Protein AF-A0A7C6D6Q3-F1 (afdb_monomer_lite)

Radius of gyration: 23.14 Å; chains: 1; bounding box: 69×59×57 Å

Structure (mmCIF, N/CA/C/O backbone):
data_AF-A0A7C6D6Q3-F1
#
_entry.id   AF-A0A7C6D6Q3-F1
#
loop_
_atom_site.group_PDB
_atom_site.id
_atom_site.type_symbol
_atom_site.label_atom_id
_atom_site.label_alt_id
_atom_site.label_comp_id
_atom_site.label_asym_id
_atom_site.label_entity_id
_atom_site.label_seq_id
_atom_site.pdbx_PDB_ins_code
_atom_site.Cartn_x
_atom_site.Cartn_y
_atom_site.Cartn_z
_atom_site.occupancy
_atom_site.B_iso_or_equiv
_atom_site.auth_seq_id
_atom_site.auth_comp_id
_atom_site.auth_asym_id
_atom_site.auth_atom_id
_atom_site.pdbx_PDB_model_num
ATOM 1 N N . MET A 1 1 ? 22.921 26.418 19.122 1.00 55.72 1 MET A N 1
ATOM 2 C CA . MET A 1 1 ? 21.805 25.890 19.946 1.00 55.72 1 MET A CA 1
ATOM 3 C C . MET A 1 1 ? 20.838 24.997 19.164 1.00 55.72 1 MET A C 1
ATOM 5 O O . MET A 1 1 ? 20.511 23.941 19.686 1.00 55.72 1 MET A O 1
ATOM 9 N N . GLY A 1 2 ? 20.434 25.337 17.928 1.00 68.31 2 GLY A N 1
ATOM 10 C CA . GLY A 1 2 ? 19.433 24.562 17.163 1.00 68.31 2 GLY A CA 1
ATOM 11 C C . GLY A 1 2 ? 19.723 23.061 16.986 1.00 68.31 2 GLY A C 1
ATOM 12 O O . GLY A 1 2 ? 18.853 22.242 17.261 1.00 68.31 2 GLY A O 1
ATOM 13 N N . SER A 1 3 ? 20.947 22.670 16.614 1.00 79.62 3 SER A N 1
ATOM 14 C CA . SER A 1 3 ? 21.264 21.252 16.363 1.00 79.62 3 SER A CA 1
ATOM 15 C C . SER A 1 3 ? 21.243 20.383 17.628 1.00 79.62 3 SER A C 1
ATOM 17 O O . SER A 1 3 ? 20.795 19.244 17.572 1.00 79.62 3 SER A O 1
ATOM 19 N N . ALA A 1 4 ? 21.659 20.914 18.784 1.00 87.62 4 ALA A N 1
ATOM 20 C CA . ALA A 1 4 ? 21.638 20.176 20.054 1.00 87.62 4 ALA A CA 1
ATOM 21 C C . ALA A 1 4 ? 20.205 19.830 20.494 1.00 87.62 4 ALA A C 1
ATOM 23 O O . ALA A 1 4 ? 19.946 18.723 20.961 1.00 87.62 4 ALA A O 1
ATOM 24 N N . LEU A 1 5 ? 19.263 20.755 20.279 1.00 94.25 5 LEU A N 1
ATOM 25 C CA . LEU A 1 5 ? 17.848 20.523 20.558 1.00 94.25 5 LEU A CA 1
ATOM 26 C C . LEU A 1 5 ? 17.262 19.433 19.650 1.00 94.25 5 LEU A C 1
ATOM 28 O O . LEU A 1 5 ? 16.522 18.577 20.123 1.00 94.25 5 LEU A O 1
ATOM 32 N N . VAL A 1 6 ? 17.632 19.415 18.367 1.00 93.94 6 VAL A N 1
ATOM 33 C CA . VAL A 1 6 ? 17.191 18.373 17.425 1.00 93.94 6 VAL A CA 1
ATOM 34 C C . VAL A 1 6 ? 17.697 16.988 17.833 1.00 93.94 6 VAL A C 1
ATOM 36 O O . VAL A 1 6 ? 16.930 16.031 17.774 1.00 93.94 6 VAL A O 1
ATOM 39 N N . TYR A 1 7 ? 18.939 16.870 18.310 1.00 94.00 7 TYR A N 1
ATOM 40 C CA . TYR A 1 7 ? 19.449 15.594 18.825 1.00 94.00 7 TYR A CA 1
ATOM 41 C C . TYR A 1 7 ? 18.718 15.133 20.091 1.00 94.00 7 TYR A C 1
ATOM 43 O O . TYR A 1 7 ? 18.418 13.947 20.213 1.00 94.00 7 TYR A O 1
ATOM 51 N N . LEU A 1 8 ? 18.367 16.050 21.000 1.00 95.62 8 LEU A N 1
ATOM 52 C CA . LEU A 1 8 ? 17.545 15.720 22.170 1.00 95.62 8 LEU A CA 1
ATOM 53 C C . LEU A 1 8 ? 16.156 15.212 21.757 1.00 95.62 8 LEU A C 1
ATOM 55 O O . LEU A 1 8 ? 15.687 14.201 22.273 1.00 95.62 8 LEU A O 1
ATOM 59 N N . LEU A 1 9 ? 15.507 15.883 20.804 1.00 96.50 9 LEU A N 1
ATOM 60 C CA . LEU A 1 9 ? 14.205 15.464 20.281 1.00 96.50 9 LEU A CA 1
ATOM 61 C C . LEU A 1 9 ? 14.282 14.097 19.593 1.00 96.50 9 LEU A C 1
ATOM 63 O O . LEU A 1 9 ? 13.394 13.272 19.778 1.00 96.50 9 LEU A O 1
ATOM 67 N N . TRP A 1 10 ? 15.362 13.820 18.862 1.00 94.69 10 TRP A N 1
ATOM 68 C CA . TRP A 1 10 ? 15.588 12.505 18.265 1.00 94.69 10 TRP A CA 1
ATOM 69 C C . TRP A 1 10 ? 15.822 11.425 19.321 1.00 94.69 10 TRP A C 1
ATOM 71 O O . TRP A 1 10 ? 15.276 10.330 19.220 1.00 94.69 10 TRP A O 1
ATOM 81 N N . PHE A 1 11 ? 16.542 11.727 20.395 1.00 93.75 11 PHE A N 1
ATOM 82 C CA . PHE A 1 11 ? 16.652 10.793 21.511 1.00 93.75 11 PHE A CA 1
ATOM 83 C C . PHE A 1 11 ? 15.278 10.470 22.128 1.00 93.75 11 PHE A C 1
ATOM 85 O O . PHE A 1 11 ? 14.956 9.302 22.342 1.00 93.75 11 PHE A O 1
ATOM 92 N N . LEU A 1 12 ? 14.425 11.480 22.334 1.00 94.38 12 LEU A N 1
ATOM 93 C CA . LEU A 1 12 ? 13.050 11.284 22.809 1.00 94.38 12 LEU A CA 1
ATOM 94 C C . LEU A 1 12 ? 12.200 10.453 21.833 1.00 94.38 12 LEU A C 1
ATOM 96 O O . LEU A 1 12 ? 11.428 9.600 22.271 1.00 94.38 12 LEU A O 1
ATOM 100 N N . ASP A 1 13 ? 12.368 10.662 20.527 1.00 93.75 13 ASP A N 1
ATOM 101 C CA . ASP A 1 13 ? 11.723 9.874 19.472 1.00 93.75 13 ASP A CA 1
ATOM 102 C C . ASP A 1 13 ? 12.077 8.378 19.571 1.00 93.75 13 ASP A C 1
ATOM 104 O O . ASP A 1 13 ? 11.189 7.523 19.544 1.00 93.75 13 ASP A O 1
ATOM 108 N N . VAL A 1 14 ? 13.363 8.066 19.775 1.00 91.12 14 VAL A N 1
ATOM 109 C CA . VAL A 1 14 ? 13.874 6.694 19.958 1.00 91.12 14 VAL A CA 1
ATOM 110 C C . VAL A 1 14 ? 13.300 6.041 21.218 1.00 91.12 14 VAL A C 1
ATOM 112 O O . VAL A 1 14 ? 12.951 4.856 21.199 1.00 91.12 14 VAL A O 1
ATOM 115 N N . LEU A 1 15 ? 13.154 6.809 22.301 1.00 89.44 15 LEU A N 1
ATOM 116 C CA . LEU A 1 15 ? 12.526 6.348 23.543 1.00 89.44 15 LEU A CA 1
ATOM 117 C C . LEU A 1 15 ? 11.004 6.148 23.427 1.00 89.44 15 LEU A C 1
ATOM 119 O O . LEU A 1 15 ? 10.401 5.584 24.336 1.00 89.44 15 LEU A O 1
ATOM 123 N N . GLY A 1 16 ? 10.383 6.569 22.321 1.00 86.38 16 GLY A N 1
ATOM 124 C CA . GLY A 1 16 ? 8.947 6.415 22.076 1.00 86.38 16 GLY A CA 1
ATOM 125 C C . GLY A 1 16 ? 8.100 7.632 22.455 1.00 86.38 16 GLY A C 1
ATOM 126 O O . GLY A 1 16 ? 6.877 7.576 22.349 1.00 86.38 16 GLY A O 1
ATOM 127 N N . PHE A 1 17 ? 8.701 8.768 22.825 1.00 91.62 17 PHE A N 1
ATOM 128 C CA . PHE A 1 17 ? 7.979 10.023 23.080 1.00 91.62 17 PHE A CA 1
ATOM 129 C C . PHE A 1 17 ? 7.622 10.755 21.772 1.00 91.62 17 PHE A C 1
ATOM 131 O O . PHE A 1 17 ? 7.909 11.944 21.597 1.00 91.62 17 PHE A O 1
ATOM 138 N N . LYS A 1 18 ? 6.971 10.039 20.846 1.00 90.31 18 LYS A N 1
ATOM 139 C CA . LYS A 1 18 ? 6.717 10.459 19.458 1.00 90.31 18 LYS A CA 1
ATOM 140 C C . LYS A 1 18 ? 6.015 11.807 19.349 1.00 90.31 18 LYS A C 1
ATOM 142 O O . LYS A 1 18 ? 6.497 12.679 18.641 1.00 90.31 18 LYS A O 1
ATOM 147 N N . SER A 1 19 ? 4.945 12.024 20.115 1.00 90.75 19 SER A N 1
ATOM 148 C CA . SER A 1 19 ? 4.183 13.287 20.098 1.00 90.75 19 SER A CA 1
ATOM 149 C C . SER A 1 19 ? 5.005 14.508 20.542 1.00 90.75 19 SER A C 1
ATOM 151 O O . SER A 1 19 ? 4.773 15.628 20.083 1.00 90.75 19 SER A O 1
ATOM 153 N N . ILE A 1 20 ? 5.953 14.327 21.467 1.00 94.56 20 ILE A N 1
ATOM 154 C CA . ILE A 1 20 ? 6.825 15.419 21.927 1.00 94.56 20 ILE A CA 1
ATOM 155 C C . ILE A 1 20 ? 7.889 15.687 20.865 1.00 94.56 20 ILE A C 1
ATOM 157 O O . ILE A 1 20 ? 8.093 16.837 20.472 1.00 94.56 20 ILE A O 1
ATOM 161 N N . ALA A 1 21 ? 8.525 14.622 20.373 1.00 95.56 21 ALA A N 1
ATOM 162 C CA . ALA A 1 21 ? 9.560 14.712 19.357 1.00 95.56 21 ALA A CA 1
ATOM 163 C C . ALA A 1 21 ? 9.036 15.326 18.052 1.00 95.56 21 ALA A C 1
ATOM 165 O O . ALA A 1 21 ? 9.617 16.295 17.574 1.00 95.56 21 ALA A O 1
ATOM 166 N N . SER A 1 22 ? 7.908 14.842 17.523 1.00 94.00 22 SER A N 1
ATOM 167 C CA . SER A 1 22 ? 7.319 15.314 16.264 1.00 94.00 22 SER A CA 1
ATOM 168 C C . SER A 1 22 ? 6.951 16.798 16.318 1.00 94.00 22 SER A C 1
ATOM 170 O O . SER A 1 22 ? 7.301 17.557 15.413 1.00 94.00 22 SER A O 1
ATOM 172 N N . ARG A 1 23 ? 6.326 17.255 17.414 1.00 96.19 23 ARG A N 1
ATOM 173 C CA . ARG A 1 23 ? 6.018 18.679 17.639 1.00 96.19 23 ARG A CA 1
ATOM 174 C C . ARG A 1 23 ? 7.274 19.530 17.782 1.00 96.19 23 ARG A C 1
ATOM 176 O O . ARG A 1 23 ? 7.299 20.659 17.300 1.00 96.19 23 ARG A O 1
ATOM 183 N N . GLY A 1 24 ? 8.312 19.008 18.432 1.00 96.69 24 GLY A N 1
ATOM 184 C CA . GLY A 1 24 ? 9.602 19.684 18.513 1.00 96.69 24 GLY A CA 1
ATOM 185 C C . GLY A 1 24 ? 10.286 19.788 17.149 1.00 96.69 24 GLY A C 1
ATOM 186 O O . GLY A 1 24 ? 10.779 20.857 16.795 1.00 96.69 24 GLY A O 1
ATOM 187 N N . PHE A 1 25 ? 10.274 18.714 16.357 1.00 97.38 25 PHE A N 1
ATOM 188 C CA . PHE A 1 25 ? 10.816 18.708 15.002 1.00 97.38 25 PHE A CA 1
ATOM 189 C C . PHE A 1 25 ? 10.087 19.709 14.110 1.00 97.38 25 PHE A C 1
ATOM 191 O O . PHE A 1 25 ? 10.754 20.512 13.473 1.00 97.38 25 PHE A O 1
ATOM 198 N N . ALA A 1 26 ? 8.753 19.751 14.138 1.00 96.88 26 ALA A N 1
ATOM 199 C CA . ALA A 1 26 ? 7.972 20.736 13.385 1.00 96.88 26 ALA A CA 1
ATOM 200 C C . ALA A 1 26 ? 8.384 22.193 13.673 1.00 96.88 26 ALA A C 1
ATOM 202 O O . ALA A 1 26 ? 8.335 23.029 12.782 1.00 96.88 26 ALA A O 1
ATOM 203 N N . ARG A 1 27 ? 8.826 22.497 14.901 1.00 96.00 27 ARG A N 1
ATOM 204 C CA . ARG A 1 27 ? 9.243 23.852 15.308 1.00 96.00 27 ARG A CA 1
ATOM 205 C C . ARG A 1 27 ? 10.702 24.188 15.008 1.00 96.00 27 ARG A C 1
ATOM 207 O O . ARG A 1 27 ? 11.059 25.363 14.985 1.00 96.00 27 ARG A O 1
ATOM 214 N N . HIS A 1 28 ? 11.568 23.183 14.889 1.00 96.38 28 HIS A N 1
ATOM 215 C CA . HIS A 1 28 ? 13.023 23.386 14.925 1.00 96.38 28 HIS A CA 1
ATOM 216 C C . HIS A 1 28 ? 13.790 22.695 13.794 1.00 96.38 28 HIS A C 1
ATOM 218 O O . HIS A 1 28 ? 15.001 22.902 13.668 1.00 96.38 28 HIS A O 1
ATOM 224 N N . ALA A 1 29 ? 13.134 21.860 12.989 1.00 96.69 29 ALA A N 1
ATOM 225 C CA . ALA A 1 29 ? 13.746 21.267 11.814 1.00 96.69 29 ALA A CA 1
ATOM 226 C C . ALA A 1 29 ? 14.076 22.348 10.782 1.00 96.69 29 ALA A C 1
ATOM 228 O O . ALA A 1 29 ? 13.362 23.334 10.629 1.00 96.69 29 ALA A O 1
ATOM 229 N N . ARG A 1 30 ? 15.191 22.150 10.083 1.00 96.62 30 ARG A N 1
ATOM 230 C CA . ARG A 1 30 ? 15.661 23.014 9.008 1.00 96.62 30 ARG A CA 1
ATOM 231 C C . ARG A 1 30 ? 15.980 22.153 7.789 1.00 96.62 30 ARG A C 1
ATOM 233 O O . ARG A 1 30 ? 16.285 20.971 7.973 1.00 96.62 30 ARG A O 1
ATOM 240 N N . PRO A 1 31 ? 15.946 22.731 6.580 1.00 97.31 31 PRO A N 1
ATOM 241 C CA . PRO A 1 31 ? 16.250 22.034 5.332 1.00 97.31 31 PRO A CA 1
ATOM 242 C C . PRO A 1 31 ? 17.528 21.179 5.314 1.00 97.31 31 PRO A C 1
ATOM 244 O O . PRO A 1 31 ? 17.563 20.127 4.691 1.00 97.31 31 PRO A O 1
ATOM 247 N N . ASP A 1 32 ? 18.583 21.609 6.003 1.00 95.62 32 ASP A N 1
ATOM 248 C CA . ASP A 1 32 ? 19.895 20.951 6.040 1.00 95.62 32 ASP A CA 1
ATOM 249 C C . ASP A 1 32 ? 20.004 19.824 7.086 1.00 95.62 32 ASP A C 1
ATOM 251 O O . ASP A 1 32 ? 21.011 19.111 7.149 1.00 95.62 32 ASP A O 1
ATOM 255 N N . HIS A 1 33 ? 18.981 19.639 7.926 1.00 96.50 33 HIS A N 1
ATOM 256 C CA . HIS A 1 33 ? 18.960 18.568 8.918 1.00 96.50 33 HIS A CA 1
ATOM 257 C C . HIS A 1 33 ? 18.795 17.180 8.269 1.00 96.50 33 HIS A C 1
ATOM 259 O O . HIS A 1 33 ? 18.578 17.018 7.071 1.00 96.50 33 HIS A O 1
ATOM 265 N N . HIS A 1 34 ? 18.936 16.130 9.082 1.00 96.00 34 HIS A N 1
ATOM 266 C CA . HIS A 1 34 ? 18.796 14.753 8.612 1.00 96.00 34 HIS A CA 1
ATOM 267 C C . HIS A 1 34 ? 17.416 14.508 7.961 1.00 96.00 34 HIS A C 1
ATOM 269 O O . HIS A 1 34 ? 16.414 14.913 8.556 1.00 96.00 34 HIS A O 1
ATOM 275 N N . PRO A 1 35 ? 17.324 13.790 6.820 1.00 96.38 35 PRO A N 1
ATOM 276 C CA . PRO A 1 35 ? 16.057 13.545 6.125 1.00 96.38 35 PRO A CA 1
ATOM 277 C C . PRO A 1 35 ? 14.953 12.963 7.007 1.00 96.38 35 PRO A C 1
ATOM 279 O O . PRO A 1 35 ? 13.807 13.374 6.902 1.00 96.38 35 PRO A O 1
ATOM 282 N N . TYR A 1 36 ? 15.296 12.064 7.936 1.00 95.56 36 TYR A N 1
ATOM 283 C CA . TYR A 1 36 ? 14.349 11.558 8.941 1.00 95.56 36 TYR A CA 1
ATOM 284 C C . TYR A 1 36 ? 13.708 12.681 9.776 1.00 95.56 36 TYR A C 1
ATOM 286 O O . TYR A 1 36 ? 12.492 12.725 9.920 1.00 95.56 36 TYR A O 1
ATOM 294 N N . VAL A 1 37 ? 14.512 13.618 10.291 1.00 96.69 37 VAL A N 1
ATOM 295 C CA . VAL A 1 37 ? 14.029 14.739 11.114 1.00 96.69 37 VAL A CA 1
ATOM 296 C C . VAL A 1 37 ? 13.118 15.647 10.295 1.00 96.69 37 VAL A C 1
ATOM 298 O O . VAL A 1 37 ? 12.048 16.026 10.765 1.00 96.69 37 VAL A O 1
ATOM 301 N N . VAL A 1 38 ? 13.530 15.973 9.067 1.00 98.06 38 VAL A N 1
ATOM 302 C CA . VAL A 1 38 ? 12.739 16.794 8.143 1.00 98.06 38 VAL A CA 1
ATOM 303 C C . VAL A 1 38 ? 11.416 16.109 7.799 1.00 98.06 38 VAL A C 1
ATOM 305 O O . VAL A 1 38 ? 10.363 16.733 7.881 1.00 98.06 38 VAL A O 1
ATOM 308 N N . TYR A 1 39 ? 11.453 14.817 7.480 1.00 97.56 39 TYR A N 1
ATOM 309 C CA . TYR A 1 39 ? 10.271 14.014 7.186 1.00 97.56 39 TYR A CA 1
ATOM 310 C C . TYR A 1 39 ? 9.289 13.989 8.367 1.00 97.56 39 TYR A C 1
ATOM 312 O O . TYR A 1 39 ? 8.101 14.243 8.182 1.00 97.56 39 TYR A O 1
ATOM 320 N N . MET A 1 40 ? 9.774 13.748 9.590 1.00 96.81 40 MET A N 1
ATOM 321 C CA . MET A 1 40 ? 8.925 13.729 10.788 1.00 96.81 40 MET A CA 1
ATOM 322 C C . MET A 1 40 ? 8.355 15.113 11.122 1.00 96.81 40 MET A C 1
ATOM 324 O O . MET A 1 40 ? 7.191 15.216 11.514 1.00 96.81 40 MET A O 1
ATOM 328 N N . ALA A 1 41 ? 9.139 16.179 10.929 1.00 97.75 41 ALA A N 1
ATOM 329 C CA . ALA A 1 41 ? 8.664 17.555 11.050 1.00 97.75 41 ALA A CA 1
ATOM 330 C C . ALA A 1 41 ? 7.542 17.848 10.047 1.00 97.75 41 ALA A C 1
ATOM 332 O O . ALA A 1 41 ? 6.472 18.306 10.441 1.00 97.75 41 ALA A O 1
ATOM 333 N N . ALA A 1 42 ? 7.760 17.527 8.770 1.00 98.06 42 ALA A N 1
ATOM 334 C CA . ALA A 1 42 ? 6.787 17.739 7.709 1.00 98.06 42 ALA A CA 1
ATOM 335 C C . ALA A 1 42 ? 5.500 16.936 7.947 1.00 98.06 42 ALA A C 1
ATOM 337 O O . ALA A 1 42 ? 4.420 17.514 7.875 1.00 98.06 42 ALA A O 1
ATOM 338 N N . LYS A 1 43 ? 5.581 15.652 8.336 1.00 96.25 43 LYS A N 1
ATOM 339 C CA . LYS A 1 43 ? 4.399 14.861 8.740 1.00 96.25 43 LYS A CA 1
ATOM 340 C C . LYS A 1 43 ? 3.598 15.563 9.835 1.00 96.25 43 LYS A C 1
ATOM 342 O O . LYS A 1 43 ? 2.378 15.661 9.738 1.00 96.25 43 LYS A O 1
ATOM 347 N N . GLN A 1 44 ? 4.268 16.071 10.868 1.00 96.50 44 GLN A N 1
ATOM 348 C CA . GLN A 1 44 ? 3.589 16.780 11.949 1.00 96.50 44 GLN A CA 1
ATOM 349 C C . GLN A 1 44 ? 2.956 18.097 11.483 1.00 96.50 44 GLN A C 1
ATOM 351 O O . GLN A 1 44 ? 1.851 18.412 11.918 1.00 96.50 44 GLN A O 1
ATOM 356 N N . LEU A 1 45 ? 3.624 18.859 10.615 1.00 97.56 45 LEU A N 1
ATOM 357 C CA . LEU A 1 45 ? 3.077 20.092 10.042 1.00 97.56 45 LEU A CA 1
ATOM 358 C C . LEU A 1 45 ? 1.813 19.808 9.220 1.00 97.56 45 LEU A C 1
ATOM 360 O O . LEU A 1 45 ? 0.802 20.477 9.416 1.00 97.56 45 LEU A O 1
ATOM 364 N N . ILE A 1 46 ? 1.832 18.760 8.391 1.00 95.44 46 ILE A N 1
ATOM 365 C CA . ILE A 1 46 ? 0.674 18.311 7.601 1.00 95.44 46 ILE A CA 1
ATOM 366 C C . ILE A 1 46 ? -0.504 17.967 8.515 1.00 95.44 46 ILE A C 1
ATOM 368 O O . ILE A 1 46 ? -1.612 18.454 8.294 1.00 95.44 46 ILE A O 1
ATOM 372 N N . ARG A 1 47 ? -0.256 17.185 9.574 1.00 91.62 47 ARG A N 1
ATOM 373 C CA . ARG A 1 47 ? -1.275 16.809 10.569 1.00 91.62 47 ARG A CA 1
ATOM 374 C C . ARG A 1 47 ? -1.872 18.014 11.291 1.00 91.62 47 ARG A C 1
ATOM 376 O O . ARG A 1 47 ? -3.060 18.026 11.586 1.00 91.62 47 ARG A O 1
ATOM 383 N N . SER A 1 48 ? -1.061 19.036 11.555 1.00 94.25 48 SER A N 1
ATOM 384 C CA . SER A 1 48 ? -1.508 20.284 12.180 1.00 94.25 48 SER A CA 1
ATOM 385 C C . SER A 1 48 ? -2.217 21.243 11.209 1.00 94.25 48 SER A C 1
ATOM 387 O O . SER A 1 48 ? -2.617 22.322 11.630 1.00 94.25 48 SER A O 1
ATOM 389 N N . GLY A 1 49 ? -2.357 20.890 9.925 1.00 94.31 49 GLY A N 1
ATOM 390 C CA . GLY A 1 49 ? -2.953 21.749 8.895 1.00 94.31 49 GLY A CA 1
ATOM 391 C C . GLY A 1 49 ? -1.986 22.749 8.246 1.00 94.31 49 GLY A C 1
ATOM 392 O O . GLY A 1 49 ? -2.376 23.450 7.316 1.00 94.31 49 GLY A O 1
ATOM 393 N N . ASN A 1 50 ? -0.713 22.773 8.650 1.00 96.56 50 ASN A N 1
ATOM 394 C CA . ASN A 1 50 ? 0.319 23.685 8.143 1.00 96.56 50 ASN A CA 1
ATOM 395 C C . ASN A 1 50 ? 0.996 23.120 6.881 1.00 96.56 50 ASN A C 1
ATOM 397 O O . ASN A 1 50 ? 2.209 22.899 6.840 1.00 96.56 50 ASN A O 1
ATOM 401 N N . LYS A 1 51 ? 0.205 22.834 5.841 1.00 95.81 51 LYS A N 1
ATOM 402 C CA . LYS A 1 51 ? 0.702 22.192 4.610 1.00 95.81 51 LYS A CA 1
ATOM 403 C C . LYS A 1 51 ? 1.737 23.037 3.861 1.00 95.81 51 LYS A C 1
ATOM 405 O O . LYS A 1 51 ? 2.676 22.473 3.306 1.00 95.81 51 LYS A O 1
ATOM 410 N N . ASP A 1 52 ? 1.591 24.360 3.860 1.00 96.56 52 ASP A N 1
ATOM 411 C CA . ASP A 1 52 ? 2.507 25.253 3.143 1.00 96.56 52 ASP A CA 1
ATOM 412 C C . ASP A 1 52 ? 3.897 25.285 3.790 1.00 96.56 52 ASP A C 1
ATOM 414 O O . ASP A 1 52 ? 4.893 25.116 3.090 1.00 96.56 52 ASP A O 1
ATOM 418 N N . GLU A 1 53 ? 3.966 25.365 5.124 1.00 97.81 53 GLU A N 1
ATOM 419 C CA . GLU A 1 53 ? 5.225 25.250 5.877 1.00 97.81 53 GLU A CA 1
ATOM 420 C C . GLU A 1 53 ? 5.897 23.889 5.637 1.00 97.81 53 GLU A C 1
ATOM 422 O O . GLU A 1 53 ? 7.112 23.806 5.452 1.00 97.81 53 GLU A O 1
ATOM 427 N N . ALA A 1 54 ? 5.110 22.804 5.593 1.00 98.06 54 ALA A N 1
ATOM 428 C CA . ALA A 1 54 ? 5.631 21.478 5.270 1.00 98.06 54 ALA A CA 1
ATOM 429 C C . ALA A 1 54 ? 6.227 21.436 3.854 1.00 98.06 54 ALA A C 1
ATOM 431 O O . ALA A 1 54 ? 7.306 20.872 3.654 1.00 98.06 54 ALA A O 1
ATOM 432 N N . ARG A 1 55 ? 5.544 22.049 2.877 1.00 97.94 55 ARG A N 1
ATOM 433 C CA . ARG A 1 55 ? 5.993 22.119 1.482 1.00 97.94 55 ARG A CA 1
ATOM 434 C C . ARG A 1 55 ? 7.288 22.919 1.356 1.00 97.94 55 ARG A C 1
ATOM 436 O O . ARG A 1 55 ? 8.208 22.459 0.681 1.00 97.94 55 ARG A O 1
ATOM 443 N N . GLU A 1 56 ? 7.384 24.067 2.023 1.00 98.19 56 GLU A N 1
ATOM 444 C CA . GLU A 1 56 ? 8.594 24.899 2.049 1.00 98.19 56 GLU A CA 1
ATOM 445 C C . GLU A 1 56 ? 9.776 24.135 2.658 1.00 98.19 56 GLU A C 1
ATOM 447 O O . GLU A 1 56 ? 10.843 24.041 2.047 1.00 98.19 56 GLU A O 1
ATOM 452 N N . LEU A 1 57 ? 9.561 23.500 3.816 1.00 98.56 57 LEU A N 1
ATOM 453 C CA . LEU A 1 57 ? 10.586 22.718 4.502 1.00 98.56 57 LEU A CA 1
ATOM 454 C C . LEU A 1 57 ? 11.108 21.562 3.632 1.00 98.56 57 LEU A C 1
ATOM 456 O O . LEU A 1 57 ? 12.319 21.349 3.551 1.00 98.56 57 LEU A O 1
ATOM 460 N N . LEU A 1 58 ? 10.211 20.820 2.976 1.00 98.50 58 LEU A N 1
ATOM 461 C CA . LEU A 1 58 ? 10.575 19.702 2.102 1.00 98.50 58 LEU A CA 1
ATOM 462 C C . LEU A 1 58 ? 11.279 20.169 0.825 1.00 98.50 58 LEU A C 1
ATOM 464 O O . LEU A 1 58 ? 12.256 19.544 0.417 1.00 98.50 58 LEU A O 1
ATOM 468 N N . THR A 1 59 ? 10.819 21.267 0.221 1.00 98.19 59 THR A N 1
ATOM 469 C CA . THR A 1 59 ? 11.444 21.846 -0.979 1.00 98.19 59 THR A CA 1
ATOM 470 C C . THR A 1 59 ? 12.871 22.284 -0.672 1.00 98.19 59 THR A C 1
ATOM 472 O O . THR A 1 59 ? 13.806 21.838 -1.334 1.00 98.19 59 THR A O 1
ATOM 475 N N . GLY A 1 60 ? 13.067 23.049 0.406 1.00 98.00 60 GLY A N 1
ATOM 476 C CA . GLY A 1 60 ? 14.407 23.437 0.839 1.00 98.00 60 GLY A CA 1
ATOM 477 C C . GLY A 1 60 ? 15.283 22.224 1.164 1.00 98.00 60 GLY A C 1
ATOM 478 O O . GLY A 1 60 ? 16.483 22.228 0.887 1.00 98.00 60 GLY A O 1
ATOM 479 N N . ALA A 1 61 ? 14.715 21.165 1.752 1.00 97.81 61 ALA A N 1
ATOM 480 C CA . ALA A 1 61 ? 15.477 19.957 2.052 1.00 97.81 61 ALA A CA 1
ATOM 481 C C . ALA A 1 61 ? 15.956 19.238 0.788 1.00 97.81 61 ALA A C 1
ATOM 483 O O . ALA A 1 61 ? 17.074 18.730 0.781 1.00 97.81 61 ALA A O 1
ATOM 484 N N . LEU A 1 62 ? 15.170 19.242 -0.293 1.00 96.75 62 LEU A N 1
ATOM 485 C CA . LEU A 1 62 ? 15.617 18.714 -1.583 1.00 96.75 62 LEU A CA 1
ATOM 486 C C . LEU A 1 62 ? 16.775 19.514 -2.189 1.00 96.75 62 LEU A C 1
ATOM 488 O O . LEU A 1 62 ? 17.626 18.922 -2.841 1.00 96.75 62 LEU A O 1
ATOM 492 N N . GLU A 1 63 ? 16.859 20.819 -1.931 1.00 95.75 63 GLU A N 1
ATOM 493 C CA . GLU A 1 63 ? 17.987 21.646 -2.380 1.00 95.75 63 GLU A CA 1
ATOM 494 C C . GLU A 1 63 ? 19.255 21.428 -1.542 1.00 95.75 63 GLU A C 1
ATOM 496 O O . GLU A 1 63 ? 20.367 21.437 -2.067 1.00 95.75 63 GLU A O 1
ATOM 501 N N . LYS A 1 64 ? 19.113 21.280 -0.217 1.00 96.44 64 LYS A N 1
ATOM 502 C CA . LYS A 1 64 ? 20.256 21.209 0.713 1.00 96.44 64 LYS A CA 1
ATOM 503 C C . LYS A 1 64 ? 20.781 19.796 0.920 1.00 96.44 64 LYS A C 1
ATOM 505 O O . LYS A 1 64 ? 21.991 19.597 1.012 1.00 96.44 64 LYS A O 1
ATOM 510 N N . ARG A 1 65 ? 19.877 18.831 1.062 1.00 95.75 65 ARG A N 1
ATOM 511 C CA . ARG A 1 65 ? 20.186 17.424 1.320 1.00 95.75 65 ARG A CA 1
ATOM 512 C C . ARG A 1 65 ? 19.114 16.532 0.682 1.00 95.75 65 ARG A C 1
ATOM 514 O O . ARG A 1 65 ? 18.274 15.971 1.397 1.00 95.75 65 ARG A O 1
ATOM 521 N N . PRO A 1 66 ? 19.135 16.403 -0.655 1.00 95.00 66 PRO A N 1
ATOM 522 C CA . PRO A 1 66 ? 18.137 15.622 -1.355 1.00 95.00 66 PRO A CA 1
ATOM 523 C C . PRO A 1 66 ? 18.052 14.187 -0.845 1.00 95.00 66 PRO A C 1
ATOM 525 O O . PRO A 1 66 ? 19.046 13.558 -0.485 1.00 95.00 66 PRO A O 1
ATOM 528 N N . SER A 1 67 ? 16.824 13.684 -0.779 1.00 96.12 67 SER A N 1
ATOM 529 C CA . SER A 1 67 ? 16.540 12.310 -0.391 1.00 96.12 67 SER A CA 1
ATOM 530 C C . SER A 1 67 ? 15.214 11.871 -0.988 1.00 96.12 67 SER A C 1
ATOM 532 O O . SER A 1 67 ? 14.245 12.638 -1.008 1.00 96.12 67 SER A O 1
ATOM 534 N N . LEU A 1 68 ? 15.149 10.605 -1.396 1.00 96.44 68 LEU A N 1
ATOM 535 C CA . LEU A 1 68 ? 13.919 9.992 -1.888 1.00 96.44 68 LEU A CA 1
ATOM 536 C C . LEU A 1 68 ? 12.798 10.050 -0.834 1.00 96.44 68 LEU A C 1
ATOM 538 O O . LEU A 1 68 ? 11.635 10.241 -1.176 1.00 96.44 68 LEU A O 1
ATOM 542 N N . ARG A 1 69 ? 13.151 9.994 0.458 1.00 96.38 69 ARG A N 1
ATOM 543 C CA . ARG A 1 69 ? 12.217 10.116 1.587 1.00 96.38 69 ARG A CA 1
ATOM 544 C C . ARG A 1 69 ? 11.453 11.436 1.616 1.00 96.38 69 ARG A C 1
ATOM 546 O O . ARG A 1 69 ? 10.223 11.437 1.639 1.00 96.38 69 ARG A O 1
ATOM 553 N N . CYS A 1 70 ? 12.173 12.558 1.635 1.00 97.88 70 CYS A N 1
ATOM 554 C CA . CYS A 1 70 ? 11.546 13.879 1.644 1.00 97.88 70 CYS A CA 1
ATOM 555 C C . CYS A 1 70 ? 10.866 14.163 0.301 1.00 97.88 70 CYS A C 1
ATOM 557 O O . CYS A 1 70 ? 9.756 14.691 0.278 1.00 97.88 70 CYS A O 1
ATOM 559 N N . GLY A 1 71 ? 11.488 13.746 -0.805 1.00 98.00 71 GLY A N 1
ATOM 560 C CA . GLY A 1 71 ? 10.926 13.904 -2.142 1.00 98.00 71 GLY A CA 1
ATOM 561 C C . GLY A 1 71 ? 9.589 13.187 -2.314 1.00 98.00 71 GLY A C 1
ATOM 562 O O . GLY A 1 71 ? 8.629 13.793 -2.782 1.00 98.00 71 GLY A O 1
ATOM 563 N N . ARG A 1 72 ? 9.467 11.940 -1.844 1.00 97.44 72 ARG A N 1
ATOM 564 C CA . ARG A 1 72 ? 8.206 11.191 -1.916 1.00 97.44 72 ARG A CA 1
ATOM 565 C C . ARG A 1 72 ? 7.085 11.825 -1.088 1.00 97.44 72 ARG A C 1
ATOM 567 O O . ARG A 1 72 ? 5.932 11.806 -1.526 1.00 97.44 72 ARG A O 1
ATOM 574 N N . LEU A 1 73 ? 7.400 12.398 0.078 1.00 98.00 73 LEU A N 1
ATOM 575 C CA . LEU A 1 73 ? 6.412 13.124 0.886 1.00 98.00 73 LEU A CA 1
ATOM 576 C C . LEU A 1 73 ? 5.992 14.445 0.222 1.00 98.00 73 LEU A C 1
ATOM 578 O O . LEU A 1 73 ? 4.822 14.813 0.273 1.00 98.00 73 LEU A O 1
ATOM 582 N N . LEU A 1 74 ? 6.912 15.139 -0.449 1.00 98.50 74 LEU A N 1
ATOM 583 C CA . LEU A 1 74 ? 6.575 16.331 -1.229 1.00 98.50 74 LEU A CA 1
ATOM 584 C C . LEU A 1 74 ? 5.679 15.984 -2.429 1.00 98.50 74 LEU A C 1
ATOM 586 O O . LEU A 1 74 ? 4.694 16.671 -2.688 1.00 98.50 74 LEU A O 1
ATOM 590 N N . ILE A 1 75 ? 5.970 14.874 -3.111 1.00 98.25 75 ILE A N 1
ATOM 591 C CA . ILE A 1 75 ? 5.127 14.315 -4.177 1.00 98.25 75 ILE A CA 1
ATOM 592 C C . ILE A 1 75 ? 3.723 13.995 -3.656 1.00 98.25 75 ILE A C 1
ATOM 594 O O . ILE A 1 75 ? 2.749 14.359 -4.309 1.00 98.25 75 ILE A O 1
ATOM 598 N N . HIS A 1 76 ? 3.605 13.391 -2.466 1.00 97.38 76 HIS A N 1
ATOM 599 C CA . HIS A 1 76 ? 2.310 13.135 -1.824 1.00 97.38 76 HIS A CA 1
ATOM 600 C C . HIS A 1 76 ? 1.488 14.424 -1.667 1.00 97.38 76 HIS A C 1
ATOM 602 O O . HIS A 1 76 ? 0.313 14.452 -2.028 1.00 97.38 76 HIS A O 1
ATOM 608 N N . LEU A 1 77 ? 2.111 15.507 -1.183 1.00 97.06 77 LEU A N 1
ATOM 609 C CA . LEU A 1 77 ? 1.445 16.806 -1.044 1.00 97.06 77 LEU A CA 1
ATOM 610 C C . LEU A 1 77 ? 0.957 17.352 -2.386 1.00 97.06 77 LEU A C 1
ATOM 612 O O . LEU A 1 77 ? -0.192 17.773 -2.495 1.00 97.06 77 LEU A O 1
ATOM 616 N N . PHE A 1 78 ? 1.795 17.295 -3.420 1.00 98.00 78 PHE A N 1
ATOM 617 C CA . PHE A 1 78 ? 1.395 17.734 -4.753 1.00 98.00 78 PHE A CA 1
ATOM 618 C C . PHE A 1 78 ? 0.264 16.886 -5.338 1.00 98.00 78 PHE A C 1
ATOM 620 O O . PHE A 1 78 ? -0.655 17.440 -5.939 1.00 98.00 78 PHE A O 1
ATOM 627 N N . ILE A 1 79 ? 0.274 15.568 -5.127 1.00 97.06 79 ILE A N 1
ATOM 628 C CA . ILE A 1 79 ? -0.820 14.686 -5.549 1.00 97.06 79 ILE A CA 1
ATOM 629 C C . ILE A 1 79 ? -2.117 15.040 -4.811 1.00 97.06 79 ILE A C 1
ATOM 631 O O . ILE A 1 79 ? -3.141 15.221 -5.467 1.00 97.06 79 ILE A O 1
ATOM 635 N N . LYS A 1 80 ? -2.072 15.216 -3.482 1.00 94.38 80 LYS A N 1
ATOM 636 C CA . LYS A 1 80 ? -3.217 15.654 -2.658 1.00 94.38 80 LYS A CA 1
ATOM 637 C C . LYS A 1 80 ? -3.811 16.987 -3.117 1.00 94.38 80 LYS A C 1
ATOM 639 O O . LYS A 1 80 ? -5.020 17.183 -3.048 1.00 94.38 80 LYS A O 1
ATOM 644 N N . ASP A 1 81 ? -2.972 17.890 -3.613 1.00 94.88 81 ASP A N 1
ATOM 645 C CA . ASP A 1 81 ? -3.399 19.191 -4.129 1.00 94.88 81 ASP A CA 1
ATOM 646 C C . ASP A 1 81 ? -3.730 19.155 -5.637 1.00 94.88 81 ASP A C 1
ATOM 648 O O . ASP A 1 81 ? -3.941 20.201 -6.252 1.00 94.88 81 ASP A O 1
ATOM 652 N N . LYS A 1 82 ? -3.788 17.961 -6.253 1.00 95.88 82 LYS A N 1
ATOM 653 C CA . LYS A 1 82 ? -4.034 17.741 -7.696 1.00 95.88 82 LYS A CA 1
ATOM 654 C C . LYS A 1 82 ? -3.004 18.412 -8.618 1.00 95.88 82 LYS A C 1
ATOM 656 O O . LYS A 1 82 ? -3.248 18.597 -9.808 1.00 95.88 82 LYS A O 1
ATOM 661 N N . GLN A 1 83 ? -1.822 18.738 -8.102 1.00 97.56 83 GLN A N 1
ATOM 662 C CA . GLN A 1 83 ? -0.699 19.325 -8.835 1.00 97.56 83 GLN A CA 1
ATOM 663 C C . GLN A 1 83 ? 0.215 18.227 -9.404 1.00 97.56 83 GLN A C 1
ATOM 665 O O . GLN A 1 83 ? 1.395 18.128 -9.068 1.00 97.56 83 GLN A O 1
ATOM 670 N N . HIS A 1 84 ? -0.330 17.377 -10.278 1.00 97.69 84 HIS A N 1
ATOM 671 C CA . HIS A 1 84 ? 0.365 16.177 -10.768 1.00 97.69 84 HIS A CA 1
ATOM 672 C C . HIS A 1 84 ? 1.649 16.493 -11.557 1.00 97.69 84 HIS A C 1
ATOM 674 O O . HIS A 1 84 ? 2.620 15.746 -11.470 1.00 97.69 84 HIS A O 1
ATOM 680 N N . GLN A 1 85 ? 1.702 17.625 -12.269 1.00 98.19 85 GLN A N 1
ATOM 681 C CA . GLN A 1 85 ? 2.926 18.043 -12.961 1.00 98.19 85 GLN A CA 1
ATOM 682 C C . GLN A 1 85 ? 4.043 18.418 -11.976 1.00 98.19 85 GLN A C 1
ATOM 684 O O . GLN A 1 85 ? 5.195 18.056 -12.187 1.00 98.19 85 GLN A O 1
ATOM 689 N N . SER A 1 86 ? 3.715 19.093 -10.870 1.00 98.38 86 SER A N 1
ATOM 690 C CA . SER A 1 86 ? 4.692 19.405 -9.819 1.00 98.38 86 SER A CA 1
ATOM 691 C C . SER A 1 86 ? 5.221 18.130 -9.160 1.00 98.38 86 SER A C 1
ATOM 693 O O . SER A 1 86 ? 6.422 18.013 -8.929 1.00 98.38 86 SER A O 1
ATOM 695 N N . ALA A 1 87 ? 4.346 17.146 -8.924 1.00 98.38 87 ALA A N 1
ATOM 696 C CA . ALA A 1 87 ? 4.748 15.819 -8.461 1.00 98.38 87 ALA A CA 1
ATOM 697 C C . ALA A 1 87 ? 5.728 15.142 -9.437 1.00 98.38 87 ALA A C 1
ATOM 699 O O . ALA A 1 87 ? 6.771 14.646 -9.011 1.00 98.38 87 ALA A O 1
ATOM 700 N N . LEU A 1 88 ? 5.436 15.178 -10.742 1.00 98.69 88 LEU A N 1
ATOM 701 C CA . LEU A 1 88 ? 6.319 14.630 -11.773 1.00 98.69 88 LEU A CA 1
ATOM 702 C C . LEU A 1 88 ? 7.687 15.328 -11.784 1.00 98.69 88 LEU A C 1
ATOM 704 O O . LEU A 1 88 ? 8.711 14.649 -11.798 1.00 98.69 88 LEU A O 1
ATOM 708 N N . ASN A 1 89 ? 7.715 16.660 -11.703 1.00 98.50 89 ASN A N 1
ATOM 709 C CA . ASN A 1 89 ? 8.958 17.436 -11.695 1.00 98.50 89 ASN A CA 1
ATOM 710 C C . ASN A 1 89 ? 9.854 17.076 -10.493 1.00 98.50 89 ASN A C 1
ATOM 712 O O . ASN A 1 89 ? 11.071 16.978 -10.634 1.00 98.50 89 ASN A O 1
ATOM 716 N N . VAL A 1 90 ? 9.264 16.841 -9.312 1.00 98.38 90 VAL A N 1
ATOM 717 C CA . VAL A 1 90 ? 10.017 16.369 -8.135 1.00 98.38 90 VAL A CA 1
ATOM 718 C C . VAL A 1 90 ? 10.542 14.948 -8.346 1.00 98.38 90 VAL A C 1
ATOM 720 O O . VAL A 1 90 ? 11.678 14.656 -7.989 1.00 98.38 90 VAL A O 1
ATOM 723 N N . ALA A 1 91 ? 9.749 14.050 -8.934 1.00 98.06 91 ALA A N 1
ATOM 724 C CA . ALA A 1 91 ? 10.202 12.687 -9.211 1.00 98.06 91 ALA A CA 1
ATOM 725 C C . ALA A 1 91 ? 11.372 12.668 -10.217 1.00 98.06 91 ALA A C 1
ATOM 727 O O . ALA A 1 91 ? 12.339 11.930 -10.028 1.00 98.06 91 ALA A O 1
ATOM 728 N N . GLN A 1 92 ? 11.318 13.530 -11.237 1.00 98.38 92 GLN A N 1
ATOM 729 C CA . GLN A 1 92 ? 12.386 13.717 -12.223 1.00 98.38 92 GLN A CA 1
ATOM 730 C C . GLN A 1 92 ? 13.672 14.248 -11.585 1.00 98.38 92 GLN A C 1
ATOM 732 O O . GLN A 1 92 ? 14.728 13.651 -11.793 1.00 98.38 92 GLN A O 1
ATOM 737 N N . SER A 1 93 ? 13.591 15.271 -10.727 1.00 97.62 93 SER A N 1
ATOM 738 C CA . SER A 1 93 ? 14.786 15.806 -10.062 1.00 97.62 93 SER A CA 1
ATOM 739 C C . SER A 1 93 ? 15.473 14.776 -9.159 1.00 97.62 93 SER A C 1
ATOM 741 O O . SER A 1 93 ? 16.698 14.742 -9.082 1.00 97.62 93 SER A O 1
ATOM 743 N N . LEU A 1 94 ? 14.716 13.873 -8.524 1.00 96.88 94 LEU A N 1
ATOM 744 C CA . LEU A 1 94 ? 15.287 12.751 -7.768 1.00 96.88 94 LEU A CA 1
ATOM 745 C C . LEU A 1 94 ? 16.040 11.768 -8.676 1.00 96.88 94 LEU A C 1
ATOM 747 O O . LEU A 1 94 ? 17.080 11.247 -8.277 1.00 96.88 94 LEU A O 1
ATOM 751 N N . SER A 1 95 ? 15.540 11.528 -9.892 1.00 96.69 95 SER A N 1
ATOM 752 C CA . SER A 1 95 ? 16.219 10.664 -10.866 1.00 96.69 95 SER A CA 1
ATOM 753 C C . SER A 1 95 ? 17.507 11.281 -11.416 1.00 96.69 95 SER A C 1
ATOM 755 O O . SER A 1 95 ? 18.454 10.547 -11.684 1.00 96.69 95 SER A O 1
ATOM 757 N N . ASP A 1 96 ? 17.586 12.611 -11.508 1.00 95.75 96 ASP A N 1
ATOM 758 C CA . ASP A 1 96 ? 18.810 13.312 -11.919 1.00 95.75 96 ASP A CA 1
ATOM 759 C C . ASP A 1 96 ? 19.916 13.199 -10.857 1.00 95.75 96 ASP A C 1
ATOM 761 O O . ASP A 1 96 ? 21.104 13.157 -11.179 1.00 95.75 96 ASP A O 1
ATOM 765 N N . ILE A 1 97 ? 19.524 13.125 -9.581 1.00 93.50 97 ILE A N 1
ATOM 766 C CA . ILE A 1 97 ? 20.441 13.013 -8.438 1.00 93.50 97 ILE A CA 1
ATOM 767 C C . ILE A 1 97 ? 20.967 11.585 -8.290 1.00 93.50 97 ILE A C 1
ATOM 769 O O . ILE A 1 97 ? 22.146 11.388 -7.991 1.00 93.50 97 ILE A O 1
ATOM 773 N N . GLU A 1 98 ? 20.117 10.584 -8.527 1.00 92.44 98 GLU A N 1
ATOM 774 C CA . GLU A 1 98 ? 20.487 9.169 -8.467 1.00 92.44 98 GLU A CA 1
ATOM 775 C C . GLU A 1 98 ? 20.148 8.436 -9.783 1.00 92.44 98 GLU A C 1
ATOM 777 O O . GLU A 1 98 ? 19.237 7.603 -9.805 1.00 92.44 98 GLU A O 1
ATOM 782 N N . PRO A 1 99 ? 20.897 8.663 -10.885 1.00 95.12 99 PRO A N 1
ATOM 783 C CA . PRO A 1 99 ? 20.543 8.134 -12.211 1.00 95.12 99 PRO A CA 1
ATOM 784 C C . PRO A 1 99 ? 20.489 6.607 -12.307 1.00 95.12 99 PRO A C 1
ATOM 786 O O . PRO A 1 99 ? 19.825 6.068 -13.190 1.00 95.12 99 PRO A O 1
ATOM 789 N N . GLU A 1 100 ? 21.185 5.925 -11.398 1.00 95.69 100 GLU A N 1
ATOM 790 C CA . GLU A 1 100 ? 21.304 4.467 -11.303 1.00 95.69 100 GLU A CA 1
ATOM 791 C C . GLU A 1 100 ? 20.349 3.856 -10.258 1.00 95.69 100 GLU A C 1
ATOM 793 O O . GLU A 1 100 ? 20.362 2.644 -10.028 1.00 95.69 100 GLU A O 1
ATOM 798 N N . ASN A 1 101 ? 19.524 4.675 -9.598 1.00 96.00 101 ASN A N 1
ATOM 799 C CA . ASN A 1 101 ? 18.484 4.209 -8.690 1.00 96.00 101 ASN A CA 1
ATOM 800 C C . ASN A 1 101 ? 17.194 3.943 -9.492 1.00 96.00 101 ASN A C 1
ATOM 802 O O . ASN A 1 101 ? 16.679 4.860 -10.130 1.00 96.00 101 ASN A O 1
ATOM 806 N N . PRO A 1 102 ? 16.632 2.719 -9.482 1.00 97.88 102 PRO A N 1
ATOM 807 C CA . PRO A 1 102 ? 15.409 2.423 -10.231 1.00 97.88 102 PRO A CA 1
ATOM 808 C C . PRO A 1 102 ? 14.142 3.037 -9.611 1.00 97.88 102 PRO A C 1
ATOM 810 O O . PRO A 1 102 ? 13.156 3.233 -10.320 1.00 97.88 102 PRO A O 1
ATOM 813 N N . TRP A 1 103 ? 14.141 3.347 -8.309 1.00 97.44 103 TRP A N 1
ATOM 814 C CA . TRP A 1 103 ? 12.942 3.803 -7.598 1.00 97.44 103 TRP A CA 1
ATOM 815 C C . TRP A 1 103 ? 12.390 5.149 -8.092 1.00 97.44 103 TRP A C 1
ATOM 817 O O . TRP A 1 103 ? 11.177 5.227 -8.292 1.00 97.44 103 TRP A O 1
ATOM 827 N N . PRO A 1 104 ? 13.213 6.190 -8.346 1.00 98.06 104 PRO A N 1
ATOM 828 C CA . PRO A 1 104 ? 12.738 7.411 -8.990 1.00 98.06 104 PRO A CA 1
ATOM 829 C C . PRO A 1 104 ? 12.044 7.164 -10.334 1.00 98.06 104 PRO A C 1
ATOM 831 O O . PRO A 1 104 ? 11.002 7.754 -10.580 1.00 98.06 104 PRO A O 1
ATOM 834 N N . TYR A 1 105 ? 12.546 6.257 -11.178 1.00 98.62 105 TYR A N 1
ATOM 835 C CA . TYR A 1 105 ? 11.925 5.966 -12.479 1.00 98.62 105 TYR A CA 1
ATOM 836 C C . TYR A 1 105 ? 10.592 5.223 -12.360 1.00 98.62 105 TYR A C 1
ATOM 838 O O . TYR A 1 105 ? 9.661 5.533 -13.100 1.00 98.62 105 TYR A O 1
ATOM 846 N N . LEU A 1 106 ? 10.469 4.296 -11.402 1.00 98.50 106 LEU A N 1
ATOM 847 C CA . LEU A 1 106 ? 9.174 3.692 -11.064 1.00 98.50 106 LEU A CA 1
ATOM 848 C C . LEU A 1 106 ? 8.184 4.758 -10.585 1.00 98.50 106 LEU A C 1
ATOM 850 O O . LEU A 1 106 ? 7.047 4.784 -11.040 1.00 98.50 106 LEU A O 1
ATOM 854 N N . LEU A 1 107 ? 8.633 5.684 -9.734 1.00 98.12 107 LEU A N 1
ATOM 855 C CA . LEU A 1 107 ? 7.801 6.773 -9.227 1.00 98.12 107 LEU A CA 1
ATOM 856 C C . LEU A 1 107 ? 7.374 7.753 -10.332 1.00 98.12 107 LEU A C 1
ATOM 858 O O . LEU A 1 107 ? 6.216 8.156 -10.367 1.00 98.12 107 LEU A O 1
ATOM 862 N N . ILE A 1 108 ? 8.280 8.112 -11.249 1.00 98.75 108 ILE A N 1
ATOM 863 C CA . ILE A 1 108 ? 7.979 8.919 -12.442 1.00 98.75 108 ILE A CA 1
ATOM 864 C C . ILE A 1 108 ? 6.898 8.228 -13.277 1.00 98.75 108 ILE A C 1
ATOM 866 O O . ILE A 1 108 ? 5.883 8.850 -13.591 1.00 98.75 108 ILE A O 1
ATOM 870 N N . GLY A 1 109 ? 7.099 6.946 -13.597 1.00 98.62 109 GLY A N 1
ATOM 871 C CA . GLY A 1 109 ? 6.146 6.171 -14.385 1.00 98.62 109 GLY A CA 1
ATOM 872 C C . GLY A 1 109 ? 4.786 6.046 -13.697 1.00 98.62 109 GLY A C 1
ATOM 873 O O . GLY A 1 109 ? 3.761 6.209 -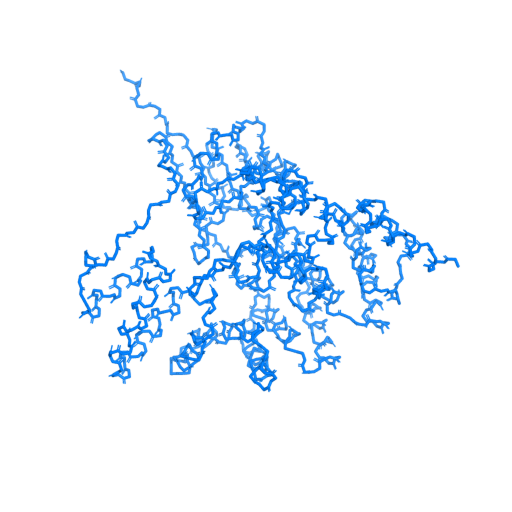14.350 1.00 98.62 109 GLY A O 1
ATOM 874 N N . ASP A 1 110 ? 4.753 5.862 -12.375 1.00 98.50 110 ASP A N 1
ATOM 875 C CA . ASP A 1 110 ? 3.503 5.797 -11.612 1.00 98.50 110 ASP A CA 1
ATOM 876 C C . ASP A 1 110 ? 2.760 7.140 -11.603 1.00 98.50 110 ASP A C 1
ATOM 878 O O . ASP A 1 110 ? 1.539 7.168 -11.775 1.00 98.50 110 ASP A O 1
ATOM 882 N N . VAL A 1 111 ? 3.472 8.269 -11.486 1.00 98.56 111 VAL A N 1
ATOM 883 C CA . VAL A 1 111 ? 2.866 9.606 -11.627 1.00 98.56 111 VAL A CA 1
ATOM 884 C C . VAL A 1 111 ? 2.294 9.803 -13.036 1.00 98.56 111 VAL A C 1
ATOM 886 O O . VAL A 1 111 ? 1.153 10.250 -13.187 1.00 98.56 111 VAL A O 1
ATOM 889 N N . GLN A 1 112 ? 3.054 9.437 -14.069 1.00 98.69 112 GLN A N 1
ATOM 890 C CA . GLN A 1 112 ? 2.632 9.538 -15.468 1.00 98.69 112 GLN A CA 1
ATOM 891 C C . GLN A 1 112 ? 1.393 8.680 -15.748 1.00 98.69 112 GLN A C 1
ATOM 893 O O . GLN A 1 112 ? 0.394 9.181 -16.263 1.00 98.69 112 GLN A O 1
ATOM 898 N N . TYR A 1 113 ? 1.420 7.417 -15.335 1.00 98.38 113 TYR A N 1
ATOM 899 C CA . TYR A 1 113 ? 0.373 6.448 -15.625 1.00 98.38 113 TYR A CA 1
ATOM 900 C C . TYR A 1 113 ? -0.911 6.715 -14.828 1.00 98.38 113 TYR A C 1
ATOM 902 O O . TYR A 1 113 ? -1.977 6.916 -15.411 1.00 98.38 113 TYR A O 1
ATOM 910 N N . PHE A 1 114 ? -0.827 6.768 -13.493 1.00 97.25 114 PHE A N 1
ATOM 911 C CA . PHE A 1 114 ? -2.018 6.806 -12.635 1.00 97.25 114 PHE A CA 1
ATOM 912 C C . PHE A 1 114 ? -2.624 8.205 -12.487 1.00 97.25 114 PHE A C 1
ATOM 914 O O . PHE A 1 114 ? -3.830 8.325 -12.257 1.00 97.25 114 PHE A O 1
ATOM 921 N N . PHE A 1 115 ? -1.823 9.268 -12.621 1.00 97.31 115 PHE A N 1
ATOM 922 C CA . PHE A 1 115 ? -2.269 10.633 -12.313 1.00 97.31 115 PHE A CA 1
ATOM 923 C C . PHE A 1 115 ? -2.319 11.556 -13.534 1.00 97.31 115 PHE A C 1
ATOM 925 O O . PHE A 1 115 ? -3.221 12.395 -13.615 1.00 97.31 115 PHE A O 1
ATOM 932 N N . LEU A 1 116 ? -1.395 11.408 -14.487 1.00 97.69 116 LEU A N 1
ATOM 933 C CA . LEU A 1 116 ? -1.400 12.176 -15.741 1.00 97.69 116 LEU A CA 1
ATOM 934 C C . LEU A 1 116 ? -2.086 11.440 -16.900 1.00 97.69 116 LEU A C 1
ATOM 936 O O . LEU A 1 116 ? -2.454 12.089 -17.876 1.00 97.69 116 LEU A O 1
ATOM 940 N N . ARG A 1 117 ? -2.320 10.125 -16.770 1.00 96.81 117 ARG A N 1
ATOM 941 C CA . ARG A 1 117 ? -2.872 9.253 -17.824 1.00 96.81 117 ARG A CA 1
ATOM 942 C C . ARG A 1 117 ? -2.029 9.254 -19.104 1.00 96.81 117 ARG A C 1
ATOM 944 O O . ARG A 1 117 ? -2.561 9.127 -20.202 1.00 96.81 117 ARG A O 1
ATOM 951 N N . ASP A 1 118 ? -0.718 9.397 -18.944 1.00 97.88 118 ASP A N 1
ATOM 952 C CA . ASP A 1 118 ? 0.265 9.333 -20.021 1.00 97.88 118 ASP A CA 1
ATOM 953 C C . ASP A 1 118 ? 0.938 7.955 -20.006 1.00 97.88 118 ASP A C 1
ATOM 955 O O . ASP A 1 118 ? 1.974 7.743 -19.370 1.00 97.88 118 ASP A O 1
ATOM 959 N N . SER A 1 119 ? 0.300 6.990 -20.673 1.00 97.50 119 SER A N 1
ATOM 960 C CA . SER A 1 119 ? 0.779 5.607 -20.737 1.00 97.50 119 SER A CA 1
ATOM 961 C C . SER A 1 119 ? 2.085 5.462 -21.516 1.00 97.50 119 SER A C 1
ATOM 963 O O . SER A 1 119 ? 2.873 4.569 -21.213 1.00 97.50 119 SER A O 1
ATOM 965 N N . ASP A 1 120 ? 2.321 6.317 -22.513 1.00 97.56 120 ASP A N 1
ATOM 966 C CA . ASP A 1 120 ? 3.488 6.219 -23.392 1.00 97.56 120 ASP A CA 1
ATOM 967 C C . ASP A 1 120 ? 4.754 6.648 -22.658 1.00 97.56 120 ASP A C 1
ATOM 969 O O . ASP A 1 120 ? 5.729 5.895 -22.607 1.00 97.56 120 ASP A O 1
ATOM 973 N N . SER A 1 121 ? 4.716 7.809 -21.998 1.00 98.44 121 SER A N 1
ATOM 974 C CA . SER A 1 121 ? 5.843 8.257 -21.181 1.00 98.44 121 SER A CA 1
ATOM 975 C C . SER A 1 121 ? 6.069 7.334 -19.983 1.00 98.44 121 SER A C 1
ATOM 977 O O . SER A 1 121 ? 7.217 7.028 -19.648 1.00 98.44 121 SER A O 1
ATOM 979 N N . ALA A 1 122 ? 4.988 6.842 -19.364 1.00 98.69 122 ALA A N 1
ATOM 980 C CA . ALA A 1 122 ? 5.091 5.889 -18.266 1.00 98.69 122 ALA A CA 1
ATOM 981 C C . ALA A 1 122 ? 5.806 4.603 -18.689 1.00 98.69 122 ALA A C 1
ATOM 983 O O . ALA A 1 122 ? 6.666 4.112 -17.958 1.00 98.69 122 ALA A O 1
ATOM 984 N N . PHE A 1 123 ? 5.501 4.082 -19.880 1.00 98.62 123 PHE A N 1
ATOM 985 C CA . PHE A 1 123 ? 6.130 2.872 -20.395 1.00 98.62 123 PHE A CA 1
ATOM 986 C C . PHE A 1 123 ? 7.645 3.008 -20.525 1.00 98.62 123 PHE A C 1
ATOM 988 O O . PHE A 1 123 ? 8.384 2.118 -20.102 1.00 98.62 123 PHE A O 1
ATOM 995 N N . GLU A 1 124 ? 8.116 4.136 -21.054 1.00 98.62 124 GLU A N 1
ATOM 996 C CA . GLU A 1 124 ? 9.548 4.405 -21.183 1.00 98.62 124 GLU A CA 1
ATOM 997 C C . GLU A 1 124 ? 10.223 4.543 -19.812 1.00 98.62 124 GLU A C 1
ATOM 999 O O . GLU A 1 124 ? 11.296 3.972 -19.588 1.00 98.62 124 GLU A O 1
ATOM 1004 N N . SER A 1 125 ? 9.565 5.195 -18.849 1.00 98.69 125 SER A N 1
ATOM 1005 C CA . SER A 1 125 ? 10.040 5.273 -17.462 1.00 98.69 125 SER A CA 1
ATOM 1006 C C . SER A 1 125 ? 10.135 3.889 -16.805 1.00 98.69 125 SER A C 1
ATOM 1008 O O . SER A 1 125 ? 11.157 3.551 -16.198 1.00 98.69 125 SER A O 1
ATOM 1010 N N . PHE A 1 126 ? 9.115 3.044 -16.973 1.00 98.75 126 PHE A N 1
ATOM 1011 C CA . PHE A 1 126 ? 9.101 1.683 -16.439 1.00 98.75 126 PHE A CA 1
ATOM 1012 C C . PHE A 1 126 ? 10.146 0.782 -17.104 1.00 98.75 126 PHE A C 1
ATOM 1014 O O . PHE A 1 126 ? 10.835 0.035 -16.408 1.00 98.75 126 PHE A O 1
ATOM 1021 N N . LYS A 1 127 ? 10.332 0.880 -18.425 1.00 98.62 127 LYS A N 1
ATOM 1022 C CA . LYS A 1 127 ? 11.393 0.162 -19.148 1.00 98.62 127 LYS A CA 1
ATOM 1023 C C . LYS A 1 127 ? 12.780 0.584 -18.680 1.00 98.62 127 LYS A C 1
ATOM 1025 O O . LYS A 1 127 ? 13.635 -0.277 -18.481 1.00 98.62 127 LYS A O 1
ATOM 1030 N N . LYS A 1 128 ? 12.998 1.880 -18.444 1.00 98.50 128 LYS A N 1
ATOM 1031 C CA . LYS A 1 128 ? 14.259 2.379 -17.884 1.00 98.50 128 LYS A CA 1
ATOM 1032 C C . LYS A 1 128 ? 14.515 1.817 -16.484 1.00 98.50 128 LYS A C 1
ATOM 1034 O O . LYS A 1 128 ? 15.616 1.339 -16.214 1.00 98.50 128 LYS A O 1
ATOM 1039 N N . ALA A 1 129 ? 13.501 1.795 -15.616 1.00 98.50 129 ALA A N 1
ATOM 1040 C CA . ALA A 1 129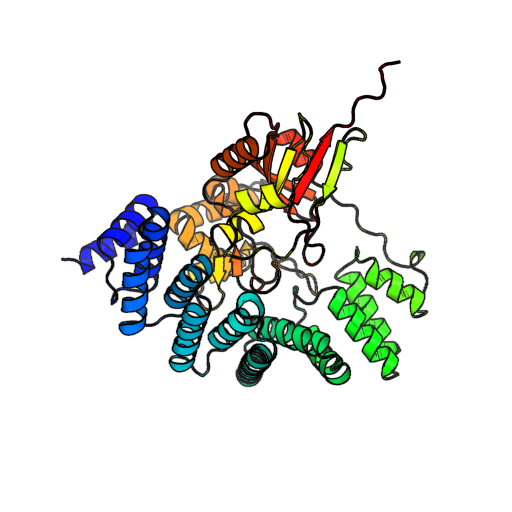 ? 13.608 1.148 -14.308 1.00 98.50 129 ALA A CA 1
ATOM 1041 C C . ALA A 1 129 ? 13.930 -0.353 -14.430 1.00 98.50 129 ALA A C 1
ATOM 1043 O O . ALA A 1 129 ? 14.797 -0.857 -13.713 1.00 98.50 129 ALA A O 1
ATOM 1044 N N . LEU A 1 130 ? 13.262 -1.057 -15.351 1.00 98.44 130 LEU A N 1
ATOM 1045 C CA . LEU A 1 130 ? 13.464 -2.482 -15.610 1.00 98.44 130 LEU A CA 1
ATOM 1046 C C . LEU A 1 130 ? 14.903 -2.783 -16.055 1.00 98.44 130 LEU A C 1
ATOM 1048 O O . LEU A 1 130 ? 15.517 -3.714 -15.531 1.00 98.44 130 LEU A O 1
ATOM 1052 N N . ASP A 1 131 ? 15.451 -1.987 -16.976 1.00 98.25 131 ASP A N 1
ATOM 1053 C CA . ASP A 1 131 ? 16.830 -2.121 -17.461 1.00 98.25 131 ASP A CA 1
ATOM 1054 C C . ASP A 1 131 ? 17.856 -1.944 -16.332 1.00 98.25 131 ASP A C 1
ATOM 1056 O O . ASP A 1 131 ? 18.691 -2.824 -16.100 1.00 98.25 131 ASP A O 1
ATOM 1060 N N . ILE A 1 132 ? 17.725 -0.869 -15.545 1.00 98.25 132 ILE A N 1
ATOM 1061 C CA . ILE A 1 132 ? 18.574 -0.620 -14.369 1.00 98.25 132 ILE A CA 1
ATOM 1062 C C . ILE A 1 132 ? 18.501 -1.808 -13.400 1.00 98.25 132 ILE A C 1
ATOM 1064 O O . ILE A 1 132 ? 19.530 -2.294 -12.921 1.00 98.25 132 ILE A O 1
ATOM 1068 N N . CYS A 1 133 ? 17.295 -2.315 -13.127 1.00 97.75 133 CYS A N 1
ATOM 1069 C CA . CYS A 1 133 ? 17.099 -3.442 -12.219 1.00 97.75 133 CYS A CA 1
ATOM 1070 C C . CYS A 1 133 ? 17.779 -4.723 -12.708 1.00 97.75 133 CYS A C 1
ATOM 1072 O O . CYS A 1 133 ? 18.407 -5.413 -11.900 1.00 97.75 133 CYS A O 1
ATOM 1074 N N . LYS A 1 134 ? 17.674 -5.035 -14.007 1.00 96.69 134 LYS A N 1
ATOM 1075 C CA . LYS A 1 134 ? 18.335 -6.192 -14.628 1.00 96.69 134 LYS A CA 1
ATOM 1076 C C . LYS A 1 134 ? 19.852 -6.057 -14.552 1.00 96.69 134 LYS A C 1
ATOM 1078 O O . LYS A 1 134 ? 20.524 -6.964 -14.064 1.00 96.69 134 LYS A O 1
ATOM 1083 N N . ARG A 1 135 ? 20.383 -4.902 -14.958 1.00 97.06 135 ARG A N 1
ATOM 1084 C CA . ARG A 1 135 ? 21.824 -4.623 -14.989 1.00 97.06 135 ARG A CA 1
ATOM 1085 C C . ARG A 1 135 ? 22.467 -4.659 -13.603 1.00 97.06 135 ARG A C 1
ATOM 1087 O O . ARG A 1 135 ? 23.562 -5.189 -13.452 1.00 97.06 135 ARG A O 1
ATOM 1094 N N . LEU A 1 136 ? 21.788 -4.123 -12.589 1.00 95.81 136 LEU A N 1
ATOM 1095 C CA . LEU A 1 136 ? 22.289 -4.059 -11.211 1.00 95.81 136 LEU A CA 1
ATOM 1096 C C . LEU A 1 136 ? 21.818 -5.227 -10.327 1.00 95.81 136 LEU A C 1
ATOM 1098 O O . LEU A 1 136 ? 22.101 -5.236 -9.128 1.00 95.81 136 LEU A O 1
ATOM 1102 N N . ASN A 1 137 ? 21.085 -6.194 -10.891 1.00 93.38 137 ASN A N 1
ATOM 1103 C CA . ASN A 1 137 ? 20.511 -7.345 -10.187 1.00 93.38 137 ASN A CA 1
ATOM 1104 C C . ASN A 1 137 ? 19.695 -6.955 -8.929 1.00 93.38 137 ASN A C 1
ATOM 1106 O O . ASN A 1 137 ? 19.795 -7.570 -7.861 1.00 93.38 137 ASN A O 1
ATOM 1110 N N . ARG A 1 138 ? 18.888 -5.890 -9.030 1.00 92.00 138 ARG A N 1
ATOM 1111 C CA . ARG A 1 138 ? 18.072 -5.355 -7.924 1.00 92.00 138 ARG A CA 1
ATOM 1112 C C . ARG A 1 138 ? 16.705 -6.039 -7.879 1.00 92.00 138 ARG A C 1
ATOM 1114 O O . ARG A 1 138 ? 15.732 -5.531 -8.421 1.00 92.00 138 ARG A O 1
ATOM 1121 N N . LYS A 1 139 ? 16.622 -7.187 -7.201 1.00 90.62 139 LYS A N 1
ATOM 1122 C CA . LYS A 1 139 ? 15.431 -8.063 -7.219 1.00 90.62 139 LYS A CA 1
ATOM 1123 C C . LYS A 1 139 ? 14.110 -7.407 -6.787 1.00 90.62 139 LYS A C 1
ATOM 1125 O O . LYS A 1 139 ? 13.092 -7.691 -7.404 1.00 90.62 139 LYS A O 1
ATOM 1130 N N . ASN A 1 140 ? 14.101 -6.568 -5.749 1.00 90.12 140 ASN A N 1
ATOM 1131 C CA . ASN A 1 140 ? 12.852 -5.977 -5.241 1.00 90.12 140 ASN A CA 1
ATOM 1132 C C . ASN A 1 140 ? 12.202 -5.013 -6.251 1.00 90.12 140 ASN A C 1
ATOM 1134 O O . ASN A 1 140 ? 11.099 -5.315 -6.709 1.00 90.12 140 ASN A O 1
ATOM 1138 N N . PRO A 1 141 ? 12.877 -3.937 -6.706 1.00 95.19 141 PRO A N 1
ATOM 1139 C CA . PRO A 1 141 ? 12.307 -3.062 -7.731 1.00 95.19 141 PRO A CA 1
ATOM 1140 C C . PRO A 1 141 ? 12.126 -3.774 -9.082 1.00 95.19 141 PRO A C 1
ATOM 1142 O O . PRO A 1 141 ? 11.248 -3.388 -9.848 1.00 95.19 141 PRO A O 1
ATOM 1145 N N . LEU A 1 142 ? 12.878 -4.850 -9.365 1.00 96.69 142 LEU A N 1
ATOM 1146 C CA . LEU A 1 142 ? 12.696 -5.656 -10.577 1.00 96.69 142 LEU A CA 1
ATOM 1147 C C . LEU A 1 142 ? 11.286 -6.259 -10.669 1.00 96.69 142 LEU A C 1
ATOM 1149 O O . LEU A 1 142 ? 10.679 -6.224 -11.736 1.00 96.69 142 LEU A O 1
ATOM 1153 N N . LYS A 1 143 ? 10.752 -6.782 -9.556 1.00 95.12 143 LYS A N 1
ATOM 1154 C CA . LYS A 1 143 ? 9.392 -7.349 -9.493 1.00 95.12 143 LYS A CA 1
ATOM 1155 C C . LYS A 1 143 ? 8.332 -6.296 -9.828 1.00 95.12 143 LYS A C 1
ATOM 1157 O O . LYS A 1 143 ? 7.418 -6.565 -10.600 1.00 95.12 143 LYS A O 1
ATOM 1162 N N . VAL A 1 144 ? 8.490 -5.091 -9.281 1.00 96.88 144 VAL A N 1
ATOM 1163 C CA . VAL A 1 144 ? 7.590 -3.952 -9.522 1.00 96.88 144 VAL A CA 1
ATOM 1164 C C . VAL A 1 144 ? 7.676 -3.504 -10.981 1.00 96.88 144 VAL A C 1
ATOM 1166 O O . VAL A 1 144 ? 6.652 -3.351 -11.642 1.00 96.88 144 VAL A O 1
ATOM 1169 N N . ALA A 1 145 ? 8.893 -3.362 -11.513 1.00 98.12 145 ALA A N 1
ATOM 1170 C CA . ALA A 1 145 ? 9.119 -2.961 -12.897 1.00 98.12 145 ALA A CA 1
ATOM 1171 C C . ALA A 1 145 ? 8.480 -3.942 -13.888 1.00 98.12 145 ALA A C 1
ATOM 1173 O O . ALA A 1 145 ? 7.813 -3.507 -14.824 1.00 98.12 145 ALA A O 1
ATOM 1174 N N . TYR A 1 146 ? 8.606 -5.254 -13.658 1.00 98.12 146 TYR A N 1
ATOM 1175 C CA . TYR A 1 146 ? 7.919 -6.251 -14.477 1.00 98.12 146 TYR A CA 1
ATOM 1176 C C . TYR A 1 146 ? 6.397 -6.121 -14.410 1.00 98.12 146 TYR A C 1
ATOM 1178 O O . TYR A 1 146 ? 5.761 -6.126 -15.462 1.00 98.12 146 TYR A O 1
ATOM 1186 N N . LYS A 1 147 ? 5.810 -5.952 -13.216 1.00 97.12 147 LYS A N 1
ATOM 1187 C CA . LYS A 1 147 ? 4.358 -5.747 -13.067 1.00 97.12 147 LYS A CA 1
ATOM 1188 C C . LYS A 1 147 ? 3.884 -4.526 -13.867 1.00 97.12 147 LYS A C 1
ATOM 1190 O O . LYS A 1 147 ? 2.880 -4.608 -14.567 1.00 97.12 147 LYS A O 1
ATOM 1195 N N . ARG A 1 148 ? 4.632 -3.416 -13.829 1.00 97.94 148 ARG A N 1
ATOM 1196 C CA . ARG A 1 148 ? 4.317 -2.191 -14.589 1.00 97.94 148 ARG A CA 1
ATOM 1197 C C . ARG A 1 148 ? 4.459 -2.351 -16.098 1.00 97.94 148 ARG A C 1
ATOM 1199 O O . ARG A 1 148 ? 3.546 -1.994 -16.834 1.00 97.94 148 ARG A O 1
ATOM 1206 N N . VAL A 1 149 ? 5.585 -2.892 -16.559 1.00 98.50 149 VAL A N 1
ATOM 1207 C CA . VAL A 1 149 ? 5.845 -3.102 -17.992 1.00 98.50 149 VAL A CA 1
ATOM 1208 C C . VAL A 1 149 ? 4.819 -4.066 -18.583 1.00 98.50 149 VAL A C 1
ATOM 1210 O O . VAL A 1 149 ? 4.243 -3.757 -19.621 1.00 98.50 149 VAL A O 1
ATOM 1213 N N . SER A 1 150 ? 4.527 -5.174 -17.894 1.00 98.12 150 SER A N 1
ATOM 1214 C CA . SER A 1 150 ? 3.516 -6.148 -18.331 1.00 98.12 150 SER A CA 1
ATOM 1215 C C . SER A 1 150 ? 2.142 -5.494 -18.465 1.00 98.12 150 SER A C 1
ATOM 1217 O O . SER A 1 150 ? 1.475 -5.676 -19.477 1.00 98.12 150 SER A O 1
ATOM 1219 N N . ARG A 1 151 ? 1.753 -4.649 -17.501 1.00 97.38 151 ARG A N 1
ATOM 1220 C CA . ARG A 1 151 ? 0.471 -3.943 -17.557 1.00 97.38 151 ARG A CA 1
ATOM 1221 C C . ARG A 1 151 ? 0.334 -3.054 -18.795 1.00 97.38 151 ARG A C 1
ATOM 1223 O O . ARG A 1 151 ? -0.707 -3.056 -19.441 1.00 97.38 151 ARG A O 1
ATOM 1230 N N . VAL A 1 152 ? 1.375 -2.298 -19.138 1.00 98.19 152 VAL A N 1
ATOM 1231 C CA . VAL A 1 152 ? 1.318 -1.408 -20.307 1.00 98.19 152 VAL A CA 1
ATOM 1232 C C . VAL A 1 152 ? 1.408 -2.189 -21.624 1.00 98.19 152 VAL A C 1
ATOM 1234 O O . VAL A 1 152 ? 0.762 -1.807 -22.597 1.00 98.19 152 VAL A O 1
ATOM 1237 N N . LEU A 1 153 ? 2.165 -3.292 -21.667 1.00 98.50 153 LEU A N 1
ATOM 1238 C CA . LEU A 1 153 ? 2.203 -4.195 -22.826 1.00 98.50 153 LEU A CA 1
ATOM 1239 C C . LEU A 1 153 ? 0.826 -4.810 -23.108 1.00 98.50 153 LEU A C 1
ATOM 1241 O O . LEU A 1 153 ? 0.389 -4.821 -24.258 1.00 98.50 153 LEU A O 1
ATOM 1245 N N . GLU A 1 154 ? 0.130 -5.252 -22.057 1.00 97.94 154 GLU A N 1
ATOM 1246 C CA . GLU A 1 154 ? -1.246 -5.750 -22.129 1.00 97.94 154 GLU A CA 1
ATOM 1247 C C . GLU A 1 154 ? -2.191 -4.696 -22.719 1.00 97.94 154 GLU A C 1
ATOM 1249 O O . GLU A 1 154 ? -2.892 -4.965 -23.691 1.00 97.94 154 GLU A O 1
ATOM 1254 N N . GLU A 1 155 ? -2.165 -3.465 -22.201 1.00 97.12 155 GLU A N 1
ATOM 1255 C CA . GLU A 1 155 ? -3.029 -2.378 -22.686 1.00 97.12 155 GLU A CA 1
ATOM 1256 C C . GLU A 1 155 ? -2.748 -1.974 -24.137 1.00 97.12 155 GLU A C 1
ATOM 1258 O O . GLU A 1 155 ? -3.649 -1.516 -24.841 1.00 97.12 155 GLU A O 1
ATOM 1263 N N . LYS A 1 156 ? -1.508 -2.157 -24.596 1.00 96.94 156 LYS A N 1
ATOM 1264 C CA . LYS A 1 156 ? -1.099 -1.904 -25.982 1.00 96.94 156 LYS A CA 1
ATOM 1265 C C . LYS A 1 156 ? -1.389 -3.071 -26.931 1.00 96.94 156 LYS A C 1
ATOM 1267 O O . LYS A 1 156 ? -1.191 -2.903 -28.132 1.00 96.94 156 LYS A O 1
ATOM 1272 N N . GLY A 1 157 ? -1.832 -4.227 -26.428 1.00 97.00 157 GLY A N 1
ATOM 1273 C CA . GLY A 1 157 ? -2.035 -5.434 -27.237 1.00 97.00 157 GLY A CA 1
ATOM 1274 C C . GLY A 1 157 ? -0.735 -6.028 -27.791 1.00 97.00 157 GLY A C 1
ATOM 1275 O O . GLY A 1 157 ? -0.746 -6.666 -28.840 1.00 97.00 157 GLY A O 1
ATOM 1276 N N . MET A 1 158 ? 0.398 -5.790 -27.122 1.00 97.75 158 MET A N 1
ATOM 1277 C CA . MET A 1 158 ? 1.712 -6.323 -27.501 1.00 97.75 158 MET A CA 1
ATOM 1278 C C . MET A 1 158 ? 1.892 -7.728 -26.914 1.00 97.75 158 MET A C 1
ATOM 1280 O O . MET A 1 158 ? 2.622 -7.924 -25.941 1.00 97.75 158 MET A O 1
ATOM 1284 N N . GLU A 1 159 ? 1.134 -8.688 -27.448 1.00 96.50 159 GLU A N 1
ATOM 1285 C CA . GLU A 1 159 ? 0.980 -10.029 -26.866 1.00 96.50 159 GLU A CA 1
ATOM 1286 C C . GLU A 1 159 ? 2.305 -10.796 -26.769 1.00 96.50 159 GLU A C 1
ATOM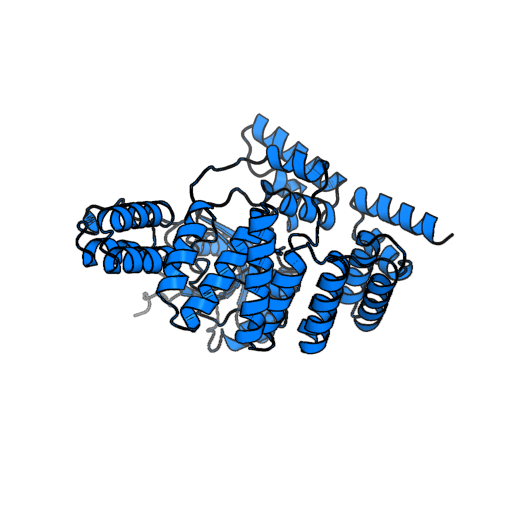 1288 O O . GLU A 1 159 ? 2.597 -11.389 -25.730 1.00 96.50 159 GLU A O 1
ATOM 1293 N N . ASP A 1 160 ? 3.145 -10.752 -27.805 1.00 97.19 160 ASP A N 1
ATOM 1294 C CA . ASP A 1 160 ? 4.401 -11.503 -27.811 1.00 97.19 160 ASP A CA 1
ATOM 1295 C C . ASP A 1 160 ? 5.399 -10.981 -26.772 1.00 97.19 160 ASP A C 1
ATOM 1297 O O . ASP A 1 160 ? 5.971 -11.759 -25.998 1.00 97.19 160 ASP A O 1
ATOM 1301 N N . GLU A 1 161 ? 5.567 -9.661 -26.704 1.00 98.38 161 GLU A N 1
ATOM 1302 C CA . GLU A 1 161 ? 6.415 -9.009 -25.714 1.00 98.38 161 GLU A CA 1
ATOM 1303 C C . GLU A 1 161 ? 5.868 -9.187 -24.296 1.00 98.38 161 GLU A C 1
ATOM 1305 O O . GLU A 1 161 ? 6.649 -9.335 -23.351 1.00 98.38 161 GLU A O 1
ATOM 1310 N N . LEU A 1 162 ? 4.541 -9.193 -24.126 1.00 98.62 162 LEU A N 1
ATOM 1311 C CA . LEU A 1 162 ? 3.896 -9.459 -22.843 1.00 98.62 162 LEU A CA 1
ATOM 1312 C C . LEU A 1 162 ? 4.216 -10.869 -22.350 1.00 98.62 162 LEU A C 1
ATOM 1314 O O . LEU A 1 162 ? 4.639 -11.031 -21.205 1.00 98.62 162 LEU A O 1
ATOM 1318 N N . VAL A 1 163 ? 4.061 -11.883 -23.203 1.00 98.44 163 VAL A N 1
ATOM 1319 C CA . VAL A 1 163 ? 4.350 -13.279 -22.846 1.00 98.44 163 VAL A CA 1
ATOM 1320 C C . VAL A 1 163 ? 5.828 -13.454 -22.493 1.00 98.44 163 VAL A C 1
ATOM 1322 O O . VAL A 1 163 ? 6.137 -14.106 -21.495 1.00 98.44 163 VAL A O 1
ATOM 1325 N N . ASP A 1 164 ? 6.743 -12.829 -23.238 1.00 98.25 164 ASP A N 1
ATOM 1326 C CA . ASP A 1 164 ? 8.179 -12.851 -22.923 1.00 98.25 164 ASP A CA 1
ATOM 1327 C C . ASP A 1 164 ? 8.486 -12.155 -21.589 1.00 98.25 164 ASP A C 1
ATOM 1329 O O . ASP A 1 164 ? 9.257 -12.657 -20.767 1.00 98.25 164 ASP A O 1
ATOM 1333 N N . CYS A 1 165 ? 7.844 -11.013 -21.339 1.00 98.31 165 CYS A N 1
ATOM 1334 C CA . CYS A 1 165 ? 7.971 -10.265 -20.094 1.00 98.31 165 CYS A CA 1
ATOM 1335 C C . CYS A 1 165 ? 7.476 -11.083 -18.889 1.00 98.31 165 CYS A C 1
ATOM 1337 O O . CYS A 1 165 ? 8.187 -11.203 -17.887 1.00 98.31 165 CYS A O 1
ATOM 1339 N N . LEU A 1 166 ? 6.298 -11.706 -18.998 1.00 98.50 166 LEU A N 1
ATOM 1340 C CA . LEU A 1 166 ? 5.719 -12.553 -17.953 1.00 98.50 166 LEU A CA 1
ATOM 1341 C C . LEU A 1 166 ? 6.534 -13.833 -17.722 1.00 98.50 166 LEU A C 1
ATOM 1343 O O . LEU A 1 166 ? 6.696 -14.247 -16.572 1.00 98.50 166 LEU A O 1
ATOM 1347 N N . ALA A 1 167 ? 7.105 -14.422 -18.777 1.00 98.12 167 ALA A N 1
ATOM 1348 C CA . ALA A 1 167 ? 7.980 -15.588 -18.675 1.00 98.12 167 ALA A CA 1
ATOM 1349 C C . ALA A 1 167 ? 9.269 -15.296 -17.886 1.00 98.12 167 ALA A C 1
ATOM 1351 O O . ALA A 1 167 ? 9.788 -16.184 -17.209 1.00 98.12 167 ALA A O 1
ATOM 1352 N N . GLU A 1 168 ? 9.783 -14.064 -17.920 1.00 97.69 168 GLU A N 1
ATOM 1353 C CA . GLU A 1 168 ? 10.872 -13.642 -17.033 1.00 97.69 168 GLU A CA 1
ATOM 1354 C C . GLU A 1 168 ? 10.376 -13.263 -15.632 1.00 97.69 168 GLU A C 1
ATOM 1356 O O . GLU A 1 168 ? 11.046 -13.557 -14.639 1.00 97.69 168 GLU A O 1
ATOM 1361 N N . PHE A 1 169 ? 9.202 -12.636 -15.529 1.00 97.25 169 PHE A N 1
ATOM 1362 C CA . PHE A 1 169 ? 8.649 -12.191 -14.253 1.00 97.25 169 PHE A CA 1
ATOM 1363 C C . PHE A 1 169 ? 8.316 -13.364 -13.318 1.00 97.25 169 PHE A C 1
ATOM 1365 O O . PHE A 1 169 ? 8.679 -13.330 -12.138 1.00 97.25 169 PHE A O 1
ATOM 1372 N N . ILE A 1 170 ? 7.710 -14.437 -13.839 1.00 96.62 170 ILE A N 1
ATOM 1373 C CA . ILE A 1 170 ? 7.323 -15.619 -13.051 1.00 96.62 170 ILE A CA 1
ATOM 1374 C C . ILE A 1 170 ? 8.520 -16.276 -12.341 1.00 96.62 170 ILE A C 1
ATOM 1376 O O . ILE A 1 170 ? 8.376 -16.787 -11.232 1.00 96.62 170 ILE A O 1
ATOM 1380 N N . LYS A 1 171 ? 9.732 -16.186 -12.915 1.00 94.94 171 LYS A N 1
ATOM 1381 C CA . LYS A 1 171 ? 10.977 -16.732 -12.333 1.00 94.94 171 LYS A CA 1
ATOM 1382 C C . LYS A 1 171 ? 11.388 -16.049 -11.027 1.00 94.94 171 LYS A C 1
ATOM 1384 O O . LYS A 1 171 ? 12.251 -16.556 -10.314 1.00 94.94 171 LYS A O 1
ATOM 1389 N N . LEU A 1 172 ? 10.825 -14.878 -10.728 1.00 92.69 172 LEU A N 1
ATOM 1390 C CA . LEU A 1 172 ? 11.082 -14.155 -9.483 1.00 92.69 172 LEU A CA 1
ATOM 1391 C C . LEU A 1 172 ? 10.217 -14.638 -8.314 1.00 92.69 172 LEU A C 1
ATOM 1393 O O . LEU A 1 172 ? 10.411 -14.124 -7.208 1.00 92.69 172 LEU A O 1
ATOM 1397 N N . GLU A 1 173 ? 9.264 -15.548 -8.570 1.00 91.50 173 GLU A N 1
ATOM 1398 C CA . GLU A 1 173 ? 8.326 -16.115 -7.587 1.00 91.50 173 GLU A CA 1
ATOM 1399 C C . GLU A 1 173 ? 7.698 -15.026 -6.701 1.00 91.50 173 GLU A C 1
ATOM 1401 O O . GLU A 1 173 ? 7.625 -15.115 -5.476 1.00 91.50 173 GLU A O 1
ATOM 1406 N N . SER A 1 174 ? 7.326 -13.916 -7.338 1.00 89.31 174 SER A N 1
ATOM 1407 C CA . SER A 1 174 ? 6.807 -12.730 -6.666 1.00 89.31 174 SER A CA 1
ATOM 1408 C C . SER A 1 174 ? 5.368 -12.951 -6.213 1.00 89.31 174 SER A C 1
ATOM 1410 O O . SER A 1 174 ? 4.552 -13.405 -7.005 1.00 89.31 174 SER A O 1
ATOM 1412 N N . SER A 1 175 ? 5.014 -12.518 -5.000 1.00 87.06 175 SER A N 1
ATOM 1413 C CA . SER A 1 175 ? 3.612 -12.476 -4.549 1.00 87.06 175 SER A CA 1
ATOM 1414 C C . SER A 1 175 ? 2.738 -11.483 -5.324 1.00 87.06 175 SER A C 1
ATOM 1416 O O . SER A 1 175 ? 1.518 -11.533 -5.232 1.00 87.06 175 SER A O 1
ATOM 1418 N N . ASN A 1 176 ? 3.373 -10.601 -6.100 1.00 88.00 176 ASN A N 1
ATOM 1419 C CA . ASN A 1 176 ? 2.731 -9.634 -6.992 1.00 88.00 176 ASN A CA 1
ATOM 1420 C C . ASN A 1 176 ? 2.500 -10.192 -8.417 1.00 88.00 176 ASN A C 1
ATOM 1422 O O . ASN A 1 176 ? 2.243 -9.428 -9.344 1.00 88.00 176 ASN A O 1
ATOM 1426 N N . PHE A 1 177 ? 2.690 -11.501 -8.620 1.00 92.81 177 PHE A N 1
ATOM 1427 C CA . PHE A 1 177 ? 2.340 -12.214 -9.851 1.00 92.81 177 PHE A CA 1
ATOM 1428 C C . PHE A 1 177 ? 1.025 -12.958 -9.595 1.00 92.81 177 PHE A C 1
ATOM 1430 O O . PHE A 1 177 ? 1.025 -14.033 -8.996 1.00 92.81 177 PHE A O 1
ATOM 1437 N N . HIS A 1 178 ? -0.088 -12.339 -9.978 1.00 92.56 178 HIS A N 1
ATOM 1438 C CA . HIS A 1 178 ? -1.437 -12.775 -9.642 1.00 92.56 178 HIS A CA 1
ATOM 1439 C C . HIS A 1 178 ? -1.981 -13.795 -10.644 1.00 92.56 178 HIS A C 1
ATOM 1441 O O . HIS A 1 178 ? -1.360 -14.123 -11.658 1.00 92.56 178 HIS A O 1
ATOM 1447 N N . ASP A 1 179 ? -3.168 -14.319 -10.349 1.00 92.88 179 ASP A N 1
ATOM 1448 C CA . ASP A 1 179 ? -3.845 -15.304 -11.183 1.00 92.88 179 ASP A CA 1
ATOM 1449 C C . ASP A 1 179 ? -4.133 -14.808 -12.608 1.00 92.88 179 ASP A C 1
ATOM 1451 O O . ASP A 1 179 ? -4.042 -15.599 -13.545 1.00 92.88 179 ASP A O 1
ATOM 1455 N N . HIS A 1 180 ? -4.383 -13.513 -12.796 1.00 94.56 180 HIS A N 1
ATOM 1456 C CA . HIS A 1 180 ? -4.498 -12.905 -14.125 1.00 94.56 180 HIS A CA 1
ATOM 1457 C C . HIS A 1 180 ? -3.221 -13.063 -14.969 1.00 94.56 180 HIS A C 1
ATOM 1459 O O . HIS A 1 180 ? -3.278 -13.528 -16.108 1.00 94.56 180 HIS A O 1
ATOM 1465 N N . GLU A 1 181 ? -2.041 -12.783 -14.399 1.00 96.75 181 GLU A N 1
ATOM 1466 C CA . GLU A 1 181 ? -0.768 -12.985 -15.106 1.00 96.75 181 GLU A CA 1
ATOM 1467 C C . GLU A 1 181 ? -0.494 -14.462 -15.413 1.00 96.75 181 GLU A C 1
ATOM 1469 O O . GLU A 1 181 ? 0.072 -14.780 -16.464 1.00 96.75 181 GLU A O 1
ATOM 1474 N N . PHE A 1 182 ? -0.905 -15.372 -14.522 1.00 97.50 182 PHE A N 1
ATOM 1475 C CA . PHE A 1 182 ? -0.839 -16.809 -14.791 1.00 97.50 182 PHE A CA 1
ATOM 1476 C C . PHE A 1 182 ? -1.696 -17.186 -16.004 1.00 97.50 182 PHE A C 1
ATOM 1478 O O . PHE A 1 182 ? -1.204 -17.905 -16.872 1.00 97.50 182 PHE A O 1
ATOM 1485 N N . ASP A 1 183 ? -2.943 -16.713 -16.089 1.00 97.62 183 ASP A N 1
ATOM 1486 C CA . ASP A 1 183 ? -3.840 -17.031 -17.208 1.00 97.62 183 ASP A CA 1
ATOM 1487 C C . ASP A 1 183 ? -3.286 -16.514 -18.546 1.00 97.62 183 ASP A C 1
ATOM 1489 O O . ASP A 1 183 ? -3.195 -17.290 -19.501 1.00 97.62 183 ASP A O 1
ATOM 1493 N N . ILE A 1 184 ? -2.818 -15.259 -18.596 1.00 98.00 184 ILE A N 1
ATOM 1494 C CA . ILE A 1 184 ? -2.200 -14.679 -19.802 1.00 98.00 184 ILE A CA 1
ATOM 1495 C C . ILE A 1 184 ? -0.995 -15.512 -20.245 1.00 98.00 184 ILE A C 1
ATOM 1497 O O . ILE A 1 184 ? -0.905 -15.921 -21.405 1.00 98.00 184 ILE A O 1
ATOM 1501 N N . LEU A 1 185 ? -0.067 -15.792 -19.324 1.00 98.56 185 LEU A N 1
ATOM 1502 C CA . LEU A 1 185 ? 1.150 -16.531 -19.647 1.00 98.56 185 LEU A CA 1
ATOM 1503 C C . LEU A 1 185 ? 0.833 -17.952 -20.134 1.00 98.56 185 LEU A C 1
ATOM 1505 O O . LEU A 1 185 ? 1.441 -18.426 -21.092 1.00 98.56 185 LEU A O 1
ATOM 1509 N N . VAL A 1 186 ? -0.132 -18.632 -19.511 1.00 98.50 186 VAL A N 1
ATOM 1510 C CA . VAL A 1 186 ? -0.566 -19.979 -19.912 1.00 98.50 186 VAL A CA 1
ATOM 1511 C C . VAL A 1 186 ? -1.131 -19.975 -21.329 1.00 98.50 186 VAL A C 1
ATOM 1513 O O . VAL A 1 186 ? -0.741 -20.828 -22.128 1.00 98.50 186 VAL A O 1
ATOM 1516 N N . ARG A 1 187 ? -2.012 -19.024 -21.659 1.00 97.88 187 ARG A N 1
ATOM 1517 C CA . ARG A 1 187 ? -2.587 -18.899 -23.009 1.00 97.88 187 ARG A CA 1
ATOM 1518 C C . ARG A 1 187 ? -1.507 -18.613 -24.046 1.00 97.88 187 ARG A C 1
ATOM 1520 O O . ARG A 1 187 ? -1.395 -19.363 -25.009 1.00 97.88 187 ARG A O 1
ATOM 1527 N N . GLY A 1 188 ? -0.617 -17.661 -23.769 1.00 97.94 188 GLY A N 1
ATOM 1528 C CA . GLY A 1 188 ? 0.508 -17.362 -24.655 1.00 97.94 188 GLY A CA 1
ATOM 1529 C C . GLY A 1 188 ? 1.435 -18.559 -24.898 1.00 97.94 188 GLY A C 1
ATOM 1530 O O . GLY A 1 188 ? 1.917 -18.770 -26.010 1.00 97.94 188 GLY A O 1
ATOM 1531 N N . MET A 1 189 ? 1.659 -19.409 -23.889 1.00 98.25 189 MET A N 1
ATOM 1532 C CA . MET A 1 189 ? 2.424 -20.649 -24.069 1.00 98.25 189 MET A CA 1
ATOM 1533 C C . MET A 1 189 ? 1.679 -21.683 -24.924 1.00 98.25 189 MET A C 1
ATOM 1535 O O . MET A 1 189 ? 2.318 -22.392 -25.704 1.00 98.25 189 MET A O 1
ATOM 1539 N N . ILE A 1 190 ? 0.348 -21.769 -24.816 1.00 98.00 190 ILE A N 1
ATOM 1540 C CA . ILE A 1 190 ? -0.480 -22.624 -25.682 1.00 98.00 190 ILE A CA 1
ATOM 1541 C C . ILE A 1 190 ? -0.390 -22.171 -27.136 1.00 98.00 190 ILE A C 1
ATOM 1543 O O . ILE A 1 190 ? -0.129 -23.007 -28.003 1.00 98.00 190 ILE A O 1
ATOM 1547 N N . ASP A 1 191 ? -0.534 -20.873 -27.389 1.00 97.00 191 ASP A N 1
ATOM 1548 C CA . ASP A 1 191 ? -0.504 -20.302 -28.740 1.00 97.00 191 ASP A CA 1
ATOM 1549 C C . ASP A 1 191 ? 0.864 -20.506 -29.410 1.00 97.00 191 ASP A C 1
ATOM 1551 O O . ASP A 1 191 ? 0.960 -20.748 -30.612 1.00 97.00 191 ASP A O 1
ATOM 1555 N N . ARG A 1 192 ? 1.933 -20.546 -28.606 1.00 97.50 192 ARG A N 1
ATOM 1556 C CA . ARG A 1 192 ? 3.302 -20.881 -29.036 1.00 97.50 192 ARG A CA 1
ATOM 1557 C C . ARG A 1 192 ? 3.578 -22.388 -29.148 1.00 97.50 192 ARG A C 1
ATOM 1559 O O . ARG A 1 192 ? 4.724 -22.789 -29.344 1.00 97.50 192 ARG A O 1
ATOM 1566 N N . GLY A 1 193 ? 2.569 -23.244 -28.983 1.00 97.44 193 GLY A N 1
ATOM 1567 C CA . GLY A 1 193 ? 2.700 -24.703 -29.060 1.00 97.44 193 GLY A CA 1
ATOM 1568 C C . GLY A 1 193 ? 3.417 -25.356 -27.868 1.00 97.44 193 GLY A C 1
ATOM 1569 O O . GLY A 1 193 ? 3.705 -26.552 -27.902 1.00 97.44 193 GLY A O 1
ATOM 1570 N N . ARG A 1 194 ? 3.686 -24.616 -26.784 1.00 97.69 194 ARG A N 1
ATOM 1571 C CA . ARG A 1 194 ? 4.399 -25.079 -25.575 1.00 97.69 194 ARG A CA 1
ATOM 1572 C C . ARG A 1 194 ? 3.421 -25.625 -24.529 1.00 97.69 194 ARG A C 1
ATOM 1574 O O . ARG A 1 194 ? 3.383 -25.191 -23.378 1.00 97.69 194 ARG A O 1
ATOM 1581 N N . ARG A 1 195 ? 2.605 -26.602 -24.934 1.00 97.69 195 ARG A N 1
ATOM 1582 C CA . ARG A 1 195 ? 1.476 -27.117 -24.134 1.00 97.69 195 ARG A CA 1
ATOM 1583 C C . ARG A 1 195 ? 1.881 -27.718 -22.783 1.00 97.69 195 ARG A C 1
ATOM 1585 O O . ARG A 1 195 ? 1.189 -27.488 -21.792 1.00 97.69 195 ARG A O 1
ATOM 1592 N N . ASP A 1 196 ? 2.981 -28.465 -22.728 1.00 97.25 196 ASP A N 1
ATOM 1593 C CA . ASP A 1 196 ? 3.443 -29.096 -21.481 1.00 97.25 196 ASP A CA 1
ATOM 1594 C C . ASP A 1 196 ? 3.888 -28.062 -20.441 1.00 97.25 196 ASP A C 1
ATOM 1596 O O . ASP A 1 196 ? 3.608 -28.193 -19.249 1.00 97.25 196 ASP A O 1
ATOM 1600 N N . GLU A 1 197 ? 4.524 -26.988 -20.899 1.00 97.44 197 GLU A N 1
ATOM 1601 C CA . GLU A 1 197 ? 4.926 -25.876 -20.045 1.00 97.44 197 GLU A CA 1
ATOM 1602 C C . GLU A 1 197 ? 3.726 -25.068 -19.563 1.00 97.44 197 GLU A C 1
ATOM 1604 O O . GLU A 1 197 ? 3.628 -24.789 -18.370 1.00 97.44 197 GLU A O 1
ATOM 1609 N N . ALA A 1 198 ? 2.765 -24.788 -20.450 1.00 98.06 198 ALA A N 1
ATOM 1610 C CA . ALA A 1 198 ? 1.504 -24.150 -20.082 1.00 98.06 198 ALA A CA 1
ATOM 1611 C C . ALA A 1 198 ? 0.784 -24.932 -18.968 1.00 98.06 198 ALA A C 1
ATOM 1613 O O . ALA A 1 198 ? 0.328 -24.348 -17.985 1.00 98.06 198 ALA A O 1
ATOM 1614 N N . ARG A 1 199 ? 0.754 -26.269 -19.062 1.00 97.69 199 ARG A N 1
ATOM 1615 C CA . ARG A 1 199 ? 0.197 -27.136 -18.012 1.00 97.69 199 ARG A CA 1
ATOM 1616 C C . ARG A 1 199 ? 0.946 -26.993 -16.686 1.00 97.69 199 ARG A C 1
ATOM 1618 O O . ARG A 1 199 ? 0.316 -26.935 -15.628 1.00 97.69 199 ARG A O 1
ATOM 1625 N N . GLY A 1 200 ? 2.278 -26.950 -16.731 1.00 97.00 200 GLY A N 1
ATOM 1626 C CA . GLY A 1 200 ? 3.126 -26.760 -15.552 1.00 97.00 200 GLY A CA 1
ATOM 1627 C C . GLY A 1 200 ? 2.887 -25.414 -14.865 1.00 97.00 200 GLY A C 1
ATOM 1628 O O . GLY A 1 200 ? 2.686 -25.373 -13.649 1.00 97.00 200 GLY A O 1
ATOM 1629 N N . ILE A 1 201 ? 2.837 -24.333 -15.648 1.00 97.50 201 ILE A N 1
ATOM 1630 C CA . ILE A 1 201 ? 2.567 -22.970 -15.170 1.00 97.50 201 ILE A CA 1
A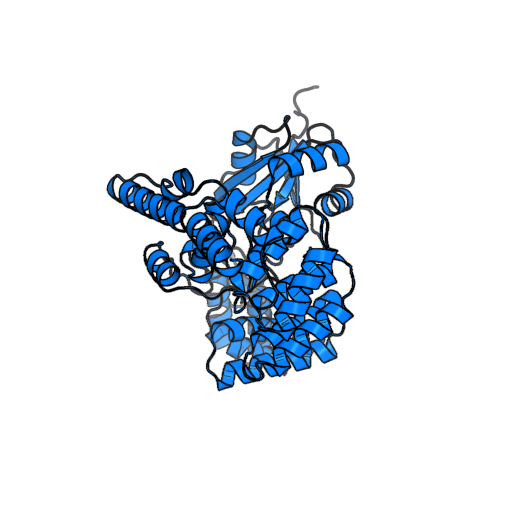TOM 1631 C C . ILE A 1 201 ? 1.166 -22.882 -14.566 1.00 97.50 201 ILE A C 1
ATOM 1633 O O . ILE A 1 201 ? 1.011 -22.359 -13.465 1.00 97.50 201 ILE A O 1
ATOM 1637 N N . LEU A 1 202 ? 0.151 -23.450 -15.218 1.00 97.06 202 LEU A N 1
ATOM 1638 C CA . LEU A 1 202 ? -1.213 -23.411 -14.698 1.00 97.06 202 LEU A CA 1
ATOM 1639 C C . LEU A 1 202 ? -1.360 -24.203 -13.392 1.00 97.06 202 LEU A C 1
ATOM 1641 O O . LEU A 1 202 ? -1.999 -23.742 -12.450 1.00 97.06 202 LEU A O 1
ATOM 1645 N N . SER A 1 203 ? -0.720 -25.372 -13.300 1.00 95.12 203 SER A N 1
ATOM 1646 C CA . SER A 1 203 ? -0.664 -26.155 -12.059 1.00 95.12 203 SER A CA 1
ATOM 1647 C C . SER A 1 203 ? 0.027 -25.385 -10.925 1.00 95.12 203 SER A C 1
ATOM 1649 O O . SER A 1 203 ? -0.405 -25.427 -9.771 1.00 95.12 203 SER A O 1
ATOM 1651 N N . LEU A 1 204 ? 1.095 -24.644 -11.234 1.00 94.81 204 LEU A N 1
ATOM 1652 C CA . LEU A 1 204 ? 1.742 -23.739 -10.286 1.00 94.81 204 LEU A CA 1
ATOM 1653 C C . LEU A 1 204 ? 0.801 -22.606 -9.851 1.00 94.81 204 LEU A C 1
ATOM 1655 O O . LEU A 1 204 ? 0.646 -22.397 -8.650 1.00 94.81 204 LEU A O 1
ATOM 1659 N N . GLY A 1 205 ? 0.117 -21.958 -10.795 1.00 94.44 205 GLY A N 1
ATOM 1660 C CA . GLY A 1 205 ? -0.856 -20.902 -10.519 1.00 94.44 205 GLY A CA 1
ATOM 1661 C C . GLY A 1 205 ? -2.012 -21.373 -9.634 1.00 94.44 205 GLY A C 1
ATOM 1662 O O . GLY A 1 205 ? -2.348 -20.702 -8.667 1.00 94.44 205 GLY A O 1
ATOM 1663 N N . ILE A 1 206 ? -2.566 -22.567 -9.874 1.00 93.44 206 ILE A N 1
ATOM 1664 C CA . ILE A 1 206 ? -3.624 -23.151 -9.027 1.00 93.44 206 ILE A CA 1
ATOM 1665 C C . ILE A 1 206 ? -3.107 -23.453 -7.614 1.00 93.44 206 ILE A C 1
ATOM 1667 O O . ILE A 1 206 ? -3.853 -23.324 -6.648 1.00 93.44 206 ILE A O 1
ATOM 1671 N N . ARG A 1 207 ? -1.836 -23.842 -7.453 1.00 90.88 207 ARG A N 1
ATOM 1672 C CA . ARG A 1 207 ? -1.245 -24.036 -6.117 1.00 90.88 207 ARG A CA 1
ATOM 1673 C C . ARG A 1 207 ? -1.028 -22.716 -5.380 1.00 90.88 207 ARG A C 1
ATOM 1675 O O . ARG A 1 207 ? -1.274 -22.669 -4.179 1.00 90.88 207 ARG A O 1
ATOM 1682 N N . ALA A 1 208 ? -0.589 -21.675 -6.087 1.00 88.75 208 ALA A N 1
ATOM 1683 C CA . ALA A 1 208 ? -0.401 -20.334 -5.535 1.00 88.75 208 ALA A CA 1
ATOM 1684 C C . ALA A 1 208 ? -1.743 -19.660 -5.187 1.00 88.75 208 ALA A C 1
ATOM 1686 O O . ALA A 1 208 ? -1.901 -19.088 -4.111 1.00 88.75 208 ALA A O 1
ATOM 1687 N N . TYR A 1 209 ? -2.739 -19.811 -6.062 1.00 88.81 209 TYR A N 1
ATOM 1688 C CA . TYR A 1 209 ? -4.074 -19.226 -5.954 1.00 88.81 209 TYR A CA 1
ATOM 1689 C C . TYR A 1 209 ? -5.148 -20.322 -5.973 1.00 88.81 209 TYR A C 1
ATOM 1691 O O . TYR A 1 209 ? -5.957 -20.400 -6.902 1.00 88.81 209 TYR A O 1
ATOM 1699 N N . PRO A 1 210 ? -5.242 -21.160 -4.922 1.00 88.44 210 PRO A N 1
ATOM 1700 C CA . PRO A 1 210 ? -6.150 -22.309 -4.896 1.00 88.44 210 PRO A CA 1
ATOM 1701 C C . PRO A 1 210 ? -7.627 -21.926 -4.969 1.00 88.44 210 PRO A C 1
ATOM 1703 O O . PRO A 1 210 ? -8.468 -22.786 -5.219 1.00 88.44 210 PRO A O 1
ATOM 1706 N N . ARG A 1 211 ? -7.973 -20.654 -4.765 1.00 86.56 211 ARG A N 1
ATOM 1707 C CA . ARG A 1 211 ? -9.344 -20.146 -4.882 1.00 86.56 211 ARG A CA 1
ATOM 1708 C C . ARG A 1 211 ? -9.644 -19.486 -6.230 1.00 86.56 211 ARG A C 1
ATOM 1710 O O . ARG A 1 211 ? -10.786 -19.084 -6.428 1.00 86.56 211 ARG A O 1
ATOM 1717 N N . SER A 1 212 ? -8.664 -19.350 -7.127 1.00 90.19 212 SER A N 1
ATOM 1718 C CA . SER A 1 212 ? -8.878 -18.688 -8.415 1.00 90.19 212 SER A CA 1
ATOM 1719 C C . SER A 1 212 ? -9.798 -19.528 -9.296 1.00 90.19 212 SER A C 1
ATOM 1721 O O . SER A 1 212 ? -9.435 -20.615 -9.751 1.00 90.19 212 SER A O 1
ATOM 1723 N N . LEU A 1 213 ? -11.013 -19.026 -9.526 1.00 91.38 213 LEU A N 1
ATOM 1724 C CA . LEU A 1 213 ? -11.950 -19.644 -10.463 1.00 91.38 213 LEU A CA 1
ATOM 1725 C C . LEU A 1 213 ? -11.446 -19.515 -11.902 1.00 91.38 213 LEU A C 1
ATOM 1727 O O . LEU A 1 213 ? -11.628 -20.450 -12.674 1.00 91.38 213 LEU A O 1
ATOM 1731 N N . LEU A 1 214 ? -10.755 -18.414 -12.223 1.00 94.44 214 LEU A N 1
ATOM 1732 C CA . LEU A 1 214 ? -10.134 -18.173 -13.525 1.00 94.44 214 LEU A CA 1
ATOM 1733 C C . LEU A 1 214 ? -9.195 -19.325 -13.902 1.00 94.44 214 LEU A C 1
ATOM 1735 O O . LEU A 1 214 ? -9.401 -19.990 -14.915 1.00 94.44 214 LEU A O 1
ATOM 1739 N N . LEU A 1 215 ? -8.222 -19.637 -13.042 1.00 95.56 215 LEU A N 1
ATOM 1740 C CA . LEU A 1 215 ? -7.236 -20.685 -13.324 1.00 95.56 215 LEU A CA 1
ATOM 1741 C C . LEU A 1 215 ? -7.843 -22.092 -13.331 1.00 95.56 215 LEU A C 1
ATOM 1743 O O . LEU A 1 215 ? -7.453 -22.946 -14.128 1.00 95.56 215 LEU A O 1
ATOM 1747 N N . ARG A 1 216 ? -8.825 -22.350 -12.461 1.00 95.25 216 ARG A N 1
ATOM 1748 C CA . ARG A 1 216 ? -9.538 -23.637 -12.429 1.00 95.25 216 ARG A CA 1
ATOM 1749 C C . ARG A 1 216 ? -10.357 -23.860 -13.702 1.00 95.25 216 ARG A C 1
ATOM 1751 O O . ARG A 1 216 ? -10.317 -24.951 -14.262 1.00 95.25 216 ARG A O 1
ATOM 1758 N N . GLN A 1 217 ? -11.045 -22.830 -14.189 1.00 95.56 217 GLN A N 1
ATOM 1759 C CA . GLN A 1 217 ? -11.762 -22.878 -15.465 1.00 95.56 217 GLN A CA 1
ATOM 1760 C C . GLN A 1 217 ? -10.798 -22.993 -16.651 1.00 95.56 217 GLN A C 1
ATOM 1762 O O . GLN A 1 217 ? -11.066 -23.741 -17.595 1.00 95.56 217 GLN A O 1
ATOM 1767 N N . ALA A 1 218 ? -9.647 -22.314 -16.601 1.00 96.50 218 ALA A N 1
ATOM 1768 C CA . ALA A 1 218 ? -8.589 -22.465 -17.597 1.00 96.50 218 ALA A CA 1
ATOM 1769 C C . ALA A 1 218 ? -8.091 -23.920 -17.677 1.00 96.50 218 ALA A C 1
ATOM 1771 O O . ALA A 1 218 ? -7.897 -24.441 -18.771 1.00 96.50 218 ALA A O 1
ATOM 1772 N N . TRP A 1 219 ? -7.962 -24.618 -16.542 1.00 96.94 219 TRP A N 1
ATOM 1773 C CA . TRP A 1 219 ? -7.494 -26.011 -16.508 1.00 96.94 219 TRP A CA 1
ATOM 1774 C C . TRP A 1 219 ? -8.396 -26.948 -17.309 1.00 96.94 219 TRP A C 1
ATOM 1776 O O . TRP A 1 219 ? -7.921 -27.762 -18.105 1.00 96.94 219 TRP A O 1
ATOM 1786 N N . GLU A 1 220 ? -9.702 -26.797 -17.120 1.00 95.88 220 GLU A N 1
ATOM 1787 C CA . GLU A 1 220 ? -10.699 -27.599 -17.816 1.00 95.88 220 GLU A CA 1
ATOM 1788 C C . GLU A 1 220 ? -10.851 -27.190 -19.280 1.00 95.88 220 GLU A C 1
ATOM 1790 O O . GLU A 1 220 ? -10.770 -28.042 -20.165 1.00 95.88 220 GLU A O 1
ATOM 1795 N N . SER A 1 221 ? -10.990 -25.891 -19.558 1.00 95.88 221 SER A N 1
ATOM 1796 C CA . SER A 1 221 ? -11.172 -25.384 -20.927 1.00 95.88 221 SER A CA 1
ATOM 1797 C C . SER A 1 221 ? -9.981 -25.669 -21.845 1.00 95.88 221 SER A C 1
ATOM 1799 O O . SER A 1 221 ? -10.170 -25.933 -23.031 1.00 95.88 221 SER A O 1
ATOM 1801 N N . LEU A 1 222 ? -8.758 -25.690 -21.308 1.00 96.50 222 LEU A N 1
ATOM 1802 C CA . LEU A 1 222 ? -7.557 -26.057 -22.059 1.00 96.50 222 LEU A CA 1
ATOM 1803 C C . LEU A 1 222 ? -7.384 -27.576 -22.206 1.00 96.50 222 LEU A C 1
ATOM 1805 O O . LEU A 1 222 ? -6.467 -28.014 -22.905 1.00 96.50 222 LEU A O 1
ATOM 1809 N N . GLY A 1 223 ? -8.246 -28.392 -21.591 1.00 95.19 223 GLY A N 1
ATOM 1810 C CA . GLY A 1 223 ? -8.236 -29.850 -21.700 1.00 95.19 223 GLY A CA 1
ATOM 1811 C C . GLY A 1 223 ? -7.135 -30.528 -20.882 1.00 95.19 223 GLY A C 1
ATOM 1812 O O . GLY A 1 223 ? -6.550 -31.509 -21.347 1.00 95.19 223 GLY A O 1
ATOM 1813 N N . PHE A 1 224 ? -6.806 -30.005 -19.696 1.00 95.69 224 PHE A N 1
ATOM 1814 C CA . PHE A 1 224 ? -5.815 -30.609 -18.792 1.00 95.69 224 PHE A CA 1
ATOM 1815 C C . PHE A 1 224 ? -6.410 -31.545 -17.726 1.00 95.69 224 PHE A C 1
ATOM 1817 O O . PHE A 1 224 ? -5.654 -32.240 -17.042 1.00 95.69 224 PHE A O 1
ATOM 1824 N N . GLY A 1 225 ? -7.739 -31.596 -17.606 1.00 94.06 225 GLY A N 1
ATOM 1825 C CA . GLY A 1 225 ? -8.499 -32.436 -16.672 1.00 94.06 225 GLY A CA 1
ATOM 1826 C C . GLY A 1 225 ? -9.811 -31.755 -16.275 1.00 94.06 225 GLY A C 1
ATOM 1827 O O . GLY A 1 225 ? -10.116 -30.688 -16.803 1.00 94.06 225 GLY A O 1
ATOM 1828 N N . LYS A 1 226 ? -10.582 -32.330 -15.349 1.00 92.25 226 LYS A N 1
ATOM 1829 C CA . LYS A 1 226 ? -11.787 -31.669 -14.823 1.00 92.25 226 LYS A CA 1
ATOM 1830 C C . LYS A 1 226 ? -11.454 -30.798 -13.616 1.00 92.25 226 LYS A C 1
ATOM 1832 O O . LYS A 1 226 ? -10.478 -31.044 -12.911 1.00 92.25 226 LYS A O 1
ATOM 1837 N N . GLN A 1 227 ? -12.301 -29.809 -13.328 1.00 88.19 227 GLN A N 1
ATOM 1838 C CA . GLN A 1 227 ? -12.178 -29.012 -12.098 1.00 88.19 227 GLN A CA 1
ATOM 1839 C C . GLN A 1 227 ? -12.337 -29.853 -10.825 1.00 88.19 227 GLN A C 1
ATOM 1841 O O . GLN A 1 227 ? -11.707 -29.554 -9.814 1.00 88.19 227 GLN A O 1
ATOM 1846 N N . GLU A 1 228 ? -13.149 -30.908 -10.891 1.00 87.19 228 GLU A N 1
ATOM 1847 C CA . GLU A 1 228 ? -13.390 -31.873 -9.809 1.00 87.19 228 GLU A CA 1
ATOM 1848 C C . GLU A 1 228 ? -12.117 -32.629 -9.397 1.00 87.19 228 GLU A C 1
ATOM 1850 O O . GLU A 1 228 ? -11.993 -33.043 -8.247 1.00 87.19 228 GLU A O 1
ATOM 1855 N N . ASP A 1 229 ? -11.158 -32.764 -10.320 1.00 88.56 229 ASP A N 1
ATOM 1856 C CA . ASP A 1 229 ? -9.886 -33.451 -10.086 1.00 88.56 229 ASP A CA 1
ATOM 1857 C C . ASP A 1 229 ? -8.861 -32.553 -9.367 1.00 88.56 229 ASP A C 1
ATOM 1859 O O . ASP A 1 229 ? -7.809 -33.020 -8.920 1.00 88.56 229 ASP A O 1
ATOM 1863 N N . LEU A 1 230 ? -9.131 -31.246 -9.271 1.00 91.25 230 LEU A N 1
ATOM 1864 C CA . LEU A 1 230 ? -8.258 -30.291 -8.596 1.00 91.25 230 LEU A CA 1
ATOM 1865 C C . LEU A 1 230 ? -8.473 -30.333 -7.076 1.00 91.25 230 LEU A C 1
ATOM 1867 O O . LEU A 1 230 ? -9.575 -30.627 -6.611 1.00 91.25 230 LEU A O 1
ATOM 1871 N N . PRO A 1 231 ? -7.461 -29.955 -6.268 1.00 88.00 231 PRO A N 1
ATOM 1872 C CA . PRO A 1 231 ? -7.618 -29.858 -4.820 1.00 88.00 231 PRO A CA 1
ATOM 1873 C C . PRO A 1 231 ? -8.844 -29.026 -4.434 1.00 88.00 231 PRO A C 1
ATOM 1875 O O . PRO A 1 231 ? -9.134 -28.012 -5.079 1.00 88.00 231 PRO A O 1
ATOM 1878 N N . ALA A 1 232 ? -9.546 -29.421 -3.372 1.00 87.31 232 ALA A N 1
ATOM 1879 C CA . ALA A 1 232 ? -10.705 -28.680 -2.886 1.00 87.31 232 ALA A CA 1
ATOM 1880 C C . ALA A 1 232 ? -10.339 -27.220 -2.573 1.00 87.31 232 ALA A C 1
ATOM 1882 O O . ALA A 1 232 ? -9.240 -26.925 -2.096 1.00 87.31 232 ALA A O 1
ATOM 1883 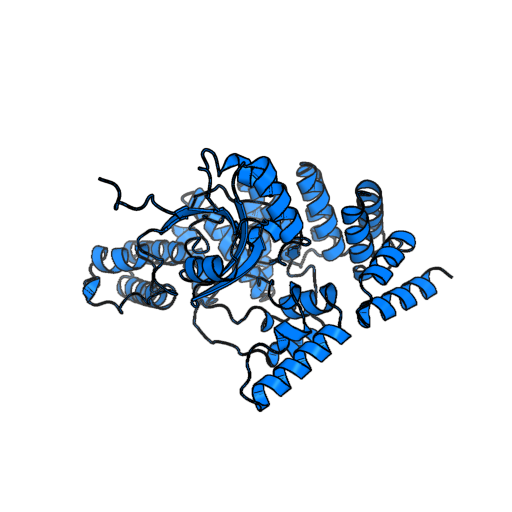N N . ILE A 1 233 ? -11.267 -26.299 -2.841 1.00 86.00 233 ILE A N 1
ATOM 1884 C CA . ILE A 1 233 ? -11.092 -24.888 -2.494 1.00 86.00 233 ILE A CA 1
ATOM 1885 C C . ILE A 1 233 ? -11.053 -24.787 -0.959 1.00 86.00 233 ILE A C 1
ATOM 1887 O O . ILE A 1 233 ? -12.010 -25.215 -0.310 1.00 86.00 233 ILE A O 1
ATOM 1891 N N . PRO A 1 234 ? -9.985 -24.231 -0.355 1.00 81.25 234 PRO A N 1
ATOM 1892 C CA . PRO A 1 234 ? -9.918 -24.064 1.095 1.00 81.25 234 PRO A CA 1
ATOM 1893 C C . PRO A 1 234 ? -11.113 -23.252 1.614 1.00 81.25 234 PRO A C 1
ATOM 1895 O O . PRO A 1 234 ? -11.529 -22.296 0.964 1.00 81.25 234 PRO A O 1
ATOM 1898 N N . VAL A 1 235 ? -11.669 -23.573 2.782 1.00 76.62 235 VAL A N 1
ATOM 1899 C CA . VAL A 1 235 ? -12.741 -22.766 3.406 1.00 76.62 235 VAL A CA 1
ATOM 1900 C C . VAL A 1 235 ? -12.123 -21.562 4.136 1.00 76.62 235 VAL A C 1
ATOM 1902 O O . VAL A 1 235 ? -11.037 -21.681 4.698 1.00 76.62 235 VAL A O 1
ATOM 1905 N N . ARG A 1 236 ? -12.782 -20.391 4.094 1.00 72.50 236 ARG A N 1
ATOM 1906 C CA . ARG A 1 236 ? -12.348 -19.146 4.764 1.00 72.50 236 ARG A CA 1
ATOM 1907 C C . ARG A 1 236 ? -13.223 -18.878 5.983 1.00 72.50 236 ARG A C 1
ATOM 1909 O O . ARG A 1 236 ? -14.441 -18.868 5.832 1.00 72.50 236 ARG A O 1
ATOM 1916 N N . GLY A 1 237 ? -12.594 -18.575 7.118 1.00 73.25 237 GLY A N 1
ATOM 1917 C CA . GLY A 1 237 ? -13.271 -18.056 8.309 1.00 73.25 237 GLY A CA 1
ATOM 1918 C C . GLY A 1 237 ? -14.492 -18.868 8.742 1.00 73.25 237 GLY A C 1
ATOM 1919 O O . GLY A 1 237 ? -14.590 -20.072 8.493 1.00 73.25 237 GLY A O 1
ATOM 1920 N N . LYS A 1 238 ? -15.426 -18.193 9.411 1.00 79.56 238 LYS A N 1
ATOM 1921 C CA . LYS A 1 238 ? -16.735 -18.750 9.753 1.00 79.56 238 LYS A CA 1
ATOM 1922 C C . LYS A 1 238 ? -17.746 -18.424 8.656 1.00 79.56 238 LYS A C 1
ATOM 1924 O O . LYS A 1 238 ? -17.627 -17.418 7.963 1.00 79.56 238 LYS A O 1
ATOM 1929 N N . THR A 1 239 ? -18.760 -19.274 8.511 1.00 81.00 239 THR A N 1
ATOM 1930 C CA . THR A 1 239 ? -19.924 -18.927 7.685 1.00 81.00 239 THR A CA 1
ATOM 1931 C C . THR A 1 239 ? -20.709 -17.830 8.408 1.00 81.00 239 THR A C 1
ATOM 1933 O O . THR A 1 239 ? -20.989 -18.011 9.596 1.00 81.00 239 THR A O 1
ATOM 1936 N N . PRO A 1 240 ? -21.039 -16.706 7.747 1.00 81.81 240 PRO A N 1
ATOM 1937 C CA . PRO A 1 240 ? -21.837 -15.661 8.374 1.00 81.81 240 PRO A CA 1
ATOM 1938 C C . PRO A 1 240 ? -23.229 -16.198 8.751 1.00 81.81 240 PRO A C 1
ATOM 1940 O O . PRO A 1 240 ? -23.707 -17.151 8.121 1.00 81.81 240 PRO A O 1
ATOM 1943 N N . PRO A 1 241 ? -23.895 -15.609 9.761 1.00 86.88 241 PRO A N 1
ATOM 1944 C CA . PRO A 1 241 ? -25.255 -15.989 10.125 1.00 86.88 241 PRO A CA 1
ATOM 1945 C C . PRO A 1 241 ? -26.218 -15.919 8.918 1.00 86.88 241 PRO A C 1
ATOM 1947 O O . PRO A 1 241 ? -26.062 -15.030 8.078 1.00 86.88 241 PRO A O 1
ATOM 1950 N N . PRO A 1 242 ? -27.216 -16.819 8.796 1.00 86.81 242 PRO A N 1
ATOM 1951 C CA . PRO A 1 242 ? -28.117 -16.865 7.632 1.00 86.81 242 PRO A CA 1
ATOM 1952 C C . PRO A 1 242 ? -28.936 -15.583 7.407 1.00 86.81 242 PRO A C 1
ATOM 1954 O O . PRO A 1 242 ? -29.334 -15.271 6.279 1.00 86.81 242 PRO A O 1
ATOM 1957 N N . ASP A 1 243 ? -29.189 -14.851 8.490 1.00 90.25 243 ASP A N 1
ATOM 1958 C CA . ASP A 1 243 ? -29.871 -13.561 8.537 1.00 90.25 243 ASP A CA 1
ATOM 1959 C C . ASP A 1 243 ? -28.936 -12.379 8.239 1.00 90.25 243 ASP A C 1
ATOM 1961 O O . ASP A 1 243 ? -29.373 -11.236 8.287 1.00 90.25 243 ASP A O 1
ATOM 1965 N N . VAL A 1 244 ? -27.669 -12.616 7.896 1.00 92.94 244 VAL A N 1
ATOM 1966 C CA . VAL A 1 244 ? -26.711 -11.570 7.527 1.00 92.94 244 VAL A CA 1
ATOM 1967 C C . VAL A 1 244 ? -26.388 -11.652 6.042 1.00 92.94 244 VAL A C 1
ATOM 1969 O O . VAL A 1 244 ? -26.050 -12.700 5.495 1.00 92.94 244 VAL A O 1
ATOM 1972 N N . GLU A 1 245 ? -26.485 -10.511 5.375 1.00 94.06 245 GLU A N 1
ATOM 1973 C CA . GLU A 1 245 ? -26.038 -10.305 4.009 1.00 94.06 245 GLU A CA 1
ATOM 1974 C C . GLU A 1 245 ? -24.750 -9.475 4.011 1.00 94.06 245 GLU A C 1
ATOM 1976 O O . GLU A 1 245 ? -24.663 -8.425 4.651 1.00 94.06 245 GLU A O 1
ATOM 1981 N N . LEU A 1 246 ? -23.743 -9.967 3.290 1.00 94.12 246 LEU A N 1
ATOM 1982 C CA . LEU A 1 246 ? -22.457 -9.308 3.092 1.00 94.12 246 LEU A CA 1
ATOM 1983 C C . LEU A 1 246 ? -22.361 -8.874 1.637 1.00 94.12 246 LEU A C 1
ATOM 1985 O O . LEU A 1 246 ? -22.256 -9.718 0.749 1.00 94.12 246 LEU A O 1
ATOM 1989 N N . ILE A 1 247 ? -22.407 -7.566 1.402 1.00 95.06 247 ILE A N 1
ATOM 1990 C CA . ILE A 1 247 ? -22.468 -6.990 0.059 1.00 95.06 247 ILE A CA 1
ATOM 1991 C C . ILE A 1 247 ? -21.126 -6.304 -0.231 1.00 95.06 247 ILE A C 1
ATOM 1993 O O . ILE A 1 247 ? -20.940 -5.145 0.155 1.00 95.06 247 ILE A O 1
ATOM 1997 N N . PRO A 1 248 ? -20.158 -6.988 -0.869 1.00 95.25 248 PRO A N 1
ATOM 1998 C CA . PRO A 1 248 ? -18.930 -6.345 -1.319 1.00 95.25 248 PRO A CA 1
ATOM 1999 C C . PRO A 1 248 ? -19.233 -5.363 -2.453 1.00 95.25 248 PRO A C 1
ATOM 2001 O O . PRO A 1 248 ? -19.904 -5.697 -3.431 1.00 95.25 248 PRO A O 1
ATOM 2004 N N . VAL A 1 249 ? -18.729 -4.138 -2.332 1.00 96.00 249 VAL A N 1
ATOM 2005 C CA . VAL A 1 249 ? -18.978 -3.054 -3.284 1.00 96.00 249 VAL A CA 1
ATOM 2006 C C . VAL A 1 249 ? -17.729 -2.836 -4.123 1.00 96.00 249 VAL A C 1
ATOM 2008 O O . VAL A 1 249 ? -16.696 -2.407 -3.610 1.00 96.00 249 VAL A O 1
ATOM 2011 N N . LYS A 1 250 ? -17.819 -3.137 -5.423 1.00 95.44 250 LYS A N 1
ATOM 2012 C CA . LYS A 1 250 ? -16.711 -2.924 -6.359 1.00 95.44 250 LYS A CA 1
ATOM 2013 C C . LYS A 1 250 ? -16.499 -1.430 -6.584 1.00 95.44 250 LYS A C 1
ATOM 2015 O O . LYS A 1 250 ? -17.443 -0.712 -6.919 1.00 95.44 250 LYS A O 1
ATOM 2020 N N . THR A 1 251 ? -15.262 -0.972 -6.436 1.00 96.12 251 THR A N 1
ATOM 2021 C CA . THR A 1 251 ? -14.887 0.437 -6.580 1.00 96.12 251 THR A CA 1
ATOM 2022 C C . THR A 1 251 ? -13.887 0.637 -7.713 1.00 96.12 251 THR A C 1
ATOM 2024 O O . THR A 1 251 ? -13.299 -0.311 -8.231 1.00 96.12 251 THR A O 1
ATOM 2027 N N . ARG A 1 252 ? -13.643 1.896 -8.095 1.00 95.12 252 ARG A N 1
ATOM 2028 C CA . ARG A 1 252 ? -12.370 2.240 -8.747 1.00 95.12 252 ARG A CA 1
ATOM 2029 C C . ARG A 1 252 ? -11.211 2.032 -7.766 1.00 95.12 252 ARG A C 1
ATOM 2031 O O . ARG A 1 252 ? -11.427 1.977 -6.555 1.00 95.12 252 ARG A O 1
ATOM 2038 N N . LEU A 1 253 ? -9.981 2.034 -8.274 1.00 94.94 253 LEU A N 1
ATOM 2039 C CA . LEU A 1 253 ? -8.797 2.121 -7.422 1.00 94.94 253 LEU A CA 1
ATOM 2040 C C . LEU A 1 253 ? -8.813 3.434 -6.618 1.00 94.94 253 LEU A C 1
ATOM 2042 O O . LEU A 1 253 ? -8.878 4.525 -7.198 1.00 94.94 253 LEU A O 1
ATOM 2046 N N . PHE A 1 254 ? -8.757 3.318 -5.293 1.00 96.19 254 PHE A N 1
ATOM 2047 C CA . PHE A 1 254 ? -8.522 4.459 -4.415 1.00 96.19 254 PHE A CA 1
ATOM 2048 C C . PHE A 1 254 ? -7.033 4.780 -4.352 1.00 96.19 254 PHE A C 1
ATOM 2050 O O . PHE A 1 254 ? -6.188 3.887 -4.311 1.00 96.19 254 PHE A O 1
ATOM 2057 N N . VAL A 1 255 ? -6.727 6.071 -4.364 1.00 95.81 255 VAL A N 1
ATOM 2058 C CA . VAL A 1 255 ? -5.368 6.607 -4.392 1.00 95.81 255 VAL A CA 1
ATOM 2059 C C . VAL A 1 255 ? -5.183 7.634 -3.285 1.00 95.81 255 VAL A C 1
ATOM 2061 O O . VAL A 1 255 ? -6.137 8.114 -2.677 1.00 95.81 255 VAL A O 1
ATOM 2064 N N . GLU A 1 256 ? -3.939 8.034 -3.045 1.00 94.50 256 GLU A N 1
ATOM 2065 C CA . GLU A 1 256 ? -3.594 8.976 -1.980 1.00 94.50 256 GLU A CA 1
ATOM 2066 C C . GLU A 1 256 ? -4.224 10.368 -2.153 1.00 94.50 256 GLU A C 1
ATOM 2068 O O . GLU A 1 256 ? -4.155 11.160 -1.228 1.00 94.50 256 GLU A O 1
ATOM 2073 N N . ASN A 1 257 ? -4.853 10.695 -3.287 1.00 93.69 257 ASN A N 1
ATOM 2074 C CA . ASN A 1 257 ? -5.612 11.941 -3.466 1.00 93.69 257 ASN A CA 1
ATOM 2075 C C . ASN A 1 257 ? -7.056 11.863 -2.924 1.00 93.69 257 ASN A C 1
ATOM 2077 O O . ASN A 1 257 ? -7.728 12.879 -2.769 1.00 93.69 257 ASN A O 1
ATOM 2081 N N . ASP A 1 258 ? -7.546 10.661 -2.627 1.00 96.44 258 ASP A N 1
ATOM 2082 C CA . ASP A 1 258 ? -8.919 10.463 -2.178 1.00 96.44 258 ASP A CA 1
ATOM 2083 C C . ASP A 1 258 ? -9.113 10.835 -0.701 1.00 96.44 258 ASP A C 1
ATOM 2085 O O . ASP A 1 258 ? -8.167 10.868 0.093 1.00 96.44 258 ASP A O 1
ATOM 2089 N N . ASP A 1 259 ? -10.362 11.146 -0.349 1.00 96.38 259 ASP A N 1
ATOM 2090 C CA . ASP A 1 259 ? -10.820 11.335 1.029 1.00 96.38 259 ASP A CA 1
ATOM 2091 C C . ASP A 1 259 ? -11.693 10.134 1.424 1.00 96.38 259 ASP A C 1
ATOM 2093 O O . ASP A 1 259 ? -12.658 9.847 0.706 1.00 96.38 259 ASP A O 1
ATOM 2097 N N . PRO A 1 260 ? -11.414 9.451 2.552 1.00 97.25 260 PRO A N 1
ATOM 2098 C CA . PRO A 1 260 ? -12.155 8.251 2.928 1.00 97.25 260 PRO A CA 1
ATOM 2099 C C . PRO A 1 260 ? -13.661 8.477 3.085 1.00 97.25 260 PRO A C 1
ATOM 2101 O O . PRO A 1 260 ? -14.462 7.630 2.696 1.00 97.25 260 PRO A O 1
ATOM 2104 N N . VAL A 1 261 ? -14.070 9.633 3.616 1.00 97.75 261 VAL A N 1
ATOM 2105 C CA . VAL A 1 261 ? -15.487 9.931 3.852 1.00 97.75 261 VAL A CA 1
ATOM 2106 C C . VAL A 1 261 ? -16.201 10.197 2.529 1.00 97.75 261 VAL A C 1
ATOM 2108 O O . VAL A 1 261 ? -17.281 9.657 2.301 1.00 97.75 261 VAL A O 1
ATOM 2111 N N . GLN A 1 262 ? -15.599 10.978 1.626 1.00 97.69 262 GLN A N 1
ATOM 2112 C CA . GLN A 1 262 ? -16.170 11.203 0.293 1.00 97.69 262 GLN A CA 1
ATOM 2113 C C . GLN A 1 262 ? -16.220 9.916 -0.535 1.00 97.69 262 GLN A C 1
ATOM 2115 O O . GLN A 1 262 ? -17.216 9.674 -1.215 1.00 97.69 262 GLN A O 1
ATOM 2120 N N . ALA A 1 263 ? -15.185 9.076 -0.446 1.00 97.12 263 ALA A N 1
ATOM 2121 C CA . ALA A 1 263 ? -15.166 7.763 -1.077 1.00 97.12 263 ALA A CA 1
ATOM 2122 C C . ALA A 1 263 ? -16.348 6.910 -0.595 1.00 97.12 263 ALA A C 1
ATOM 2124 O O . ALA A 1 263 ? -17.115 6.400 -1.409 1.00 97.12 263 ALA A O 1
ATOM 2125 N N . MET A 1 264 ? -16.573 6.827 0.716 1.00 97.81 264 MET A N 1
ATOM 2126 C CA . MET A 1 264 ? -17.702 6.068 1.253 1.00 97.81 264 MET A CA 1
ATOM 2127 C C . MET A 1 264 ? -19.056 6.628 0.811 1.00 97.81 264 MET A C 1
ATOM 2129 O O . MET A 1 264 ? -19.905 5.854 0.382 1.00 97.81 264 MET A O 1
ATOM 2133 N N . LYS A 1 265 ? -19.249 7.954 0.806 1.00 96.88 265 LYS A N 1
ATOM 2134 C CA . LYS A 1 265 ? -20.486 8.579 0.292 1.00 96.88 265 LYS A CA 1
ATOM 2135 C C . LYS A 1 265 ? -20.740 8.272 -1.184 1.00 96.88 265 LYS A C 1
ATOM 2137 O O . LYS A 1 265 ? -21.888 8.180 -1.604 1.00 96.88 265 LYS A O 1
ATOM 2142 N N . GLN A 1 266 ? -19.677 8.135 -1.976 1.00 97.19 266 GLN A N 1
ATOM 2143 C CA . GLN A 1 266 ? -19.785 7.812 -3.396 1.00 97.19 266 GLN A CA 1
ATOM 2144 C C . GLN A 1 266 ? -20.271 6.372 -3.627 1.00 97.19 266 GLN A C 1
ATOM 2146 O O . GLN A 1 266 ? -21.037 6.141 -4.560 1.00 97.19 266 GLN A O 1
ATOM 2151 N N . TYR A 1 267 ? -19.811 5.411 -2.820 1.00 97.12 267 TYR A N 1
ATOM 2152 C CA . TYR A 1 267 ? -20.049 3.981 -3.062 1.00 97.12 267 TYR A CA 1
ATOM 2153 C C . TYR A 1 267 ? -21.155 3.371 -2.194 1.00 97.12 267 TYR A C 1
ATOM 2155 O O . TYR A 1 267 ? -21.774 2.391 -2.601 1.00 97.12 267 TYR A O 1
ATOM 2163 N N . VAL A 1 268 ? -21.460 3.964 -1.041 1.00 95.81 268 VAL A N 1
ATOM 2164 C CA . VAL A 1 268 ? -22.579 3.573 -0.176 1.00 95.81 268 VAL A CA 1
ATOM 2165 C C . VAL A 1 268 ? -23.756 4.507 -0.461 1.00 95.81 268 VAL A C 1
ATOM 2167 O O . VAL A 1 268 ? -23.955 5.514 0.211 1.00 95.81 268 VAL A O 1
ATOM 2170 N N . THR A 1 269 ? -24.514 4.207 -1.517 1.00 90.50 269 THR A N 1
ATOM 2171 C CA . THR A 1 269 ? -25.518 5.136 -2.073 1.00 90.50 269 THR A CA 1
ATOM 2172 C C . THR A 1 269 ? -26.915 5.005 -1.467 1.00 90.50 269 THR A C 1
ATOM 2174 O O . THR A 1 269 ? -27.674 5.972 -1.488 1.00 90.50 269 THR A O 1
ATOM 2177 N N . GLN A 1 270 ? -27.282 3.829 -0.948 1.00 88.44 270 GLN A N 1
ATOM 2178 C CA . GLN A 1 270 ? -28.613 3.552 -0.389 1.00 88.44 270 GLN A CA 1
ATOM 2179 C C . GLN A 1 270 ? -28.521 2.664 0.866 1.00 88.44 270 GLN A C 1
ATOM 2181 O O . GLN A 1 270 ? -28.982 1.515 0.847 1.00 88.44 270 GLN A O 1
ATOM 2186 N N . PRO A 1 271 ? -27.886 3.149 1.948 1.00 91.69 271 PRO A N 1
ATOM 2187 C CA . PRO A 1 271 ? -27.865 2.404 3.196 1.00 91.69 271 PRO A CA 1
ATOM 2188 C C . PRO A 1 271 ? -29.261 2.384 3.839 1.00 91.69 271 PRO A C 1
ATOM 2190 O O . PRO A 1 271 ? -30.014 3.357 3.768 1.00 91.69 271 PRO A O 1
ATOM 2193 N N . LEU A 1 272 ? -29.605 1.268 4.474 1.00 91.56 272 LEU A N 1
ATOM 2194 C CA . LEU A 1 272 ? -30.796 1.121 5.305 1.00 91.56 272 LEU A CA 1
ATOM 2195 C C . LEU A 1 272 ? -30.457 1.391 6.780 1.00 91.56 272 LEU A C 1
ATOM 2197 O O . LEU A 1 272 ? -29.311 1.197 7.199 1.00 91.56 272 LEU A O 1
ATOM 2201 N N . PRO A 1 273 ? -31.445 1.787 7.605 1.00 87.25 273 PRO A N 1
ATOM 2202 C CA . PRO A 1 273 ? -31.263 1.835 9.050 1.00 87.25 273 PRO A CA 1
ATOM 2203 C C . PRO A 1 273 ? -30.779 0.483 9.591 1.00 87.25 273 PRO A C 1
ATOM 2205 O O . PRO A 1 273 ? -31.405 -0.547 9.348 1.00 87.25 273 PRO A O 1
ATOM 2208 N N . GLY A 1 274 ? -29.672 0.495 10.335 1.00 87.88 274 GLY A N 1
ATOM 2209 C CA . GLY A 1 274 ? -29.050 -0.709 10.896 1.00 87.88 274 GLY A CA 1
ATOM 2210 C C . GLY A 1 274 ? -28.003 -1.382 10.003 1.00 87.88 274 GLY A C 1
ATOM 2211 O O . GLY A 1 274 ? -27.350 -2.315 10.468 1.00 87.88 274 GLY A O 1
ATOM 2212 N N . ASP A 1 275 ? -27.800 -0.911 8.768 1.00 96.00 275 ASP A N 1
ATOM 2213 C CA . ASP A 1 275 ? -26.637 -1.316 7.977 1.00 96.00 275 ASP A CA 1
ATOM 2214 C C . ASP A 1 275 ? -25.336 -0.843 8.641 1.00 96.00 275 ASP A C 1
ATOM 2216 O O . ASP A 1 275 ? -25.290 0.223 9.267 1.00 96.00 275 ASP A O 1
ATOM 2220 N N . ILE A 1 276 ? -24.263 -1.610 8.433 1.00 97.88 276 ILE A N 1
ATOM 2221 C CA . ILE A 1 276 ? -22.899 -1.216 8.794 1.00 97.88 276 ILE A CA 1
ATOM 2222 C C . ILE A 1 276 ? -22.061 -1.110 7.522 1.00 97.88 276 ILE A C 1
ATOM 2224 O O . ILE A 1 276 ? -21.797 -2.106 6.845 1.00 97.88 276 ILE A O 1
ATOM 2228 N N . ALA A 1 277 ? -21.633 0.107 7.202 1.00 98.00 277 ALA A N 1
ATOM 2229 C CA . ALA A 1 277 ? -20.747 0.392 6.086 1.00 98.00 277 ALA A CA 1
ATOM 2230 C C . ALA A 1 277 ? -19.281 0.208 6.505 1.00 98.00 277 ALA A C 1
ATOM 2232 O O . ALA A 1 277 ? -18.751 0.948 7.335 1.00 98.00 277 ALA A O 1
ATOM 2233 N N . ILE A 1 278 ? -18.616 -0.783 5.921 1.00 98.19 278 ILE A N 1
ATOM 2234 C CA . ILE A 1 278 ? -17.235 -1.145 6.234 1.00 98.19 278 ILE A CA 1
ATOM 2235 C C . ILE A 1 278 ? -16.284 -0.571 5.195 1.00 98.19 278 ILE A C 1
ATOM 2237 O O . ILE A 1 278 ? -16.534 -0.699 3.997 1.00 98.19 278 ILE A O 1
ATOM 2241 N N . LEU A 1 279 ? -15.167 -0.011 5.658 1.00 98.12 279 LEU A N 1
ATOM 2242 C CA . LEU A 1 279 ? -14.015 0.348 4.834 1.00 98.12 279 LEU A CA 1
ATOM 2243 C C . LEU A 1 279 ? -12.770 -0.414 5.310 1.00 98.12 279 LEU A C 1
ATOM 2245 O O . LEU A 1 279 ? -12.504 -0.506 6.509 1.00 98.12 279 LEU A O 1
ATOM 2249 N N . SER A 1 280 ? -11.987 -0.938 4.367 1.00 96.19 280 SER A N 1
ATOM 2250 C CA . SER A 1 280 ? -10.695 -1.571 4.655 1.00 96.19 280 SER A CA 1
ATOM 2251 C C . SER A 1 280 ? -9.735 -0.620 5.386 1.00 96.19 280 SER A C 1
ATOM 2253 O O . SER A 1 280 ? -9.515 0.514 4.953 1.00 96.19 280 SER A O 1
ATOM 2255 N N . SER A 1 281 ? -9.112 -1.113 6.462 1.00 95.38 281 SER A N 1
ATOM 2256 C CA . SER A 1 281 ? -8.069 -0.409 7.222 1.00 95.38 281 SER A CA 1
ATOM 2257 C C . SER A 1 281 ? -6.901 0.045 6.345 1.00 95.38 281 SER A C 1
ATOM 2259 O O . SER A 1 281 ? -6.530 1.219 6.382 1.00 95.38 281 SER A O 1
ATOM 2261 N N . CYS A 1 282 ? -6.362 -0.854 5.519 1.00 93.94 282 CYS A N 1
ATOM 2262 C CA . CYS A 1 282 ? -5.270 -0.558 4.590 1.00 93.94 282 CYS A CA 1
ATOM 2263 C C . CYS A 1 282 ? -5.621 0.620 3.668 1.00 93.94 282 CYS A C 1
ATOM 2265 O O . CYS A 1 282 ? -4.883 1.597 3.547 1.00 93.94 282 CYS A O 1
ATOM 2267 N N . VAL A 1 283 ? -6.813 0.573 3.068 1.00 95.62 283 VAL A N 1
ATOM 2268 C CA . VAL A 1 283 ? -7.268 1.578 2.099 1.00 95.62 283 VAL A CA 1
ATOM 2269 C C . VAL A 1 283 ? -7.583 2.919 2.766 1.00 95.62 283 VAL A C 1
ATOM 2271 O O . VAL A 1 283 ? -7.285 3.970 2.197 1.00 95.62 283 VAL A O 1
ATOM 2274 N N . ALA A 1 284 ? -8.121 2.909 3.989 1.00 97.06 284 ALA A N 1
ATOM 2275 C CA . ALA A 1 284 ? -8.283 4.122 4.788 1.00 97.06 284 ALA A CA 1
ATOM 2276 C C . ALA A 1 284 ? -6.924 4.780 5.091 1.00 97.06 284 ALA A C 1
ATOM 2278 O O . ALA A 1 284 ? -6.752 5.972 4.837 1.00 97.06 284 ALA A O 1
ATOM 2279 N N . GLY A 1 285 ? -5.939 3.999 5.547 1.00 95.75 285 GLY A N 1
ATOM 2280 C CA . GLY A 1 285 ? -4.581 4.477 5.818 1.00 95.75 285 GLY A CA 1
ATOM 2281 C C . GLY A 1 285 ? -3.855 5.007 4.577 1.00 95.75 285 GLY A C 1
ATOM 2282 O O . GLY A 1 285 ? -3.199 6.051 4.632 1.00 95.75 285 GLY A O 1
ATOM 2283 N N . LEU A 1 286 ? -4.044 4.352 3.426 1.00 96.38 286 LEU A N 1
ATOM 2284 C CA . LEU A 1 286 ? -3.562 4.811 2.121 1.00 96.38 286 LEU A CA 1
ATOM 2285 C C . LEU A 1 286 ? -4.115 6.197 1.776 1.00 96.38 286 LEU A C 1
ATOM 2287 O O . LEU A 1 286 ? -3.349 7.101 1.434 1.00 96.38 286 LEU A O 1
ATOM 2291 N N . MET A 1 287 ? -5.432 6.388 1.889 1.00 96.75 287 MET A N 1
ATOM 2292 C CA . MET A 1 287 ? -6.074 7.677 1.613 1.00 96.75 287 MET A CA 1
ATOM 2293 C C . MET A 1 287 ? -5.664 8.760 2.620 1.00 96.75 287 MET A C 1
ATOM 2295 O O . MET A 1 287 ? -5.618 9.934 2.263 1.00 96.75 287 MET A O 1
ATOM 2299 N N . GLU A 1 288 ? -5.293 8.407 3.850 1.00 94.50 288 GLU A N 1
ATOM 2300 C CA . GLU A 1 288 ? -4.703 9.344 4.820 1.00 94.50 288 GLU A CA 1
ATOM 2301 C C . GLU A 1 288 ? -3.218 9.656 4.556 1.00 94.50 288 GLU A C 1
ATOM 2303 O O . GLU A 1 288 ? -2.638 10.521 5.212 1.00 94.50 288 GLU A O 1
ATOM 2308 N N . GLY A 1 289 ? -2.592 8.991 3.580 1.00 94.25 289 GLY A N 1
ATOM 2309 C CA . GLY A 1 289 ? -1.181 9.185 3.253 1.00 94.25 289 GLY A CA 1
ATOM 2310 C C . GLY A 1 289 ? -0.223 8.510 4.235 1.00 94.25 289 GLY A C 1
ATOM 2311 O O . GLY A 1 289 ? 0.957 8.866 4.277 1.00 94.25 289 GLY A O 1
ATOM 2312 N N . ARG A 1 290 ? -0.683 7.522 5.017 1.00 94.81 290 ARG A N 1
ATOM 2313 C CA . ARG A 1 290 ? 0.171 6.721 5.914 1.00 94.81 290 ARG A CA 1
ATOM 2314 C C . ARG A 1 290 ? 0.923 5.624 5.147 1.00 94.81 290 ARG A C 1
ATOM 2316 O O . ARG A 1 290 ? 0.869 4.445 5.487 1.00 94.81 290 ARG A O 1
ATOM 2323 N N . ILE A 1 291 ? 1.634 6.044 4.103 1.00 95.56 291 ILE A N 1
ATOM 2324 C CA . ILE A 1 291 ? 2.320 5.190 3.130 1.00 95.56 291 ILE A CA 1
ATOM 2325 C C . ILE A 1 291 ? 3.839 5.404 3.178 1.00 95.56 291 ILE A C 1
ATOM 2327 O O . ILE A 1 291 ? 4.330 6.532 3.276 1.00 95.56 291 ILE A O 1
ATOM 2331 N N . PHE A 1 292 ? 4.597 4.314 3.080 1.00 96.25 292 PHE A N 1
ATOM 2332 C CA . PHE A 1 292 ? 6.053 4.304 3.206 1.00 96.25 292 PHE A CA 1
ATOM 2333 C C . PHE A 1 292 ? 6.665 3.528 2.043 1.00 96.25 292 PHE A C 1
ATOM 2335 O O . PHE A 1 292 ? 6.627 2.302 1.999 1.00 96.25 292 PHE A O 1
ATOM 2342 N N . MET A 1 293 ? 7.213 4.270 1.085 1.00 96.12 293 MET A N 1
ATOM 2343 C CA . MET A 1 293 ? 7.749 3.723 -0.159 1.00 96.12 293 MET A CA 1
ATOM 2344 C C . MET A 1 293 ? 9.060 2.960 0.072 1.00 96.12 293 MET A C 1
ATOM 2346 O O . MET A 1 293 ? 9.973 3.467 0.736 1.00 96.12 293 MET A O 1
ATOM 2350 N N . GLU A 1 294 ? 9.195 1.781 -0.536 1.00 94.00 294 GLU A N 1
ATOM 2351 C CA . GLU A 1 294 ? 10.476 1.080 -0.604 1.00 94.00 294 GLU A CA 1
ATOM 2352 C C . GLU A 1 294 ? 11.540 1.942 -1.312 1.00 94.00 294 GLU A C 1
ATOM 2354 O O . GLU A 1 294 ? 11.262 2.680 -2.255 1.00 94.00 294 GLU A O 1
ATOM 2359 N N . GLY A 1 295 ? 12.771 1.924 -0.797 1.00 92.88 295 GLY A N 1
ATOM 2360 C CA . GLY A 1 295 ? 13.850 2.813 -1.243 1.00 92.88 295 GLY A CA 1
ATOM 2361 C C . GLY A 1 295 ? 13.795 4.221 -0.641 1.00 92.88 295 GLY A C 1
ATOM 2362 O O . GLY A 1 295 ? 14.839 4.840 -0.466 1.00 92.88 295 GLY A O 1
ATOM 2363 N N . ALA A 1 296 ? 12.618 4.722 -0.255 1.00 95.38 296 ALA A N 1
ATOM 2364 C CA . ALA A 1 296 ? 12.492 5.988 0.472 1.00 95.38 296 ALA A CA 1
ATOM 2365 C C . ALA A 1 296 ? 12.737 5.814 1.982 1.00 95.38 296 ALA A C 1
ATOM 2367 O O . ALA A 1 296 ? 13.220 6.727 2.654 1.00 95.38 296 ALA A O 1
ATOM 2368 N N . VAL A 1 297 ? 12.413 4.640 2.525 1.00 94.88 297 VAL A N 1
ATOM 2369 C CA . VAL A 1 297 ? 12.744 4.247 3.898 1.00 94.88 297 VAL A CA 1
ATOM 2370 C C . VAL A 1 297 ? 13.753 3.106 3.844 1.00 94.88 297 VAL A C 1
ATOM 2372 O O . VAL A 1 297 ? 13.502 2.067 3.238 1.00 94.88 297 VAL A O 1
ATOM 2375 N N . GLU A 1 298 ? 14.912 3.300 4.471 1.00 90.81 298 GLU A N 1
ATOM 2376 C CA . GLU A 1 298 ? 15.986 2.308 4.468 1.00 90.81 298 GLU A CA 1
ATOM 2377 C C . GLU A 1 298 ? 16.001 1.500 5.772 1.00 90.81 298 GLU A C 1
ATOM 2379 O O . GLU A 1 298 ? 16.182 2.074 6.850 1.00 90.81 298 GLU A O 1
ATOM 2384 N N . PRO A 1 299 ? 15.864 0.162 5.712 1.00 94.44 299 PRO A N 1
ATOM 2385 C CA . PRO A 1 299 ? 15.912 -0.666 6.909 1.00 94.44 299 PRO A CA 1
ATOM 2386 C C . PRO A 1 299 ? 17.291 -0.652 7.576 1.00 94.44 299 PRO A C 1
ATOM 2388 O O . PRO A 1 299 ? 18.296 -1.103 7.002 1.00 94.44 299 PRO A O 1
ATOM 2391 N N . GLY A 1 300 ? 17.327 -0.211 8.833 1.00 95.25 300 GLY A N 1
ATOM 2392 C CA . GLY A 1 300 ? 18.515 -0.269 9.676 1.00 95.25 300 GLY A CA 1
ATOM 2393 C C . GLY A 1 300 ? 18.868 -1.692 10.120 1.00 95.25 300 GLY A C 1
ATOM 2394 O O . GLY A 1 300 ? 18.114 -2.650 9.928 1.00 95.25 300 GLY A O 1
ATOM 2395 N N . LEU A 1 301 ? 20.028 -1.842 10.768 1.00 95.50 301 LEU A N 1
ATOM 2396 C CA . LEU A 1 301 ? 20.487 -3.136 11.292 1.00 95.50 301 LEU A CA 1
ATOM 2397 C C . LEU A 1 301 ? 19.483 -3.748 12.275 1.00 95.50 301 LEU A C 1
ATOM 2399 O O . LEU A 1 301 ? 19.262 -4.959 12.261 1.00 95.50 301 LEU A O 1
ATOM 2403 N N . LEU A 1 302 ? 18.853 -2.908 13.100 1.00 94.88 302 LEU A N 1
ATOM 2404 C CA . LEU A 1 302 ? 17.881 -3.364 14.081 1.00 94.88 302 LEU A CA 1
ATOM 2405 C C . LEU A 1 302 ? 16.648 -3.969 13.407 1.00 94.88 302 LEU A C 1
ATOM 2407 O O . LEU A 1 302 ? 16.273 -5.092 13.732 1.00 94.88 302 LEU A O 1
ATOM 2411 N N . ALA A 1 303 ? 16.082 -3.280 12.414 1.00 94.81 303 ALA A N 1
ATOM 2412 C CA . ALA A 1 303 ? 14.934 -3.769 11.658 1.00 94.81 303 ALA A CA 1
ATOM 2413 C C . ALA A 1 303 ? 15.243 -5.092 10.939 1.00 94.81 303 ALA A C 1
ATOM 2415 O O . ALA A 1 303 ? 14.477 -6.052 11.024 1.00 94.81 303 ALA A O 1
ATOM 2416 N N . LYS A 1 304 ? 16.424 -5.185 10.311 1.00 94.44 304 LYS A N 1
ATOM 2417 C CA . LYS A 1 304 ? 16.935 -6.413 9.671 1.00 94.44 304 LYS A CA 1
ATOM 2418 C C . LYS A 1 304 ? 17.154 -7.566 10.651 1.00 94.44 304 LYS A C 1
ATOM 2420 O O . LYS A 1 304 ? 17.113 -8.722 10.246 1.00 94.44 304 LYS A O 1
ATOM 2425 N N . THR A 1 305 ? 17.431 -7.266 11.917 1.00 93.44 305 THR A N 1
ATOM 2426 C CA . THR A 1 305 ? 17.652 -8.283 12.950 1.00 93.44 305 THR A CA 1
ATOM 2427 C C . THR A 1 305 ? 16.325 -8.762 13.525 1.00 93.44 305 THR A C 1
ATOM 2429 O O . THR A 1 305 ? 16.088 -9.964 13.572 1.00 93.44 305 THR A O 1
ATOM 2432 N N . LEU A 1 306 ? 15.435 -7.838 13.899 1.00 91.62 306 LEU A N 1
ATOM 2433 C CA . LEU A 1 306 ? 14.124 -8.157 14.471 1.00 91.62 306 LEU A CA 1
ATOM 2434 C C . LEU A 1 306 ? 13.235 -8.939 13.495 1.00 91.62 306 LEU A C 1
ATOM 2436 O O . LEU A 1 306 ? 12.614 -9.921 13.891 1.00 91.62 306 LEU A O 1
ATOM 2440 N N . SER A 1 307 ? 13.235 -8.560 12.215 1.00 90.38 307 SER A N 1
ATOM 2441 C CA . SER A 1 307 ? 12.450 -9.232 11.165 1.00 90.38 307 SER A CA 1
ATOM 2442 C C . SER A 1 307 ? 12.785 -10.719 10.986 1.00 90.38 307 SER A C 1
ATOM 2444 O O . SER A 1 307 ? 11.917 -11.505 10.621 1.00 90.38 307 SER A O 1
ATOM 2446 N N . ARG A 1 308 ? 14.010 -11.152 11.310 1.00 89.31 308 ARG A N 1
ATOM 2447 C CA . ARG A 1 308 ? 14.414 -12.570 11.230 1.00 89.31 308 ARG A CA 1
ATOM 2448 C C . ARG A 1 308 ? 13.789 -13.449 12.312 1.00 89.31 308 ARG A C 1
ATOM 2450 O O . ARG A 1 308 ? 13.795 -14.666 12.168 1.00 89.31 308 ARG A O 1
ATOM 2457 N N . PHE A 1 309 ? 13.290 -12.856 13.396 1.00 85.75 309 PHE A N 1
ATOM 2458 C CA . PHE A 1 309 ? 12.638 -13.588 14.487 1.00 85.75 309 PHE A CA 1
ATOM 2459 C C . PHE A 1 309 ? 11.129 -13.750 14.284 1.00 85.75 309 PHE A C 1
ATOM 2461 O O . PHE A 1 309 ? 10.472 -14.422 15.082 1.00 85.75 309 PHE A O 1
ATOM 2468 N N . VAL A 1 310 ? 10.581 -13.137 13.236 1.00 82.00 310 VAL A N 1
ATOM 2469 C CA . VAL A 1 310 ? 9.184 -13.293 12.841 1.00 82.00 310 VAL A CA 1
ATOM 2470 C C . VAL A 1 310 ? 9.068 -14.543 11.980 1.00 82.00 310 VAL A C 1
ATOM 2472 O O . VAL A 1 310 ? 9.914 -14.789 11.122 1.00 82.00 310 VAL A O 1
ATOM 2475 N N . ASP A 1 311 ? 8.033 -15.345 12.226 1.00 74.44 311 ASP A N 1
ATOM 2476 C CA . ASP A 1 311 ? 7.829 -16.596 11.502 1.00 74.44 311 ASP A CA 1
ATOM 2477 C C . ASP A 1 311 ? 7.718 -16.318 9.989 1.00 74.44 311 ASP A C 1
ATOM 2479 O O . ASP A 1 311 ? 6.826 -15.601 9.524 1.00 74.44 311 ASP A O 1
ATOM 2483 N N . GLN A 1 312 ? 8.639 -16.898 9.222 1.00 68.94 312 GLN A N 1
ATOM 2484 C CA . GLN A 1 312 ? 8.632 -16.853 7.764 1.00 68.94 312 GLN A CA 1
ATOM 2485 C C . GLN A 1 312 ? 7.852 -18.062 7.257 1.00 68.94 312 GLN A C 1
ATOM 2487 O O . GLN A 1 312 ? 8.192 -19.204 7.569 1.00 68.94 312 GLN A O 1
ATOM 2492 N N . LYS A 1 313 ? 6.776 -17.820 6.507 1.00 66.19 313 LYS A N 1
ATOM 2493 C CA . LYS A 1 313 ? 6.100 -18.878 5.757 1.00 66.19 313 LYS A CA 1
ATOM 2494 C C . LYS A 1 313 ? 6.707 -18.905 4.364 1.00 66.19 313 LYS A C 1
ATOM 2496 O O . LYS A 1 313 ? 6.662 -17.897 3.670 1.00 66.19 313 LYS A O 1
ATOM 2501 N N . ASP A 1 314 ? 7.274 -20.043 3.994 1.00 62.19 314 ASP A N 1
ATOM 2502 C CA . ASP A 1 314 ? 7.836 -20.262 2.667 1.00 62.19 314 ASP A CA 1
ATOM 2503 C C . ASP A 1 314 ? 6.752 -20.870 1.770 1.00 62.19 314 ASP A C 1
ATOM 2505 O O . ASP A 1 314 ? 6.520 -22.080 1.763 1.00 62.19 314 ASP A O 1
ATOM 2509 N N . ILE A 1 315 ? 5.983 -19.996 1.122 1.00 68.00 315 ILE A N 1
ATOM 2510 C CA . ILE A 1 315 ? 4.936 -20.371 0.171 1.00 68.00 315 ILE A CA 1
ATOM 2511 C C . ILE A 1 315 ? 5.337 -19.745 -1.169 1.00 68.00 315 ILE A C 1
ATOM 2513 O O . ILE A 1 315 ? 5.469 -18.522 -1.220 1.00 68.00 315 ILE A O 1
ATOM 2517 N N . PRO A 1 316 ? 5.517 -20.527 -2.251 1.00 65.00 316 PRO A N 1
ATOM 2518 C CA . PRO A 1 316 ? 5.785 -19.976 -3.578 1.00 65.00 316 PRO A CA 1
ATOM 2519 C C . PRO A 1 316 ? 4.693 -18.983 -3.975 1.00 65.00 316 PRO A C 1
ATOM 2521 O O . PRO A 1 316 ? 3.511 -19.299 -3.829 1.00 65.00 316 PRO A O 1
ATOM 2524 N N . PHE A 1 317 ? 5.077 -17.799 -4.466 1.00 78.25 317 PHE A N 1
ATOM 2525 C CA . PHE A 1 317 ? 4.151 -16.690 -4.765 1.00 78.25 317 PHE A CA 1
ATOM 2526 C C . PHE A 1 317 ? 3.344 -16.199 -3.542 1.00 78.25 317 PHE A C 1
ATOM 2528 O O . PHE A 1 317 ? 2.409 -15.416 -3.676 1.00 78.25 317 PHE A O 1
ATOM 2535 N N . GLY A 1 318 ? 3.705 -16.631 -2.333 1.00 66.69 318 GLY A N 1
ATOM 2536 C CA . GLY A 1 318 ? 3.128 -16.181 -1.075 1.00 66.69 318 GLY A CA 1
ATOM 2537 C C . GLY A 1 318 ? 3.992 -15.118 -0.402 1.00 66.69 318 GLY A C 1
ATOM 2538 O O . GLY A 1 318 ? 5.215 -15.098 -0.526 1.00 66.69 318 GLY A O 1
ATOM 2539 N N . GLY A 1 319 ? 3.342 -14.219 0.334 1.00 65.69 319 GLY A N 1
ATOM 2540 C CA . GLY A 1 319 ? 4.028 -13.294 1.231 1.00 65.69 319 GLY A CA 1
ATOM 2541 C C . GLY A 1 319 ? 4.428 -13.968 2.547 1.00 65.69 319 GLY A C 1
ATOM 2542 O O . GLY A 1 319 ? 3.772 -14.903 3.017 1.00 65.69 319 GLY A O 1
ATOM 2543 N N . ALA A 1 320 ? 5.485 -13.459 3.180 1.00 68.06 320 ALA A N 1
ATOM 2544 C CA . ALA A 1 320 ? 5.737 -13.730 4.592 1.00 68.06 320 ALA A CA 1
ATOM 2545 C C . ALA A 1 320 ? 4.779 -12.897 5.467 1.00 68.06 320 ALA A C 1
ATOM 2547 O O . ALA A 1 320 ? 4.044 -12.043 4.973 1.00 68.06 320 ALA A O 1
ATOM 2548 N N . ALA A 1 321 ? 4.782 -13.124 6.784 1.00 76.12 321 ALA A N 1
ATOM 2549 C CA . ALA A 1 321 ? 4.112 -12.193 7.691 1.00 76.12 321 ALA A CA 1
ATOM 2550 C C . ALA A 1 321 ? 4.683 -10.773 7.482 1.00 76.12 321 ALA A C 1
ATOM 2552 O O . ALA A 1 321 ? 5.905 -10.666 7.377 1.00 76.12 321 ALA A O 1
ATOM 2553 N N . PRO A 1 322 ? 3.871 -9.697 7.490 1.00 79.81 322 PRO A N 1
ATOM 2554 C CA . PRO A 1 322 ? 4.351 -8.339 7.212 1.00 79.81 322 PRO A CA 1
ATOM 2555 C C . PRO A 1 322 ? 5.610 -7.944 7.994 1.00 79.81 322 PRO A C 1
ATOM 2557 O O . PRO A 1 322 ? 6.579 -7.415 7.459 1.00 79.81 322 PRO A O 1
ATOM 2560 N N . MET A 1 323 ? 5.656 -8.309 9.276 1.00 82.75 323 MET A N 1
ATOM 2561 C CA . MET A 1 323 ? 6.781 -8.024 10.173 1.00 82.75 323 MET A CA 1
ATOM 2562 C C . MET A 1 323 ? 8.077 -8.795 9.860 1.00 82.75 323 MET A C 1
ATOM 2564 O O . MET A 1 323 ? 9.134 -8.456 10.395 1.00 82.75 323 MET A O 1
ATOM 2568 N N . ALA A 1 324 ? 8.026 -9.814 9.000 1.00 85.31 324 ALA A N 1
ATOM 2569 C CA . ALA A 1 324 ? 9.209 -10.512 8.502 1.00 85.31 324 ALA A CA 1
ATOM 2570 C C . ALA A 1 324 ? 9.962 -9.703 7.434 1.00 85.31 324 ALA A C 1
ATOM 2572 O O . ALA A 1 324 ? 11.117 -10.013 7.132 1.00 85.31 324 ALA A O 1
ATOM 2573 N N . ASN A 1 325 ? 9.355 -8.643 6.894 1.00 88.69 325 ASN A N 1
ATOM 2574 C CA . ASN A 1 325 ? 10.037 -7.705 6.021 1.00 88.69 325 ASN A CA 1
ATOM 2575 C C . ASN A 1 325 ? 10.782 -6.633 6.840 1.00 88.69 325 ASN A C 1
ATOM 2577 O O . ASN A 1 325 ? 10.174 -5.932 7.658 1.00 88.69 325 ASN A O 1
ATOM 2581 N N . PRO A 1 326 ? 12.100 -6.449 6.621 1.00 92.69 326 PRO A N 1
ATOM 2582 C CA . PRO A 1 326 ? 12.869 -5.397 7.277 1.00 92.69 326 PRO A CA 1
ATOM 2583 C C . PRO A 1 326 ? 12.309 -3.982 7.084 1.00 92.69 326 PRO A C 1
ATOM 2585 O O . PRO A 1 326 ? 12.465 -3.161 7.983 1.00 92.69 326 PRO A O 1
ATOM 2588 N N . LEU A 1 327 ? 11.682 -3.676 5.944 1.00 94.00 327 LEU A N 1
ATOM 2589 C CA . LEU A 1 327 ? 11.054 -2.376 5.693 1.00 94.00 327 LEU A CA 1
ATOM 2590 C C . LEU A 1 327 ? 9.862 -2.147 6.615 1.00 94.00 327 LEU A C 1
ATOM 2592 O O . LEU A 1 327 ? 9.842 -1.150 7.331 1.00 94.00 327 LEU A O 1
ATOM 2596 N N . SER A 1 328 ? 8.937 -3.101 6.671 1.00 93.31 328 SER A N 1
ATOM 2597 C CA . SER A 1 328 ? 7.799 -3.061 7.590 1.00 93.31 328 SER A CA 1
ATOM 2598 C C . SER A 1 328 ? 8.251 -2.934 9.049 1.00 93.31 328 SER A C 1
ATOM 2600 O O . SER A 1 328 ? 7.751 -2.093 9.795 1.00 93.31 328 SER A O 1
ATOM 2602 N N . MET A 1 329 ? 9.283 -3.680 9.456 1.00 94.25 329 MET A N 1
ATOM 2603 C CA . MET A 1 329 ? 9.861 -3.550 10.799 1.00 94.25 329 MET A CA 1
ATOM 2604 C C . MET A 1 329 ? 10.496 -2.167 11.047 1.00 94.25 329 MET A C 1
ATOM 2606 O O . MET A 1 329 ? 10.412 -1.635 12.153 1.00 94.25 329 MET A O 1
ATOM 2610 N N . GLN A 1 330 ? 11.132 -1.564 10.037 1.00 96.12 330 GLN A N 1
ATOM 2611 C CA . GLN A 1 330 ? 11.686 -0.211 10.137 1.00 96.12 330 GLN A CA 1
ATOM 2612 C C . GLN A 1 330 ? 10.578 0.835 10.287 1.00 96.12 330 GLN A C 1
ATOM 2614 O O . GLN A 1 330 ? 10.694 1.710 11.142 1.00 96.12 330 GLN A O 1
ATOM 2619 N N . VAL A 1 331 ? 9.497 0.722 9.513 1.00 95.06 331 VAL A N 1
ATOM 2620 C CA . VAL A 1 331 ? 8.319 1.591 9.646 1.00 95.06 331 VAL A CA 1
ATOM 2621 C C . VAL A 1 331 ? 7.730 1.472 11.049 1.00 95.06 331 VAL A C 1
ATOM 2623 O O . VAL A 1 331 ? 7.474 2.490 11.685 1.00 95.06 331 VAL A O 1
ATOM 2626 N N . LEU A 1 332 ? 7.626 0.257 11.595 1.00 92.12 332 LEU A N 1
ATOM 2627 C CA . LEU A 1 332 ? 7.159 0.061 12.966 1.00 92.12 332 LEU A CA 1
ATOM 2628 C C . LEU A 1 332 ? 8.052 0.781 13.995 1.00 92.12 332 LEU A C 1
ATOM 2630 O O . LEU A 1 332 ? 7.547 1.527 14.835 1.00 92.12 332 LEU A O 1
ATOM 2634 N N . LEU A 1 333 ? 9.378 0.618 13.906 1.00 93.88 333 LEU A N 1
ATOM 2635 C CA . LEU A 1 333 ? 10.335 1.319 14.779 1.00 93.88 333 LEU A CA 1
ATOM 2636 C C . LEU A 1 333 ? 10.154 2.846 14.725 1.00 93.88 333 LEU A C 1
ATOM 2638 O O . LEU A 1 333 ? 10.279 3.533 15.744 1.00 93.88 333 LEU A O 1
ATOM 2642 N N . GLU A 1 334 ? 9.857 3.379 13.544 1.00 93.19 334 GLU A N 1
ATOM 2643 C CA . GLU A 1 334 ? 9.667 4.808 13.315 1.00 93.19 334 GLU A CA 1
ATOM 2644 C C . GLU A 1 334 ? 8.292 5.321 13.758 1.00 93.19 334 GLU A C 1
ATOM 2646 O O . GLU A 1 334 ? 8.210 6.451 14.238 1.00 93.19 334 GLU A O 1
ATOM 2651 N N . GLU A 1 335 ? 7.236 4.515 13.678 1.00 89.44 335 GLU A N 1
ATOM 2652 C CA . GLU A 1 335 ? 5.884 4.936 14.060 1.00 89.44 335 GLU A CA 1
ATOM 2653 C C . GLU A 1 335 ? 5.641 4.774 15.566 1.00 89.44 335 GLU A C 1
ATOM 2655 O O . GLU A 1 335 ? 5.250 5.736 16.227 1.00 89.44 335 GLU A O 1
ATOM 2660 N N . ILE A 1 336 ? 5.947 3.610 16.156 1.00 87.00 336 ILE A N 1
ATOM 2661 C CA . ILE A 1 336 ? 5.676 3.360 17.587 1.00 87.00 336 ILE A CA 1
ATOM 2662 C C . ILE A 1 336 ? 6.878 3.638 18.501 1.00 87.00 336 ILE A C 1
ATOM 2664 O O . ILE A 1 336 ? 6.723 3.745 19.719 1.00 87.00 336 ILE A O 1
ATOM 2668 N N . GLY A 1 337 ? 8.077 3.777 17.927 1.00 90.31 337 GLY A N 1
ATOM 2669 C CA . GLY A 1 337 ? 9.324 4.034 18.645 1.00 90.31 337 GLY A CA 1
ATOM 2670 C C . GLY A 1 337 ? 10.153 2.781 18.912 1.00 90.31 337 GLY A C 1
ATOM 2671 O O . GLY A 1 337 ? 9.635 1.697 19.199 1.00 90.31 337 GLY A O 1
ATOM 2672 N N . THR A 1 338 ? 11.475 2.949 18.863 1.00 92.94 338 THR A N 1
ATOM 2673 C CA . THR A 1 338 ? 12.445 1.858 18.999 1.00 92.94 338 THR A CA 1
ATOM 2674 C C . THR A 1 338 ? 12.299 1.115 20.319 1.00 92.94 338 THR A C 1
ATOM 2676 O O . THR A 1 338 ? 12.178 -0.108 20.320 1.00 92.94 338 THR A O 1
ATOM 2679 N N . LEU A 1 339 ? 12.264 1.830 21.448 1.00 92.00 339 LEU A N 1
ATOM 2680 C CA . LEU A 1 339 ? 12.164 1.190 22.761 1.00 92.00 339 LEU A CA 1
ATOM 2681 C C . LEU A 1 339 ? 10.858 0.399 22.913 1.00 92.00 339 LEU A C 1
ATOM 2683 O O . LEU A 1 339 ? 10.884 -0.752 23.344 1.00 92.00 339 LEU A O 1
ATOM 2687 N N . LYS A 1 340 ? 9.724 0.982 22.507 1.00 90.50 340 LYS A N 1
ATOM 2688 C CA . LYS A 1 340 ? 8.418 0.313 22.565 1.00 90.50 340 LYS A CA 1
ATOM 2689 C C . LYS A 1 340 ? 8.386 -0.939 21.684 1.00 90.50 340 LYS A C 1
ATOM 2691 O O . LYS A 1 340 ? 7.904 -1.978 22.125 1.00 90.50 340 LYS A O 1
ATOM 2696 N N . THR A 1 341 ? 8.969 -0.869 20.488 1.00 92.06 341 THR A N 1
ATOM 2697 C CA . THR A 1 341 ? 9.097 -2.024 19.584 1.00 92.06 341 THR A CA 1
ATOM 2698 C C . THR A 1 341 ? 9.942 -3.136 20.203 1.00 92.06 341 THR A C 1
ATOM 2700 O O . THR A 1 341 ? 9.581 -4.305 20.116 1.00 92.06 341 THR A O 1
ATOM 2703 N N . LEU A 1 342 ? 11.045 -2.794 20.877 1.00 93.62 342 LEU A N 1
ATOM 2704 C CA . LEU A 1 342 ? 11.890 -3.777 21.560 1.00 93.62 342 LEU A CA 1
ATOM 2705 C C . LEU A 1 342 ? 11.172 -4.444 22.734 1.00 93.62 342 LEU A C 1
ATOM 2707 O O . LEU A 1 342 ? 11.270 -5.659 22.896 1.00 93.62 342 LEU A O 1
ATOM 2711 N N . LEU A 1 343 ? 10.417 -3.675 23.522 1.00 93.19 343 LEU A N 1
ATOM 2712 C CA . LEU A 1 343 ? 9.576 -4.224 24.588 1.00 93.19 343 LEU A CA 1
ATOM 2713 C C . LEU A 1 343 ? 8.493 -5.148 24.019 1.00 93.19 343 LEU A C 1
ATOM 2715 O O . LEU A 1 343 ? 8.267 -6.225 24.567 1.00 93.19 343 LEU A O 1
ATOM 2719 N N . ALA A 1 344 ? 7.874 -4.774 22.896 1.00 91.56 344 ALA A N 1
ATOM 2720 C CA . ALA A 1 344 ? 6.902 -5.609 22.199 1.00 91.56 344 ALA A CA 1
ATOM 2721 C C . ALA A 1 344 ? 7.525 -6.910 21.677 1.00 91.56 344 ALA A C 1
ATOM 2723 O O . ALA A 1 344 ? 6.978 -7.990 21.904 1.00 91.56 344 ALA A O 1
ATOM 2724 N N . ALA A 1 345 ? 8.701 -6.836 21.048 1.00 91.50 345 ALA A N 1
ATOM 2725 C CA . ALA A 1 345 ? 9.458 -8.003 20.601 1.00 91.50 345 ALA A CA 1
ATOM 2726 C C . ALA A 1 345 ? 9.818 -8.930 21.774 1.00 91.50 345 ALA A C 1
ATOM 2728 O O . ALA A 1 345 ? 9.606 -10.141 21.693 1.00 91.50 345 ALA A O 1
ATOM 2729 N N . GLY A 1 346 ? 10.281 -8.364 22.894 1.00 92.75 346 GLY A N 1
ATOM 2730 C CA . GLY A 1 346 ? 10.560 -9.106 24.124 1.00 92.75 346 GLY A CA 1
ATOM 2731 C C . GLY A 1 346 ? 9.314 -9.789 24.695 1.00 92.75 346 GLY A C 1
ATOM 2732 O O . GLY A 1 346 ? 9.354 -10.978 25.010 1.00 92.75 346 GLY A O 1
ATOM 2733 N N . ALA A 1 347 ? 8.183 -9.083 24.758 1.00 92.19 347 ALA A N 1
ATOM 2734 C CA . ALA A 1 347 ? 6.908 -9.649 25.196 1.00 92.19 347 ALA A CA 1
ATOM 2735 C C . ALA A 1 347 ? 6.426 -10.772 24.266 1.00 92.19 347 ALA A C 1
ATOM 2737 O O . ALA A 1 347 ? 5.959 -11.806 24.741 1.00 92.19 347 ALA A O 1
ATOM 2738 N N . GLY A 1 348 ? 6.590 -10.613 22.950 1.00 88.75 348 GLY A N 1
ATOM 2739 C CA . GLY A 1 348 ? 6.319 -11.659 21.965 1.00 88.75 348 GLY A CA 1
ATOM 2740 C C . GLY A 1 348 ? 7.175 -12.910 22.182 1.00 88.75 348 GLY A C 1
ATOM 2741 O O . GLY A 1 348 ? 6.646 -14.022 22.171 1.00 88.75 348 GLY A O 1
ATOM 2742 N N . ALA A 1 349 ? 8.473 -12.738 22.450 1.00 89.00 349 ALA A N 1
ATOM 2743 C CA . ALA A 1 349 ? 9.385 -13.840 22.748 1.00 89.00 349 ALA A CA 1
ATOM 2744 C C . ALA A 1 349 ? 8.992 -14.584 24.038 1.00 89.00 349 ALA A C 1
ATOM 2746 O O . ALA A 1 349 ? 8.908 -15.812 24.035 1.00 89.00 349 ALA A O 1
ATOM 2747 N N . VAL A 1 350 ? 8.674 -13.854 25.115 1.00 92.12 350 VAL A N 1
ATOM 2748 C CA . VAL A 1 350 ? 8.170 -14.442 26.370 1.00 92.12 350 VAL A CA 1
ATOM 2749 C C . VAL A 1 350 ? 6.846 -15.171 26.141 1.00 92.12 350 VAL A C 1
ATOM 2751 O O . VAL A 1 350 ? 6.681 -16.298 26.602 1.00 92.12 350 VAL A O 1
ATOM 2754 N N . GLY A 1 351 ? 5.925 -14.576 25.380 1.00 89.69 351 GLY A N 1
ATOM 2755 C CA . GLY A 1 351 ? 4.673 -15.218 24.991 1.00 89.69 351 GLY A CA 1
ATOM 2756 C C . GLY A 1 351 ? 4.914 -16.559 24.294 1.00 89.69 351 GLY A C 1
ATOM 2757 O O . GLY A 1 351 ? 4.349 -17.569 24.712 1.00 89.69 351 GLY A O 1
ATOM 2758 N N . LYS A 1 352 ? 5.822 -16.604 23.306 1.00 87.12 352 LYS A N 1
ATOM 2759 C CA . LYS A 1 352 ? 6.194 -17.835 22.584 1.00 87.12 352 LYS A CA 1
ATOM 2760 C C . LYS A 1 352 ? 6.749 -18.909 23.528 1.00 87.12 352 LYS A C 1
ATOM 2762 O O . LYS A 1 352 ? 6.349 -20.064 23.406 1.00 87.12 352 LYS A O 1
ATOM 2767 N N . LEU A 1 353 ? 7.586 -18.534 24.501 1.00 90.88 353 LEU A N 1
ATOM 2768 C CA . LEU A 1 353 ? 8.100 -19.451 25.532 1.00 90.88 353 LEU A CA 1
ATOM 2769 C C . LEU A 1 353 ? 6.996 -19.996 26.453 1.00 90.88 353 LEU A C 1
ATOM 2771 O O . LEU A 1 353 ? 7.064 -21.144 26.879 1.00 90.88 353 LEU A O 1
ATOM 2775 N N . LEU A 1 354 ? 5.967 -19.196 26.735 1.00 92.62 354 LEU A N 1
ATOM 2776 C CA . LEU A 1 354 ? 4.818 -19.577 27.565 1.00 92.62 354 LEU A CA 1
ATOM 2777 C C . LEU A 1 354 ? 3.663 -20.210 26.765 1.00 92.62 354 LEU A C 1
ATOM 2779 O O . LEU A 1 354 ? 2.588 -20.433 27.321 1.00 92.62 354 LEU A O 1
ATOM 2783 N N . GLY A 1 355 ? 3.833 -20.446 25.459 1.00 86.88 355 GLY A N 1
ATOM 2784 C CA . GLY A 1 355 ? 2.774 -20.951 24.578 1.00 86.88 355 GLY A CA 1
ATOM 2785 C C . GLY A 1 355 ? 1.621 -19.965 24.327 1.00 86.88 355 GLY A C 1
ATOM 2786 O O . GLY A 1 355 ? 0.580 -20.358 23.802 1.00 86.88 355 GLY A O 1
ATOM 2787 N N . LYS A 1 356 ? 1.782 -18.683 24.682 1.00 86.69 356 LYS A N 1
ATOM 2788 C CA . LYS A 1 356 ? 0.790 -17.617 24.484 1.00 86.69 356 LYS A CA 1
ATOM 2789 C C . LYS A 1 356 ? 1.121 -16.793 23.240 1.00 86.69 356 LYS A C 1
ATOM 2791 O O . LYS A 1 356 ? 2.200 -16.220 23.118 1.00 86.69 356 LYS A O 1
ATOM 2796 N N . LYS A 1 357 ? 0.170 -16.696 22.313 1.00 82.06 357 LYS A N 1
ATOM 2797 C CA . LYS A 1 357 ? 0.306 -15.894 21.087 1.00 82.06 357 LYS A CA 1
ATOM 2798 C C . LYS A 1 357 ? -0.178 -14.456 21.318 1.00 82.06 357 LYS A C 1
ATOM 2800 O O . LYS A 1 357 ? -0.940 -14.193 22.243 1.00 82.06 357 LYS A O 1
ATOM 2805 N N . GLY A 1 358 ? 0.274 -13.526 20.479 1.00 80.56 358 GLY A N 1
ATOM 2806 C CA . GLY A 1 358 ? -0.276 -12.164 20.405 1.00 80.56 358 GLY A CA 1
ATOM 2807 C C . GLY A 1 358 ? 0.310 -11.123 21.367 1.00 80.56 358 GLY A C 1
ATOM 2808 O O . GLY A 1 358 ? -0.004 -9.947 21.234 1.00 80.56 358 GLY A O 1
ATOM 2809 N N . TRP A 1 359 ? 1.209 -11.497 22.285 1.00 87.38 359 TRP A N 1
ATOM 2810 C CA . TRP A 1 359 ? 1.801 -10.557 23.257 1.00 87.38 359 TRP A CA 1
ATOM 2811 C C . TRP A 1 359 ? 2.594 -9.412 22.618 1.00 87.38 359 TRP A C 1
ATOM 2813 O O . TRP A 1 359 ? 2.642 -8.316 23.173 1.00 87.38 359 TRP A O 1
ATOM 2823 N N . PHE A 1 360 ? 3.156 -9.646 21.431 1.00 86.69 360 PHE A N 1
ATOM 2824 C CA . PHE A 1 360 ? 3.762 -8.596 20.618 1.00 86.69 360 PHE A CA 1
ATOM 2825 C C . PHE A 1 360 ? 2.770 -7.463 20.327 1.00 86.69 360 PHE A C 1
ATOM 2827 O O . PHE A 1 360 ? 3.067 -6.305 20.600 1.00 86.69 360 PHE A O 1
ATOM 2834 N N . TYR A 1 361 ? 1.570 -7.800 19.852 1.00 84.75 361 TYR A N 1
ATOM 2835 C CA . TYR A 1 361 ? 0.537 -6.824 19.505 1.00 84.75 361 TYR A CA 1
ATOM 2836 C C . TYR A 1 361 ? -0.068 -6.154 20.744 1.00 84.75 361 TYR A C 1
ATOM 2838 O O . TYR A 1 361 ? -0.350 -4.962 20.710 1.00 84.75 361 TYR A O 1
ATOM 2846 N N . ILE A 1 362 ? -0.176 -6.874 21.871 1.00 84.56 362 ILE A N 1
ATOM 2847 C CA . ILE A 1 362 ? -0.650 -6.299 23.145 1.00 84.56 362 ILE A CA 1
ATOM 2848 C C . ILE A 1 362 ? 0.253 -5.142 23.600 1.00 84.56 362 ILE A C 1
ATOM 2850 O O . ILE A 1 362 ? -0.241 -4.103 24.029 1.00 84.56 362 ILE A O 1
ATOM 2854 N N . VAL A 1 363 ? 1.577 -5.303 23.501 1.00 86.50 363 VAL A N 1
ATOM 2855 C CA . VAL A 1 363 ? 2.541 -4.272 23.930 1.00 86.50 363 VAL A CA 1
ATOM 2856 C C . VAL A 1 363 ? 2.813 -3.239 22.831 1.00 86.50 363 VAL A C 1
ATOM 2858 O O . VAL A 1 363 ? 2.936 -2.046 23.117 1.00 86.50 363 VAL A O 1
ATOM 2861 N N . GLY A 1 364 ? 2.895 -3.674 21.572 1.00 82.62 364 GLY A N 1
ATOM 2862 C CA . GLY A 1 364 ? 3.076 -2.793 20.415 1.00 82.62 364 GLY A CA 1
ATOM 2863 C C . GLY A 1 364 ? 1.902 -1.829 20.233 1.00 82.62 364 GLY A C 1
ATOM 2864 O O . GLY A 1 364 ? 2.101 -0.664 19.879 1.00 82.62 364 GLY A O 1
ATOM 2865 N N . GLY A 1 365 ? 0.702 -2.273 20.603 1.00 84.62 365 GLY A N 1
ATOM 2866 C CA . GLY A 1 365 ? -0.538 -1.533 20.441 1.00 84.62 365 GLY A CA 1
ATOM 2867 C C . GLY A 1 365 ? -1.047 -1.589 19.006 1.00 84.62 365 GLY A C 1
ATOM 2868 O O . GLY A 1 365 ? -0.602 -2.402 18.196 1.00 84.62 365 GLY A O 1
ATOM 2869 N N . GLN A 1 366 ? -1.987 -0.698 18.708 1.00 81.38 366 GLN A N 1
ATOM 2870 C CA . GLN A 1 366 ? -2.794 -0.771 17.500 1.00 81.38 366 GLN A CA 1
ATOM 2871 C C . GLN A 1 366 ? -1.986 -0.680 16.194 1.00 81.38 366 GLN A C 1
ATOM 2873 O O . GLN A 1 366 ? -2.122 -1.549 15.338 1.00 81.38 366 GLN A O 1
ATOM 2878 N N . ASP A 1 367 ? -1.069 0.285 16.091 1.00 78.81 367 ASP A N 1
ATOM 2879 C CA . ASP A 1 367 ? -0.195 0.453 14.920 1.00 78.81 367 ASP A CA 1
ATOM 2880 C C . ASP A 1 367 ? 0.657 -0.796 14.618 1.00 78.81 367 ASP A C 1
ATOM 2882 O O . ASP A 1 367 ? 0.962 -1.073 13.464 1.00 78.81 367 ASP A O 1
ATOM 2886 N N . ALA A 1 368 ? 1.034 -1.583 15.635 1.00 77.69 368 ALA A N 1
ATOM 2887 C CA . ALA A 1 368 ? 1.805 -2.811 15.425 1.00 77.69 368 ALA A CA 1
ATOM 2888 C C . ALA A 1 368 ? 0.976 -3.932 14.786 1.00 77.69 368 ALA A C 1
ATOM 2890 O O . ALA A 1 368 ? 1.550 -4.848 14.201 1.00 77.69 368 ALA A O 1
ATOM 2891 N N . GLY A 1 369 ? -0.349 -3.880 14.942 1.00 75.12 369 GLY A N 1
ATOM 2892 C CA . GLY A 1 369 ? -1.289 -4.825 14.346 1.00 75.12 369 GLY A CA 1
ATOM 2893 C C . GLY A 1 369 ? -1.837 -4.388 12.987 1.00 75.12 369 GLY A C 1
ATOM 2894 O O . GLY A 1 369 ? -2.401 -5.228 12.304 1.00 75.12 369 GLY A O 1
ATOM 2895 N N . GLN A 1 370 ? -1.668 -3.120 12.592 1.00 82.25 370 GLN A N 1
ATOM 2896 C CA . GLN A 1 370 ? -2.216 -2.554 11.351 1.00 82.25 370 GLN A CA 1
ATOM 2897 C C . GLN A 1 370 ? -1.103 -2.109 10.402 1.00 82.25 370 GLN A C 1
ATOM 2899 O O . GLN A 1 370 ? -0.858 -0.912 10.218 1.00 82.25 370 GLN A O 1
ATOM 2904 N N . ILE A 1 371 ? -0.414 -3.087 9.828 1.00 84.38 371 ILE A N 1
ATOM 2905 C CA . ILE A 1 371 ? 0.693 -2.863 8.905 1.00 84.38 371 ILE A CA 1
ATOM 2906 C C . ILE A 1 371 ? 0.620 -3.845 7.744 1.00 84.38 371 ILE A C 1
ATOM 2908 O O . ILE A 1 371 ? 0.834 -5.050 7.897 1.00 84.38 371 ILE A O 1
ATOM 2912 N N . ASP A 1 372 ? 0.346 -3.291 6.575 1.00 82.19 372 ASP A N 1
ATOM 2913 C CA . ASP A 1 372 ? 0.320 -4.006 5.313 1.00 82.19 372 ASP A CA 1
ATOM 2914 C C . ASP A 1 372 ? 1.677 -3.867 4.628 1.00 82.19 372 ASP A C 1
ATOM 2916 O O . ASP A 1 372 ? 2.208 -2.763 4.480 1.00 82.19 372 ASP A O 1
ATOM 2920 N N . ASP A 1 373 ? 2.264 -4.999 4.247 1.00 81.12 373 ASP A N 1
ATOM 2921 C CA . ASP A 1 373 ? 3.608 -5.050 3.672 1.00 81.12 373 ASP A CA 1
ATOM 2922 C C . ASP A 1 373 ? 3.618 -4.786 2.160 1.00 81.12 373 ASP A C 1
ATOM 2924 O O . ASP A 1 373 ? 2.593 -4.853 1.472 1.00 81.12 373 ASP A O 1
ATOM 2928 N N . VAL A 1 374 ? 4.817 -4.538 1.628 1.00 80.44 374 VAL A N 1
ATOM 2929 C CA . VAL A 1 374 ? 5.051 -4.430 0.183 1.00 80.44 374 VAL A CA 1
ATOM 2930 C C . VAL A 1 374 ? 4.566 -5.680 -0.551 1.00 80.44 374 VAL A C 1
ATOM 2932 O O . VAL A 1 374 ? 4.564 -6.787 -0.015 1.00 80.44 374 VAL A O 1
ATOM 2935 N N . LEU A 1 375 ? 4.184 -5.506 -1.814 1.00 76.44 375 LEU A N 1
ATOM 2936 C CA . LEU A 1 375 ? 3.622 -6.531 -2.698 1.00 76.44 375 LEU A CA 1
ATOM 2937 C C . LEU A 1 375 ? 2.284 -7.124 -2.209 1.00 76.44 375 LEU A C 1
ATOM 2939 O O . LEU A 1 375 ? 1.803 -8.082 -2.809 1.00 76.44 375 LEU A O 1
ATOM 2943 N N . GLY A 1 376 ? 1.688 -6.572 -1.142 1.00 75.75 376 GLY A N 1
ATOM 2944 C CA . GLY A 1 376 ? 0.341 -6.910 -0.662 1.00 75.75 376 GLY A CA 1
ATOM 2945 C C . GLY A 1 376 ? -0.764 -5.977 -1.174 1.00 75.75 376 GLY A C 1
ATOM 2946 O O . GLY A 1 376 ? -1.938 -6.336 -1.144 1.00 75.75 376 GLY A O 1
ATOM 2947 N N . SER A 1 377 ? -0.392 -4.795 -1.674 1.00 86.25 377 SER A N 1
ATOM 2948 C CA . SER A 1 377 ? -1.308 -3.783 -2.216 1.00 86.25 377 SER A CA 1
ATOM 2949 C C . SER A 1 377 ? -1.286 -3.746 -3.744 1.00 86.25 377 SER A C 1
ATOM 2951 O O . SER A 1 377 ? -0.371 -4.269 -4.370 1.00 86.25 377 SER A O 1
ATOM 2953 N N . LEU A 1 378 ? -2.286 -3.107 -4.357 1.00 91.50 378 LEU A N 1
ATOM 2954 C CA . LEU A 1 378 ? -2.324 -2.900 -5.807 1.00 91.50 378 LEU A CA 1
ATOM 2955 C C . LEU A 1 378 ? -1.392 -1.756 -6.250 1.00 91.50 378 LEU A C 1
ATOM 2957 O O . LEU A 1 378 ? -1.224 -0.789 -5.501 1.00 91.50 378 LEU A O 1
ATOM 2961 N N . PRO A 1 379 ? -0.856 -1.800 -7.487 1.00 94.75 379 PRO A N 1
ATOM 2962 C CA . PRO A 1 379 ? -0.224 -0.650 -8.134 1.00 94.75 379 PRO A CA 1
ATOM 2963 C C . PRO A 1 379 ? -1.075 0.636 -8.034 1.00 94.75 379 PRO A C 1
ATOM 2965 O O . PRO A 1 379 ? -2.290 0.547 -8.213 1.00 94.75 379 PRO A O 1
ATOM 2968 N N . PRO A 1 380 ? -0.481 1.821 -7.774 1.00 95.88 380 PRO A N 1
ATOM 2969 C CA . PRO A 1 380 ? 0.954 2.077 -7.644 1.00 95.88 380 PRO A CA 1
ATOM 2970 C C . PRO A 1 380 ? 1.543 1.781 -6.252 1.00 95.88 380 PRO A C 1
ATOM 2972 O O . PRO A 1 380 ? 2.695 2.107 -5.990 1.00 95.88 380 PRO A O 1
ATOM 2975 N N . TYR A 1 381 ? 0.772 1.204 -5.330 1.00 95.69 381 TYR A N 1
ATOM 2976 C CA . TYR A 1 381 ? 1.147 1.065 -3.919 1.00 95.69 381 TYR A CA 1
ATOM 2977 C C . TYR A 1 381 ? 1.701 -0.321 -3.545 1.00 95.69 381 TYR A C 1
ATOM 2979 O O . TYR A 1 381 ? 2.004 -0.584 -2.386 1.00 95.69 381 TYR A O 1
ATOM 2987 N N . ASP A 1 382 ? 1.913 -1.193 -4.528 1.00 93.50 382 ASP A N 1
ATOM 2988 C CA . ASP A 1 382 ? 2.465 -2.550 -4.407 1.00 93.50 382 ASP A CA 1
ATOM 2989 C C . ASP A 1 382 ? 3.940 -2.606 -3.968 1.00 93.50 382 ASP A C 1
ATOM 2991 O O . ASP A 1 382 ? 4.497 -3.684 -3.814 1.00 93.50 382 ASP A O 1
ATOM 2995 N N . TYR A 1 383 ? 4.595 -1.476 -3.725 1.00 94.81 383 TYR A N 1
ATOM 2996 C CA . TYR A 1 383 ? 5.936 -1.403 -3.127 1.00 94.81 383 TYR A CA 1
ATOM 2997 C C . TYR A 1 383 ? 5.994 -0.421 -1.951 1.00 94.81 383 TYR A C 1
ATOM 2999 O O . TYR A 1 383 ? 7.022 0.199 -1.665 1.00 94.81 383 TYR A O 1
ATOM 3007 N N . TYR A 1 384 ? 4.861 -0.271 -1.264 1.00 95.50 384 TYR A N 1
ATOM 3008 C CA . TYR A 1 384 ? 4.722 0.544 -0.068 1.00 95.50 384 TYR A CA 1
ATOM 3009 C C . TYR A 1 384 ? 4.358 -0.337 1.115 1.00 95.50 384 TYR A C 1
ATOM 3011 O O . TYR A 1 384 ? 3.595 -1.289 0.983 1.00 95.50 384 TYR A O 1
ATOM 3019 N N . VAL A 1 385 ? 4.874 0.036 2.278 1.00 95.38 385 VAL A N 1
ATOM 3020 C CA . VAL A 1 385 ? 4.268 -0.349 3.548 1.00 95.38 385 VAL A CA 1
ATOM 3021 C C . VAL A 1 385 ? 3.159 0.650 3.843 1.00 95.38 385 VAL A C 1
ATOM 3023 O O . VAL A 1 385 ? 3.379 1.862 3.743 1.00 95.38 385 VAL A O 1
ATOM 3026 N N . ILE A 1 386 ? 1.976 0.156 4.189 1.00 94.81 386 ILE A N 1
ATOM 3027 C CA . ILE A 1 386 ? 0.805 0.983 4.486 1.00 94.81 386 ILE A CA 1
ATOM 3028 C C . ILE A 1 386 ? 0.404 0.733 5.934 1.00 94.81 386 ILE A C 1
ATOM 3030 O O . ILE A 1 386 ? 0.191 -0.404 6.346 1.00 94.81 386 ILE A O 1
ATOM 3034 N N . MET A 1 387 ? 0.338 1.803 6.720 1.00 93.88 387 MET A N 1
ATOM 3035 C CA . MET A 1 387 ? -0.163 1.732 8.091 1.00 93.88 387 MET A CA 1
ATOM 3036 C C . MET A 1 387 ? -1.672 1.960 8.091 1.00 93.88 387 MET A C 1
ATOM 3038 O O . MET A 1 387 ? -2.170 2.742 7.281 1.00 93.88 387 MET A O 1
ATOM 3042 N N . GLY A 1 388 ? -2.387 1.345 9.036 1.00 92.88 388 GLY A N 1
ATOM 3043 C CA . GLY A 1 388 ? -3.805 1.640 9.272 1.00 92.88 388 GLY A CA 1
ATOM 3044 C C . GLY A 1 388 ? -4.058 3.126 9.570 1.00 92.88 388 GLY A C 1
ATOM 3045 O O . GLY A 1 388 ? -3.113 3.859 9.862 1.00 92.88 388 GLY A O 1
ATOM 3046 N N . PRO A 1 389 ? -5.309 3.607 9.509 1.00 93.94 389 PRO A N 1
ATOM 3047 C CA . PRO A 1 389 ? -5.626 5.022 9.705 1.00 93.94 389 PRO A CA 1
ATOM 3048 C C . PRO A 1 389 ? -5.232 5.525 11.100 1.00 93.94 389 PRO A C 1
ATOM 3050 O O . PRO A 1 389 ? -5.072 4.750 12.040 1.00 93.94 389 PRO A O 1
ATOM 3053 N N . GLU A 1 390 ? -5.056 6.834 11.232 1.00 90.31 390 GLU A N 1
ATOM 3054 C CA . GLU A 1 390 ? -4.561 7.478 12.453 1.00 90.31 390 GLU A CA 1
ATOM 3055 C C . GLU A 1 390 ? -5.595 7.516 13.590 1.00 90.31 390 GLU A C 1
ATOM 3057 O O . GLU A 1 390 ? -5.251 7.258 14.743 1.00 90.31 390 GLU A O 1
ATOM 3062 N N . ASP A 1 391 ? -6.855 7.823 13.271 1.00 93.88 391 ASP A N 1
ATOM 3063 C CA . ASP A 1 391 ? -7.983 7.795 14.213 1.00 93.88 391 ASP A CA 1
ATOM 3064 C C . ASP A 1 391 ? -9.160 7.012 13.602 1.00 93.88 391 ASP A C 1
ATOM 3066 O O . ASP A 1 391 ? -10.137 7.603 13.129 1.00 93.88 391 ASP A O 1
ATOM 3070 N N . PRO A 1 392 ? -9.090 5.666 13.576 1.00 95.38 392 PRO A N 1
ATOM 3071 C CA . PRO A 1 392 ? -10.126 4.840 12.959 1.00 95.38 392 PRO A CA 1
ATOM 3072 C C . PRO A 1 392 ? -11.498 5.012 13.622 1.00 95.38 392 PRO A C 1
ATOM 3074 O O . PRO A 1 392 ? -12.521 4.884 12.948 1.00 95.38 392 PRO A O 1
ATOM 3077 N N . SER A 1 393 ? -11.546 5.324 14.922 1.00 95.75 393 SER A N 1
ATOM 3078 C CA . SER A 1 393 ? -12.802 5.536 15.657 1.00 95.75 393 SER A CA 1
ATOM 3079 C C . SER A 1 393 ? -13.448 6.873 15.291 1.00 95.75 393 SER A C 1
ATOM 3081 O O . SER A 1 393 ? -14.647 6.927 14.990 1.00 95.75 393 SER A O 1
ATOM 3083 N N . GLY A 1 394 ? -12.658 7.950 15.249 1.00 97.38 394 GLY A N 1
ATOM 3084 C CA . GLY A 1 394 ? -13.111 9.256 14.777 1.00 97.38 394 GLY A CA 1
ATOM 3085 C C . GLY A 1 394 ? -13.532 9.221 13.309 1.00 97.38 394 GLY A C 1
ATOM 3086 O O . GLY A 1 394 ? -14.586 9.763 12.958 1.00 97.38 394 GLY A O 1
ATOM 3087 N N . LEU A 1 395 ? -12.773 8.513 12.466 1.00 97.75 395 LEU A N 1
ATOM 3088 C CA . LEU A 1 395 ? -13.106 8.316 11.058 1.00 97.75 395 LEU A CA 1
ATOM 3089 C C . LEU A 1 395 ? -14.434 7.566 10.895 1.00 97.75 395 LEU A C 1
ATOM 3091 O O . LEU A 1 395 ? -15.320 8.049 10.191 1.00 97.75 395 LEU A O 1
ATOM 3095 N N . SER A 1 396 ? -14.619 6.451 11.607 1.00 98.25 396 SER A N 1
ATOM 3096 C CA . SER A 1 396 ? -15.869 5.675 11.598 1.00 98.25 396 SER A CA 1
ATOM 3097 C C . SER A 1 396 ? -17.067 6.504 12.051 1.00 98.25 396 SER A C 1
ATOM 3099 O O . SER A 1 396 ? -18.094 6.541 11.378 1.00 98.25 396 SER A O 1
ATOM 3101 N N . SER A 1 397 ? -16.915 7.266 13.135 1.00 98.12 397 SER A N 1
ATOM 3102 C CA . SER A 1 397 ? -17.964 8.158 13.643 1.00 98.12 397 SER A CA 1
ATOM 3103 C C . SER A 1 397 ? -18.325 9.271 12.651 1.00 98.12 397 SER A C 1
ATOM 3105 O O . SER A 1 397 ? -19.482 9.688 12.556 1.00 98.12 397 SER A O 1
ATOM 3107 N N . LYS A 1 398 ? -17.342 9.787 11.904 1.00 98.00 398 LYS A N 1
ATOM 3108 C CA . LYS A 1 398 ? -17.569 10.784 10.852 1.00 98.00 398 LYS A CA 1
ATOM 3109 C C . LYS A 1 398 ? -18.288 10.170 9.650 1.00 98.00 398 LYS A C 1
ATOM 3111 O O . LYS A 1 398 ? -19.243 10.773 9.171 1.00 98.00 398 LYS A O 1
ATOM 3116 N N . MET A 1 399 ? -17.877 8.981 9.205 1.00 97.94 399 MET A N 1
ATOM 3117 C CA . MET A 1 399 ? -18.544 8.253 8.120 1.00 97.94 399 MET A CA 1
ATOM 3118 C C . MET A 1 399 ? -19.998 7.936 8.474 1.00 97.94 399 MET A C 1
ATOM 3120 O O . MET A 1 399 ? -20.881 8.258 7.689 1.00 97.94 399 MET A O 1
ATOM 3124 N N . ALA A 1 400 ? -20.260 7.407 9.672 1.00 97.38 400 ALA A N 1
ATOM 3125 C CA . ALA A 1 400 ? -21.612 7.061 10.107 1.00 97.38 400 ALA A CA 1
ATOM 3126 C C . ALA A 1 400 ? -22.575 8.260 10.039 1.00 97.38 400 ALA A C 1
ATOM 3128 O O . ALA A 1 400 ? -23.668 8.185 9.477 1.00 97.38 400 ALA A O 1
ATOM 3129 N N . ARG A 1 401 ? -22.122 9.423 10.526 1.00 96.44 401 ARG A N 1
ATOM 3130 C CA . ARG A 1 401 ? -22.882 10.682 10.477 1.00 96.44 401 ARG A CA 1
ATOM 3131 C C . ARG A 1 401 ? -23.207 11.135 9.052 1.00 96.44 401 ARG A C 1
ATOM 3133 O O . ARG A 1 401 ? -24.287 11.658 8.816 1.00 96.44 401 ARG A O 1
ATOM 3140 N N . GLU A 1 402 ? -22.259 10.985 8.133 1.00 96.56 402 GLU A N 1
ATOM 3141 C CA . GLU A 1 402 ? -22.386 11.448 6.747 1.00 96.56 402 GLU A CA 1
ATOM 3142 C C . GLU A 1 402 ? -23.180 10.482 5.859 1.00 96.56 402 GLU A C 1
ATOM 3144 O O . GLU A 1 402 ? -23.781 10.920 4.879 1.00 96.56 402 GLU A O 1
ATOM 3149 N N . LEU A 1 403 ? -23.168 9.187 6.186 1.00 95.94 403 LEU A N 1
ATOM 3150 C CA . LEU A 1 403 ? -23.886 8.140 5.456 1.00 95.94 403 LEU A CA 1
ATOM 3151 C C . LEU A 1 403 ? -25.318 7.934 5.964 1.00 95.94 403 LEU A C 1
ATOM 3153 O O . LEU A 1 403 ? -26.176 7.511 5.196 1.00 95.94 403 LEU A O 1
ATOM 3157 N N . GLY A 1 404 ? -25.585 8.222 7.242 1.00 94.19 404 GLY A N 1
ATOM 3158 C CA . GLY A 1 404 ? -26.882 7.949 7.869 1.00 94.19 404 GLY A CA 1
ATOM 3159 C C . GLY A 1 404 ? -27.086 6.484 8.282 1.00 94.19 404 GLY A C 1
ATOM 3160 O O . GLY A 1 404 ? -28.220 6.075 8.519 1.00 94.19 404 GLY A O 1
ATOM 3161 N N . CYS A 1 405 ? -26.008 5.703 8.381 1.00 96.00 405 CYS A N 1
ATOM 3162 C CA . CYS A 1 405 ? -25.979 4.336 8.912 1.00 96.00 405 CYS A CA 1
ATOM 3163 C C . CYS A 1 405 ? -24.749 4.143 9.808 1.00 96.00 405 CYS A C 1
ATOM 3165 O O . CYS A 1 405 ? -23.926 5.050 9.927 1.00 96.00 405 CYS A O 1
ATOM 3167 N N . GLU A 1 406 ? -24.593 2.978 10.435 1.00 97.81 406 GLU A N 1
ATOM 3168 C CA . GLU A 1 406 ? -23.370 2.690 11.184 1.00 97.81 406 GLU A CA 1
ATOM 3169 C C . GLU A 1 406 ? -22.189 2.496 10.222 1.00 97.81 406 GLU A C 1
ATOM 3171 O O . GLU A 1 406 ? -22.364 2.171 9.043 1.00 97.81 406 GLU A O 1
ATOM 3176 N N . ALA A 1 407 ? -20.969 2.703 10.712 1.00 98.12 407 ALA A N 1
ATOM 3177 C CA . ALA A 1 407 ? -19.764 2.530 9.917 1.00 98.12 407 ALA A CA 1
ATOM 3178 C C . ALA A 1 407 ? -18.607 1.987 10.754 1.00 98.12 407 ALA A C 1
ATOM 3180 O O . ALA A 1 407 ? -18.497 2.269 11.949 1.00 98.12 407 ALA A O 1
ATOM 3181 N N . ALA A 1 408 ? -17.714 1.237 10.114 1.00 98.25 408 ALA A N 1
ATOM 3182 C CA . ALA A 1 408 ? -16.501 0.753 10.755 1.00 98.25 408 ALA A CA 1
ATOM 3183 C C . ALA A 1 408 ? -15.324 0.672 9.783 1.00 98.25 408 ALA A C 1
ATOM 3185 O O . ALA A 1 408 ? -15.482 0.467 8.578 1.00 98.25 408 ALA A O 1
ATOM 3186 N N . ILE A 1 409 ? -14.126 0.807 10.338 1.00 97.88 409 ILE A N 1
ATOM 3187 C CA . ILE A 1 409 ? -12.884 0.414 9.692 1.00 97.88 409 ILE A CA 1
ATOM 3188 C C . ILE A 1 409 ? -12.560 -1.008 10.148 1.00 97.88 409 ILE A C 1
ATOM 3190 O O . ILE A 1 409 ? -12.506 -1.283 11.349 1.00 97.88 409 ILE A O 1
ATOM 3194 N N . VAL A 1 410 ? -12.326 -1.905 9.193 1.00 96.19 410 VAL A N 1
ATOM 3195 C CA . VAL A 1 410 ? -12.005 -3.309 9.471 1.00 96.19 410 VAL A CA 1
ATOM 3196 C C . VAL A 1 410 ? -10.711 -3.693 8.769 1.00 96.19 410 VAL A C 1
ATOM 3198 O O . VAL A 1 410 ? -10.510 -3.390 7.592 1.00 96.19 410 VAL A O 1
ATOM 3201 N N . ASP A 1 411 ? -9.838 -4.369 9.503 1.00 92.88 411 ASP A N 1
ATOM 3202 C CA . ASP A 1 411 ? -8.732 -5.134 8.942 1.00 92.88 411 ASP A CA 1
ATOM 3203 C C . ASP A 1 411 ? -9.139 -6.611 8.891 1.00 92.88 411 ASP A C 1
ATOM 3205 O O . ASP A 1 411 ? -9.572 -7.162 9.899 1.00 92.88 411 ASP A O 1
ATOM 3209 N N . ALA A 1 412 ? -9.078 -7.246 7.724 1.00 89.12 412 ALA A N 1
ATOM 3210 C CA . ALA A 1 412 ? -9.496 -8.633 7.544 1.00 89.12 412 ALA A CA 1
ATOM 3211 C C . ALA A 1 412 ? -8.567 -9.348 6.569 1.00 89.12 412 ALA A C 1
ATOM 3213 O O . ALA A 1 412 ? -8.117 -8.770 5.584 1.00 89.12 412 ALA A O 1
ATOM 3214 N N . ASN A 1 413 ? -8.305 -10.628 6.826 1.00 84.38 413 ASN A N 1
ATOM 3215 C CA . ASN A 1 413 ? -7.426 -11.432 5.988 1.00 84.38 413 ASN A CA 1
ATOM 3216 C C . ASN A 1 413 ? -7.986 -12.829 5.707 1.00 84.38 413 ASN A C 1
ATOM 3218 O O . ASN A 1 413 ? -8.913 -13.327 6.345 1.00 84.38 413 ASN A O 1
ATOM 3222 N N . ASP A 1 414 ? -7.352 -13.503 4.751 1.00 78.94 414 ASP A N 1
ATOM 3223 C CA . ASP A 1 414 ? -7.769 -14.826 4.287 1.00 78.94 414 ASP A CA 1
ATOM 3224 C C . ASP A 1 414 ? -7.486 -15.965 5.276 1.00 78.94 414 ASP A C 1
ATOM 3226 O O . ASP A 1 414 ? -7.895 -17.101 5.029 1.00 78.94 414 ASP A O 1
ATOM 3230 N N . LEU A 1 415 ? -6.815 -15.685 6.400 1.00 77.31 415 LEU A N 1
ATOM 3231 C CA . LEU A 1 415 ? -6.549 -16.663 7.458 1.00 77.31 415 LEU A CA 1
ATOM 3232 C C . LEU A 1 415 ? -7.709 -16.786 8.454 1.00 77.31 415 LEU A C 1
ATOM 3234 O O . LEU A 1 415 ? -7.588 -17.519 9.435 1.00 77.31 415 LEU A O 1
ATOM 3238 N N . GLY A 1 416 ? -8.829 -16.101 8.211 1.00 81.50 416 GLY A N 1
ATOM 3239 C CA . GLY A 1 416 ? -9.998 -16.158 9.084 1.00 81.50 416 GLY A CA 1
ATOM 3240 C C . GLY A 1 416 ? -9.963 -15.152 10.232 1.00 81.50 416 GLY A C 1
ATOM 3241 O O . GLY A 1 416 ? -10.721 -15.305 11.187 1.00 81.50 416 GLY A O 1
ATOM 3242 N N . VAL A 1 417 ? -9.060 -14.169 10.178 1.00 83.62 417 VAL A N 1
ATOM 3243 C CA . VAL A 1 417 ? -8.915 -13.138 11.208 1.00 83.62 417 VAL A CA 1
ATOM 3244 C C . VAL A 1 417 ? -9.442 -11.824 10.654 1.00 83.62 417 VAL A C 1
ATOM 3246 O O . VAL A 1 417 ? -8.991 -11.370 9.602 1.00 83.62 417 VAL A O 1
ATOM 3249 N N . ALA A 1 418 ? -10.377 -11.225 11.383 1.00 90.62 418 ALA A N 1
ATOM 3250 C CA . ALA A 1 418 ? -10.843 -9.867 11.172 1.00 90.62 418 ALA A CA 1
ATOM 3251 C C . ALA A 1 418 ? -10.756 -9.096 12.491 1.00 90.62 418 ALA A C 1
ATOM 3253 O O . ALA A 1 418 ? -10.895 -9.682 13.564 1.00 90.62 418 ALA A O 1
ATOM 3254 N N . TRP A 1 419 ? -10.512 -7.796 12.396 1.00 92.75 419 TRP A N 1
ATOM 3255 C CA . TRP A 1 419 ? -10.391 -6.885 13.518 1.00 92.75 419 TRP A CA 1
ATOM 3256 C C . TRP A 1 419 ? -11.110 -5.573 13.196 1.00 92.75 419 TRP A C 1
ATOM 3258 O O . TRP A 1 419 ? -10.778 -4.882 12.228 1.00 92.75 419 TRP A O 1
ATOM 3268 N N . ALA A 1 420 ? -12.101 -5.222 14.016 1.00 94.31 420 ALA A N 1
ATOM 3269 C CA . ALA A 1 420 ? -12.795 -3.943 13.935 1.00 94.31 420 ALA A CA 1
ATOM 3270 C C . ALA A 1 420 ? -11.941 -2.859 14.614 1.00 94.31 420 ALA A C 1
ATOM 3272 O O . ALA A 1 420 ? -12.098 -2.541 15.792 1.00 94.31 420 ALA A O 1
ATOM 3273 N N . VAL A 1 421 ? -10.997 -2.301 13.856 1.00 93.94 421 VAL A N 1
ATOM 3274 C CA . VAL A 1 421 ? -9.972 -1.357 14.342 1.00 93.94 421 VAL A CA 1
ATOM 3275 C C . VAL A 1 421 ? -10.536 0.009 14.749 1.00 93.94 421 VAL A C 1
ATOM 3277 O O . VAL A 1 421 ? -9.898 0.750 15.496 1.00 93.94 421 VAL A O 1
ATOM 3280 N N . GLY A 1 422 ? -11.732 0.350 14.274 1.00 95.94 422 GLY A N 1
ATOM 3281 C CA . GLY A 1 422 ? -12.544 1.453 14.777 1.00 95.94 422 GLY A CA 1
ATOM 3282 C C . GLY A 1 422 ? -13.950 1.380 14.205 1.00 95.94 422 GLY A C 1
ATOM 3283 O O . GLY A 1 422 ? -14.162 0.810 13.139 1.00 95.94 422 GLY A O 1
ATOM 3284 N N . TYR A 1 423 ? -14.919 1.902 14.944 1.00 97.75 423 TYR A N 1
ATOM 3285 C CA . TYR A 1 423 ? -16.335 1.708 14.647 1.00 97.75 423 TYR A CA 1
ATOM 3286 C C . TYR A 1 423 ? -17.184 2.801 15.300 1.00 97.75 423 TYR A C 1
ATOM 3288 O O . TYR A 1 423 ? -16.763 3.433 16.272 1.00 97.75 423 TYR A O 1
ATOM 3296 N N . SER A 1 424 ? -18.364 3.064 14.738 1.00 97.06 424 SER A N 1
ATOM 3297 C CA . SER A 1 424 ? -19.363 3.952 15.334 1.00 97.06 424 SER A CA 1
ATOM 3298 C C . SER A 1 424 ? -20.091 3.283 16.507 1.00 97.06 424 SER A C 1
ATOM 3300 O O . SER A 1 424 ? -20.029 2.071 16.705 1.00 97.06 424 SER A O 1
ATOM 3302 N N . SER A 1 425 ? -20.770 4.087 17.329 1.00 94.50 425 SER A N 1
ATOM 3303 C CA . SER A 1 425 ? -21.312 3.652 18.624 1.00 94.50 425 SER A CA 1
ATOM 3304 C C . SER A 1 425 ? -22.389 2.567 18.558 1.00 94.50 425 SER A C 1
ATOM 3306 O O . SER A 1 425 ? -22.630 1.919 19.573 1.00 94.50 425 SER A O 1
ATOM 3308 N N . GLY A 1 426 ? -23.066 2.387 17.420 1.00 93.12 426 GLY A N 1
ATOM 3309 C CA . GLY A 1 426 ? -24.093 1.357 17.248 1.00 93.12 426 GLY A CA 1
ATOM 3310 C C . GLY A 1 426 ? -23.550 -0.005 16.808 1.00 93.12 426 GLY A C 1
ATOM 3311 O O . GLY A 1 426 ? -24.334 -0.932 16.611 1.00 93.12 426 GLY A O 1
ATOM 3312 N N . VAL A 1 427 ? -22.232 -0.147 16.645 1.00 96.31 427 VAL A N 1
ATOM 3313 C CA . VAL A 1 427 ? -21.590 -1.388 16.197 1.00 96.31 427 VAL A CA 1
ATOM 3314 C C . VAL A 1 427 ? -21.177 -2.250 17.390 1.00 96.31 427 VAL A C 1
ATOM 3316 O O . VAL A 1 427 ? -20.469 -1.789 18.282 1.00 96.31 427 VAL A O 1
ATOM 3319 N N . ASP A 1 428 ? -21.557 -3.529 17.363 1.00 95.81 428 ASP A N 1
ATOM 3320 C CA . ASP A 1 428 ? -20.942 -4.566 18.199 1.00 95.81 428 ASP A CA 1
ATOM 3321 C C . ASP A 1 428 ? -19.681 -5.100 17.489 1.00 95.81 428 ASP A C 1
ATOM 3323 O O . ASP A 1 428 ? -19.808 -5.796 16.472 1.00 95.81 428 ASP A O 1
ATOM 3327 N N . PRO A 1 429 ? -18.466 -4.784 17.979 1.00 95.38 429 PRO A N 1
ATOM 3328 C CA . PRO A 1 429 ? -17.229 -5.169 17.308 1.00 95.38 429 PRO A CA 1
ATOM 3329 C C . PRO A 1 429 ? -16.994 -6.681 17.319 1.00 95.38 429 PRO A C 1
ATOM 3331 O O . PRO A 1 429 ? -16.510 -7.212 16.326 1.00 95.38 429 PRO A O 1
ATOM 3334 N N . ALA A 1 430 ? -17.367 -7.394 18.388 1.00 94.62 430 ALA A N 1
ATOM 3335 C CA . ALA A 1 430 ? -17.124 -8.834 18.481 1.00 94.62 430 ALA A CA 1
ATOM 3336 C C . ALA A 1 430 ? -17.982 -9.600 17.464 1.00 94.62 430 ALA A C 1
ATOM 3338 O O . ALA A 1 430 ? -17.501 -10.506 16.781 1.00 94.62 430 ALA A O 1
ATOM 3339 N N . TRP A 1 431 ? -19.244 -9.187 17.323 1.00 94.38 431 TRP A N 1
ATOM 3340 C CA . TRP A 1 431 ? -20.129 -9.711 16.288 1.00 94.38 431 TRP A CA 1
ATOM 3341 C C . TRP A 1 431 ? -19.636 -9.354 14.880 1.00 94.38 431 TRP A C 1
ATOM 3343 O O . TRP A 1 431 ? -19.619 -10.212 13.996 1.00 94.38 431 TRP A O 1
ATOM 3353 N N . LEU A 1 432 ? -19.196 -8.110 14.665 1.00 95.31 432 LEU A N 1
ATOM 3354 C CA . LEU A 1 432 ? -18.696 -7.673 13.363 1.00 95.31 432 LEU A CA 1
ATOM 3355 C C . LEU A 1 432 ? -17.438 -8.448 12.940 1.00 95.31 432 LEU A C 1
ATOM 3357 O O . LEU A 1 432 ? -17.335 -8.858 11.787 1.00 95.31 432 LEU A O 1
ATOM 3361 N N . GLU A 1 433 ? -16.503 -8.694 13.857 1.00 94.56 433 GLU A N 1
ATOM 3362 C CA . GLU A 1 433 ? -15.296 -9.493 13.605 1.00 94.56 433 GLU A CA 1
ATOM 3363 C C . GLU A 1 433 ? -15.627 -10.941 13.226 1.00 94.56 433 GLU A C 1
ATOM 3365 O O . GLU A 1 433 ? -15.026 -11.502 12.307 1.00 94.56 433 GLU A O 1
ATOM 3370 N N . GLU A 1 434 ? -16.622 -11.545 13.879 1.00 92.06 434 GLU A N 1
ATOM 3371 C CA . GLU A 1 434 ? -17.106 -12.878 13.520 1.00 92.06 434 GLU A CA 1
ATOM 3372 C C . GLU A 1 434 ? -17.690 -12.904 12.101 1.00 92.06 434 GLU A C 1
ATOM 3374 O O . GLU A 1 434 ? -17.308 -13.757 11.291 1.00 92.06 434 GLU A O 1
ATOM 3379 N N . VAL A 1 435 ? -18.557 -11.942 11.786 1.00 92.44 435 VAL A N 1
ATOM 3380 C CA . VAL A 1 435 ? -19.207 -11.797 10.477 1.00 92.44 435 VAL A CA 1
ATOM 3381 C C . VAL A 1 435 ? -18.190 -11.533 9.360 1.00 92.44 435 VAL A C 1
ATOM 3383 O O . VAL A 1 435 ? -18.308 -12.090 8.270 1.00 92.44 435 VAL A O 1
ATOM 3386 N N . MET A 1 436 ? -17.163 -10.727 9.628 1.00 93.50 436 MET A N 1
ATOM 3387 C CA . MET A 1 436 ? -16.137 -10.355 8.648 1.00 93.50 436 MET A CA 1
ATOM 3388 C C . MET A 1 436 ? -15.003 -11.381 8.524 1.00 93.50 436 MET A C 1
ATOM 3390 O O . MET A 1 436 ? -14.175 -11.259 7.620 1.00 93.50 436 MET A O 1
ATOM 3394 N N . SER A 1 437 ? -14.963 -12.415 9.374 1.00 91.19 437 SER A N 1
ATOM 3395 C CA . SER A 1 437 ? -13.884 -13.418 9.399 1.00 91.19 437 SER A CA 1
ATOM 3396 C C . SER A 1 437 ? -13.701 -14.176 8.079 1.00 91.19 437 SER A C 1
ATOM 3398 O O . SER A 1 437 ? -12.614 -14.677 7.803 1.00 91.19 437 SER A O 1
ATOM 3400 N N . SER A 1 438 ? -14.725 -14.256 7.225 1.00 86.94 438 SER A N 1
ATOM 3401 C CA . SER A 1 438 ? -14.611 -14.865 5.893 1.00 86.94 438 SER A CA 1
ATOM 3402 C C . SER A 1 438 ? -13.887 -13.980 4.865 1.00 86.94 438 SER A C 1
ATOM 3404 O O . SER A 1 438 ? -13.688 -14.420 3.730 1.00 86.94 438 SER A O 1
ATOM 3406 N N . ASN A 1 439 ? -13.521 -12.750 5.242 1.00 91.38 439 ASN A N 1
ATOM 3407 C CA . ASN A 1 439 ? -13.003 -11.692 4.378 1.00 91.38 439 ASN A CA 1
ATOM 3408 C C . ASN A 1 439 ? -13.884 -11.466 3.127 1.00 91.38 439 ASN A C 1
ATOM 3410 O O . ASN A 1 439 ? -13.464 -11.782 2.008 1.00 91.38 439 ASN A O 1
ATOM 3414 N N . PRO A 1 440 ? -15.124 -10.956 3.291 1.00 90.44 440 PRO A N 1
ATOM 3415 C CA . PRO A 1 440 ? -16.040 -10.706 2.173 1.00 90.44 440 PRO A CA 1
ATOM 3416 C C . PRO A 1 440 ? -15.542 -9.618 1.213 1.00 90.44 440 PRO A C 1
ATOM 3418 O O . PRO A 1 440 ? -15.912 -9.638 0.045 1.00 90.44 440 PRO A O 1
ATOM 3421 N N . ALA A 1 441 ? -14.688 -8.704 1.687 1.00 88.56 441 ALA A N 1
ATOM 3422 C CA . ALA A 1 441 ? -14.012 -7.712 0.853 1.00 88.56 441 ALA A CA 1
ATOM 3423 C C . ALA A 1 441 ? -13.047 -8.364 -0.148 1.00 88.56 441 ALA A C 1
ATOM 3425 O O . ALA A 1 441 ? -12.715 -7.757 -1.163 1.00 88.56 441 ALA A O 1
ATOM 3426 N N . GLY A 1 442 ? -12.590 -9.586 0.142 1.00 86.31 442 GLY A N 1
ATOM 3427 C CA . GLY A 1 442 ? -11.573 -10.262 -0.640 1.00 86.31 442 GLY A CA 1
ATOM 3428 C C . GLY A 1 442 ? -10.257 -9.495 -0.687 1.00 86.31 442 GLY A C 1
ATOM 3429 O O . GLY A 1 442 ? -9.950 -8.739 0.226 1.00 86.31 442 GLY A O 1
ATOM 3430 N N . ASN A 1 443 ? -9.450 -9.726 -1.726 1.00 83.00 443 ASN A N 1
ATOM 3431 C CA . ASN A 1 443 ? -8.119 -9.123 -1.856 1.00 83.00 443 ASN A CA 1
ATOM 3432 C C . ASN A 1 443 ? -7.802 -8.762 -3.311 1.00 83.00 443 ASN A C 1
ATOM 3434 O O . ASN A 1 443 ? -8.442 -9.261 -4.241 1.00 83.00 443 ASN A O 1
ATOM 3438 N N . GLN A 1 444 ? -6.751 -7.953 -3.485 1.00 83.12 444 GLN A N 1
ATOM 3439 C CA . GLN A 1 444 ? -6.117 -7.674 -4.777 1.00 83.12 444 GLN A CA 1
ATOM 3440 C C . GLN A 1 444 ? -7.137 -7.189 -5.828 1.00 83.12 444 GLN A C 1
ATOM 3442 O O . GLN A 1 444 ? -7.869 -6.226 -5.596 1.00 83.12 444 GLN A O 1
ATOM 3447 N N . GLU A 1 445 ? -7.187 -7.836 -6.991 1.00 83.06 445 GLU A N 1
ATOM 3448 C CA . GLU A 1 445 ? -7.894 -7.375 -8.194 1.00 83.06 445 GLU A CA 1
ATOM 3449 C C . GLU A 1 445 ? -9.426 -7.425 -8.085 1.00 83.06 445 GLU A C 1
ATOM 3451 O O . GLU A 1 445 ? -10.130 -6.905 -8.950 1.00 83.06 445 GLU A O 1
ATOM 3456 N N . GLN A 1 446 ? -9.963 -7.962 -6.984 1.00 85.19 446 GLN A N 1
ATOM 3457 C CA . GLN A 1 446 ? -11.398 -7.899 -6.693 1.00 85.19 446 GLN A CA 1
ATOM 3458 C C . GLN A 1 446 ? -11.882 -6.456 -6.484 1.00 85.19 446 GLN A C 1
ATOM 3460 O O . GLN A 1 446 ? -13.011 -6.136 -6.857 1.00 85.19 446 GLN A O 1
ATOM 3465 N N . GLN A 1 447 ? -11.010 -5.574 -5.969 1.00 91.69 447 GLN A N 1
ATOM 3466 C CA . GLN A 1 447 ? -11.267 -4.135 -5.815 1.00 91.69 447 GLN A CA 1
ATOM 3467 C C . GLN A 1 447 ? -12.584 -3.822 -5.085 1.00 91.69 447 GLN A C 1
ATOM 3469 O O . GLN A 1 447 ? -13.356 -2.951 -5.487 1.00 91.69 447 GLN A O 1
ATOM 3474 N N . THR A 1 448 ? -12.823 -4.532 -3.983 1.00 94.56 448 THR A N 1
ATOM 3475 C CA . THR A 1 448 ? -14.011 -4.408 -3.126 1.00 94.56 448 THR A CA 1
ATOM 3476 C C . THR A 1 448 ? -13.650 -3.967 -1.700 1.00 94.56 448 THR A C 1
ATOM 3478 O O . THR A 1 448 ? -14.001 -4.645 -0.736 1.00 94.56 448 THR A O 1
ATOM 3481 N N . PRO A 1 449 ? -12.937 -2.834 -1.513 1.00 95.81 449 PRO A N 1
ATOM 3482 C CA . PRO A 1 449 ? -12.499 -2.379 -0.189 1.00 95.81 449 PRO A CA 1
ATOM 3483 C C . PRO A 1 449 ? -13.645 -1.865 0.695 1.00 95.81 449 PRO A C 1
ATOM 3485 O O . PRO A 1 449 ? -13.413 -1.539 1.860 1.00 95.81 449 PRO A O 1
ATOM 3488 N N . VAL A 1 450 ? -14.853 -1.762 0.133 1.00 97.62 450 VAL A N 1
ATOM 3489 C CA . VAL A 1 450 ? -16.083 -1.384 0.822 1.00 97.62 450 VAL A CA 1
ATOM 3490 C C . VAL A 1 450 ? -16.994 -2.603 0.905 1.00 97.62 450 VAL A C 1
ATOM 3492 O O . VAL A 1 450 ? -17.223 -3.277 -0.100 1.00 97.62 450 VAL A O 1
ATOM 3495 N N . VAL A 1 451 ? -17.540 -2.872 2.090 1.00 97.06 451 VAL A N 1
ATOM 3496 C CA . VAL A 1 451 ? -18.529 -3.938 2.306 1.00 97.06 451 VAL A CA 1
ATOM 3497 C C . VAL A 1 451 ? -19.704 -3.366 3.083 1.00 97.06 451 VAL A C 1
ATOM 3499 O O . VAL A 1 451 ? -19.511 -2.733 4.117 1.00 97.06 451 VAL A O 1
ATOM 3502 N N . LEU A 1 452 ? -20.924 -3.593 2.608 1.00 96.94 452 LEU A N 1
ATOM 3503 C CA . LEU A 1 452 ? -22.133 -3.277 3.362 1.00 96.94 452 LEU A CA 1
ATOM 3504 C C . LEU A 1 452 ? -22.606 -4.539 4.085 1.00 96.94 452 LEU A C 1
ATOM 3506 O O . LEU A 1 452 ? -22.899 -5.552 3.447 1.00 96.94 452 LEU A O 1
ATOM 3510 N N . VAL A 1 453 ? -22.654 -4.481 5.414 1.00 96.44 453 VAL A N 1
ATOM 3511 C CA . VAL A 1 453 ? -23.194 -5.551 6.258 1.00 96.44 453 VAL A CA 1
ATOM 3512 C C . VAL A 1 453 ? -24.644 -5.220 6.570 1.00 96.44 453 VAL A C 1
ATOM 3514 O O . VAL A 1 453 ? -24.925 -4.184 7.174 1.00 96.44 453 VAL A O 1
ATOM 3517 N N . ARG A 1 454 ? -25.558 -6.109 6.181 1.00 94.31 454 ARG A N 1
ATOM 3518 C CA . ARG A 1 454 ? -27.000 -5.924 6.352 1.00 94.31 454 ARG A CA 1
ATOM 3519 C C . ARG A 1 454 ? -27.612 -7.099 7.095 1.00 94.31 454 ARG A C 1
ATOM 3521 O O . ARG A 1 454 ? -27.398 -8.250 6.726 1.00 94.31 454 ARG A O 1
ATOM 3528 N N . ARG A 1 455 ? -28.420 -6.818 8.116 1.00 89.38 455 ARG A N 1
ATOM 3529 C CA . ARG A 1 455 ? -29.290 -7.832 8.724 1.00 89.38 455 ARG A CA 1
ATOM 3530 C C . ARG A 1 455 ? -30.571 -7.932 7.904 1.00 89.38 455 ARG A C 1
ATOM 3532 O O . ARG A 1 455 ? -31.242 -6.928 7.671 1.00 89.38 455 ARG A O 1
ATOM 3539 N N . LYS A 1 456 ? -30.900 -9.132 7.442 1.00 79.38 456 LYS A N 1
ATOM 3540 C CA . LYS A 1 456 ? -32.171 -9.421 6.784 1.00 79.38 456 LYS A CA 1
ATOM 3541 C C . LYS A 1 456 ? -33.293 -9.296 7.819 1.00 79.38 456 LYS A C 1
ATOM 3543 O O . LYS A 1 456 ? -33.103 -9.699 8.967 1.00 79.38 456 LYS A O 1
ATOM 3548 N N . PRO A 1 457 ? -34.465 -8.765 7.438 1.00 63.56 457 PRO A N 1
ATOM 3549 C CA . PRO A 1 457 ? -35.637 -8.846 8.295 1.00 63.56 457 PRO A CA 1
ATOM 3550 C C . PRO A 1 457 ? -35.920 -10.318 8.611 1.00 63.56 457 PRO A C 1
ATOM 3552 O O . PRO A 1 457 ? -35.847 -11.170 7.722 1.00 63.56 457 PRO A O 1
ATOM 3555 N N . SER A 1 458 ? -36.235 -10.618 9.869 1.00 55.66 458 SER A N 1
ATOM 3556 C CA . SER A 1 458 ? -36.665 -11.950 10.275 1.00 55.66 458 SER A CA 1
ATOM 3557 C C . SER A 1 458 ? -37.941 -12.321 9.516 1.00 55.66 458 SER A C 1
ATOM 3559 O O . SER A 1 458 ? -38.916 -11.575 9.505 1.00 55.66 458 SER A O 1
ATOM 3561 N N . THR A 1 459 ? -37.949 -13.487 8.872 1.00 51.94 459 THR A N 1
ATOM 3562 C CA . THR A 1 459 ? -39.125 -14.026 8.163 1.00 51.94 459 THR A CA 1
ATOM 3563 C C . THR A 1 459 ? -40.248 -14.497 9.101 1.00 51.94 459 THR A C 1
ATOM 3565 O O . THR A 1 459 ? -41.257 -15.004 8.625 1.00 51.94 459 THR A O 1
ATOM 3568 N N . ASP A 1 460 ? -40.121 -14.282 10.413 1.00 45.88 460 ASP A N 1
ATOM 3569 C CA . ASP A 1 460 ? -41.041 -14.779 11.448 1.00 45.88 460 ASP A CA 1
ATOM 3570 C C . ASP A 1 460 ? -42.108 -13.750 11.864 1.00 45.88 460 ASP A C 1
ATOM 3572 O O . ASP A 1 460 ? -42.434 -13.604 13.040 1.00 45.88 460 ASP A O 1
ATOM 3576 N N . THR A 1 461 ? -42.674 -13.017 10.903 1.00 41.16 461 THR A N 1
ATOM 3577 C CA . THR A 1 461 ? -43.918 -12.257 11.124 1.00 41.16 461 THR A CA 1
ATOM 3578 C C . THR A 1 461 ? -44.870 -12.423 9.944 1.00 41.16 461 THR A C 1
ATOM 3580 O O . THR A 1 461 ? -44.916 -11.591 9.040 1.00 41.16 461 THR A O 1
ATOM 3583 N N . VAL A 1 462 ? -45.646 -13.511 9.976 1.00 36.12 462 VAL A N 1
ATOM 3584 C CA . VAL A 1 462 ? -46.970 -13.609 9.339 1.00 36.12 462 VAL A CA 1
ATOM 3585 C C . VAL A 1 462 ? -47.941 -14.207 10.341 1.00 36.12 462 VAL A C 1
ATOM 3587 O O . VAL A 1 462 ? -47.589 -15.254 10.930 1.00 36.12 462 VAL A O 1
#

Foldseek 3Di:
DLVVQLVVLVVCLQVQVLVSSLVSLLVRPALQDDLLSLLSNLVSCVV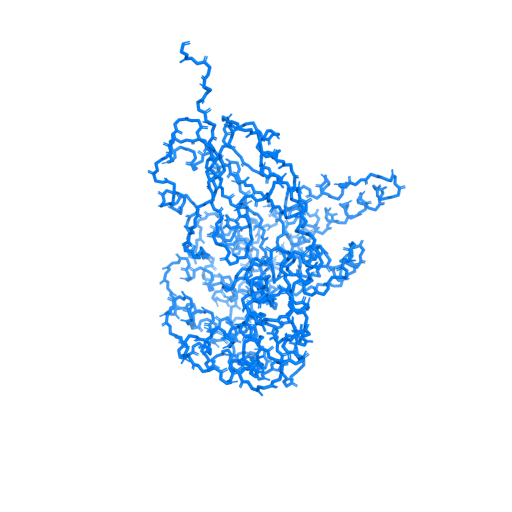VVNNVSSLVRLVSVCVNPNAPQSLVVNLLSCVLVLVLVVSLVSLVSNCVVPVLALQSLLSNLQSCVVRVVNLPSSLVSLVSSCVSCVVVVPLQSNLVSLLSNLVSCVVVVVLVVNLVSLVVNVVSLALLCALVSLLSNLVSCVVVVNNVVSQVSLLLRCQLVVPDPSSLVVCVVSPVDHSVPRDDRDAFADDADPQKDKAQFFDDDQALNDDPLVRQCVGLPDDDAAKEKEFAQQSNQRVVVQKAFPSSQDQDPVLCVLLCPADADDGRSDDGDQSVDSRQSSSLCSPRHNSLQVVLSVLQVVCVVVVHHDSSCVSSDDQVVFWDHACQAEPPRNRIIGTGDPCQAVVQQSNCVSSVYWYFHKHEDRNQFIFRSYIYPVDDGVSVRNNCSRVSQDGDPSNRSIMMMDRHPDPPDD

Secondary structure (DSSP, 8-state):
-HHHHHHHHHHHHHTT-HHHHHHHHHHH--TTS-HHHHHHHHHHHHHTT-HHHHHHHHHHHHHHS--HHHHHHHHHHHHHTT-HHHHHHHHHHHHHH-TT-HHHHHHHHHIIIIII--HHHHHHHHHHHHHHHHHTT-HHHHHHHHHHHHHHHHHTT-HHHHHHHHHHHGGG--TT--HHHHHHHHHHHHHTT-HHHHHHHHHHHHHH-TT-HHHHHHHHHTTS--GGGSPPPPP-SPPPPTTEEEEEE--PPP-TT--HHHHHHHH--SPPTT-EEEEEHHHHHHHTT-EEEBTTBPPPHHHHHHGGGSPPP--TTPPPPGGGSHHHHHHHHHHH-HHHHHHHHHHHHHHHHTT---HHHHHH-HHHH-EEPTTSSPTTSTTEEEEPPS-HHHHHHHHHHHHTSEEEEEEE-TTS-EEEEEE-TT--HHHHHHHHTT-TT--GGG---EEEEEEPPPS---

pLDDT: mean 92.41, std 8.4, range [36.12, 98.75]

Sequence (462 aa):
MGSALVYLLWFLDVLGFKSIASRGFARHARPDHHPYVVYMAAKQLIRSGNKDEARELLTGALEKRPSLRCGRLLIHLFIKDKQHQSALNVAQSLSDIEPENPWPYLLIGDVQYFFLRDSDSAFESFKKALDICKRLNRKNPLKVAYKRVSRVLEEKGMEDELVDCLAEFIKLESSNFHDHEFDILVRGMIDRGRRDEARGILSLGIRAYPRSLLLRQAWESLGFGKQEDLPAIPVRGKTPPPDVELIPVKTRLFVENDDPVQAMKQYVTQPLPGDIAILSSCVAGLMEGRIFMEGAVEPGLLAKTLSRFVDQKDIPFGGAAPMANPLSMQVLLEEIGTLKTLLAAGAGAVGKLLGKKGWFYIVGGQDAGQIDDVLGSLPPYDYYVIMGPEDPSGLSSKMARELGCEAAIVDANDLGVAWAVGYSSGVDPAWLEEVMSSNPAGNQEQQTPVVLVRRKPSTDTV